Protein 6SF4 (pdb70)

Foldseek 3Di:
DDDQQDADDDQDDFPCVVLLVLLVLLVVLDDALVVFDCVQQLCCLVPVDDPLLNLLLLLLLLLLLLVLLLLLLLLCCVCLGRVTNSSNSSSNSLSVLSVSVSNNSCVVCVSSVNNCCVVCLVVQVLSVVVSVVSVVLSVCCNDPDNLCNLVSLCVNLQLVLQFLNLLSLLSQLLCCVPVVHSPRVNVSSVSSNSSSVSSSLSSLVVSLVSCVVCVVSDDPVNLVVLLVVLVVSLVSSLSSSCSSSVVHADPLQGSLLSSLSNLVSSQVSQVSNPHHRNDDGDVVSPVSSPVVVVVD/DAQQDADDDQDDFPCVVLLVLLVLLVVLDDALVVFDCPQQLVCLVPVDDPLLNLLLLLLLVLLLLVLLLLLLLLCCVCLRRVTNSSNSSSNSLSVLSVSVSNNSCVVCVSNVNNCCVVCLVVQVLSVVVSVVSVVLSVCCNDPDNLCNLVSLCVNLQLVLQFLNLLSLLSQLLCCVPVVHPPRVNVSSVSSNSSSVSSSLSSLVVSLVSCVVCVVSDDPVNLVVVLVVLVVSLVSSLSSSCSSSVVHADPLQGSLLSSLSNLVSSQVSCVSNPHHRNDDGDVVSPVSSPVVVVVD

Secondary structure (DSSP, 8-state):
---TTS---SS-S-S-GGGGHHHHHHHHH---GGGS--HHHHHIIIIIS-HHHHHHHHHHHHHHHHHHHHHHHHHHHHHHHS--HHHHHHHHHHHHHHHHHHHHHHHHHHHTT-GGGTTTGGG-HHHHHHHHHHHHHHHHHHHS-GGGHHHHHIIIIIIIIIIIHHHHHHHHHHHHHHHS--HHHHHHHHHHHHHHHHHHHHHHHHHHHHHHH-GGG--HHHHHHHHHHHHHHHHHHHHHHHHHTTT--BTTB-HHHHHHHHHHHHHHHHHHTTPPP-S---HHHHHTTHHHHHH-/--TTS---SS-S-S-GGGGHHHHHHHHH---GGGS--HHHHHIIIIIS-HHHHHHHHHHHHHHHHHHHHHHHHHHHHHHHS--HHHHHHHHHHHHHHHHHHHHHHHHHHHTT-GGGTTTGGG-HHHHHHHHHHHHHHHHHHHS-GGGHHHHHIIIIIIIIIIIHHHHHHHHHHHHHHHS--HHHHHHHHHHHHHHHHHHHHHHHHHHHHHHH-GGG--HHHHHHHHHHHHHHHHHHHHHHHHHTTT--BTTB-HHHHHHHHHHHHHHHHHHTTPPP-S---HHHHHTTHHHHHH-

InterPro domains:
  IPR000358 Ribonucleotide reductase small subunit family [PF00268] (110-383)
  IPR000358 Ribonucleotide reductase small subunit family [PTHR23409] (104-422)
  IPR005144 ATP-cone domain [PF03477] (8-99)
  IPR005144 ATP-cone domain [PS51161] (7-102)
  IPR009078 Ferritin-like superfamily [SSF47240] (108-427)
  IPR012348 Ribonucleotide reductase-like [G3DSA:1.10.620.20] (49-416)
  IPR033909 Ribonucleotide reductase small subunit [cd01049] (111-385)

Structure (mmCIF, N/CA/C/O backbone):
data_6SF4
#
_entry.id   6SF4
#
_cell.length_a   67.587
_cell.length_b   68.196
_cell.length_c   148.235
_cell.angle_alpha   90
_cell.angle_beta   90
_cell.angle_gamma   90
#
_symmetry.space_group_name_H-M   'P 21 21 21'
#
loop_
_entity.id
_entity.type
_entity.pdbx_description
1 polymer 'Ribonucleoside-diphosphate reductase, beta subunit 1'
2 water water
#
loop_
_atom_site.group_PDB
_atom_site.id
_atom_site.type_symbol
_atom_site.label_atom_id
_atom_site.label_alt_id
_atom_site.label_comp_id
_atom_site.label_asym_id
_atom_site.label_entity_id
_atom_site.label_seq_id
_atom_site.pdbx_PDB_ins_code
_atom_site.Cartn_x
_atom_site.Cartn_y
_atom_site.Cartn_z
_atom_site.occupancy
_atom_site.B_iso_or_equiv
_atom_site.auth_seq_id
_atom_site.auth_comp_id
_atom_site.auth_asym_id
_atom_site.auth_atom_id
_atom_site.pdbx_PDB_model_num
ATOM 1 N N . LYS A 1 24 ? 3.25 -4.695 5.136 1 49.95 103 LYS A N 1
ATOM 2 C CA . LYS A 1 24 ? 3.265 -3.265 4.818 1 49.27 103 LYS A CA 1
ATOM 3 C C . LYS A 1 24 ? 3.976 -3.043 3.464 1 48.47 103 LYS A C 1
ATOM 4 O O . LYS A 1 24 ? 3.892 -1.964 2.878 1 47.72 103 LYS A O 1
ATOM 10 N N . THR A 1 25 ? 4.668 -4.078 2.996 1 43.11 104 THR A N 1
ATOM 11 C CA . THR A 1 25 ? 5.431 -4.105 1.746 1 41.51 104 THR A CA 1
ATOM 12 C C . THR A 1 25 ? 4.544 -3.752 0.554 1 40.07 104 THR A C 1
ATOM 13 O O . THR A 1 25 ? 3.465 -4.319 0.381 1 37.65 104 THR A O 1
ATOM 17 N N . ASN A 1 26 ? 5 -2.803 -0.258 1 35.54 105 ASN A N 1
ATOM 18 C CA . ASN A 1 26 ? 4.276 -2.329 -1.427 1 33.1 105 ASN A CA 1
ATOM 19 C C . ASN A 1 26 ? 5.279 -2.198 -2.57 1 33.89 105 ASN A C 1
ATOM 20 O O . ASN A 1 26 ? 6.143 -1.315 -2.545 1 31.85 105 ASN A O 1
ATOM 25 N N . ILE A 1 27 ? 5.156 -3.094 -3.554 1 30.04 106 ILE A N 1
ATOM 26 C CA . ILE A 1 27 ? 6.058 -3.148 -4.719 1 29.09 106 ILE A CA 1
ATOM 27 C C . ILE A 1 27 ? 6.112 -1.844 -5.501 1 30.53 106 ILE A C 1
ATOM 28 O O . ILE A 1 27 ? 7.138 -1.57 -6.15 1 30.46 106 ILE A O 1
ATOM 33 N N . PHE A 1 28 ? 5.035 -1.042 -5.437 1 26.57 107 PHE A N 1
ATOM 34 C CA . PHE A 1 28 ? 4.937 0.235 -6.15 1 27.11 107 PHE A CA 1
ATOM 35 C C . PHE A 1 28 ? 5.585 1.412 -5.413 1 30.05 107 PHE A C 1
ATOM 36 O O . PHE A 1 28 ? 5.698 2.484 -5.988 1 30.73 107 PHE A O 1
ATOM 44 N N . GLU A 1 29 ? 5.953 1.235 -4.153 1 28.54 108 GLU A N 1
ATOM 45 C CA . GLU A 1 29 ? 6.506 2.307 -3.316 1 29.2 108 GLU A CA 1
ATOM 46 C C . GLU A 1 29 ? 8.017 2.416 -3.47 1 31.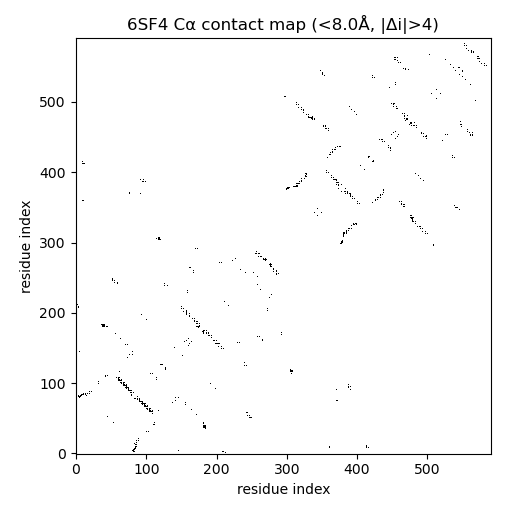85 108 GLU A C 1
ATOM 47 O O . GLU A 1 29 ? 8.726 1.431 -3.284 1 31 108 GLU A O 1
ATOM 53 N N . LYS A 1 30 ? 8.507 3.619 -3.756 1 31.75 109 LYS A N 1
ATOM 54 C CA . LYS A 1 30 ? 9.957 3.826 -3.892 1 31.97 109 LYS A CA 1
ATOM 55 C C . LYS A 1 30 ? 10.713 3.554 -2.601 1 34.08 109 LYS A C 1
ATOM 56 O O . LYS A 1 30 ? 10.242 3.933 -1.532 1 34.33 109 LYS A O 1
ATOM 62 N N . ARG A 1 31 ? 11.863 2.868 -2.703 1 29.17 110 ARG A N 1
ATOM 63 C CA . ARG A 1 31 ? 12.8 2.661 -1.592 1 28.03 110 ARG A CA 1
ATOM 64 C C . ARG A 1 31 ? 14.143 3.111 -2.132 1 32.88 110 ARG A C 1
ATOM 65 O O . ARG A 1 31 ? 14.589 2.606 -3.162 1 31.53 110 ARG A O 1
ATOM 73 N N . ILE A 1 32 ? 14.77 4.078 -1.463 1 28.56 111 ILE A N 1
ATOM 74 C CA . ILE A 1 32 ? 16.063 4.604 -1.93 1 29.7 111 ILE A CA 1
ATOM 75 C C . ILE A 1 32 ? 17.222 3.662 -1.608 1 30.64 111 ILE A C 1
ATOM 76 O O . ILE A 1 32 ? 18.029 3.345 -2.495 1 29.73 111 ILE A O 1
ATOM 81 N N . ASN A 1 33 ? 17.352 3.281 -0.322 1 27.23 112 ASN A N 1
ATOM 82 C CA . ASN A 1 33 ? 18.476 2.477 0.158 1 27.55 112 ASN A CA 1
ATOM 83 C C . ASN A 1 33 ? 18.579 1.13 -0.526 1 31.41 112 ASN A C 1
ATOM 84 O O . ASN A 1 33 ? 17.591 0.408 -0.612 1 30.93 112 ASN A O 1
ATOM 89 N N . LEU A 1 34 ? 19.781 0.805 -1.039 1 28.16 113 LEU A N 1
ATOM 90 C CA . LEU A 1 34 ? 20.029 -0.44 -1.746 1 26.87 113 LEU A CA 1
ATOM 91 C C . LEU A 1 34 ? 19.603 -1.677 -0.959 1 31.32 113 LEU A C 1
ATOM 92 O O . LEU A 1 34 ? 18.899 -2.531 -1.488 1 29.53 113 LEU A O 1
ATOM 97 N N . LYS A 1 35 ? 20.057 -1.76 0.297 1 29.78 114 LYS A N 1
ATOM 98 C CA . LYS A 1 35 ? 19.792 -2.852 1.206 1 31.08 114 LYS A CA 1
ATOM 99 C C . LYS A 1 35 ? 19.047 -2.316 2.439 1 36.24 114 LYS A C 1
ATOM 100 O O . LYS A 1 35 ? 19.195 -1.143 2.762 1 34.97 114 LYS A O 1
ATOM 106 N N . PRO A 1 36 ? 18.304 -3.17 3.173 1 35.2 115 PRO A N 1
ATOM 107 C CA . PRO A 1 36 ? 18.019 -4.576 2.861 1 34.51 115 PRO A CA 1
ATOM 108 C C . PRO A 1 36 ? 16.981 -4.684 1.744 1 35.05 115 PRO A C 1
ATOM 109 O O . PRO A 1 36 ? 16.161 -3.783 1.56 1 33.05 115 PRO A O 1
ATOM 113 N N . TYR A 1 37 ? 17.06 -5.754 0.956 1 32.7 116 TYR A N 1
ATOM 114 C CA . TYR A 1 37 ? 16.057 -5.953 -0.095 1 32.79 116 TYR A CA 1
ATOM 115 C C . TYR A 1 37 ? 14.72 -6.303 0.554 1 36.51 116 TYR A C 1
ATOM 116 O O . TYR A 1 37 ? 14.693 -7.03 1.541 1 37.62 116 TYR A O 1
ATOM 125 N N . GLU A 1 38 ? 13.627 -5.816 -0.017 1 32.26 117 GLU A N 1
ATOM 126 C CA . GLU A 1 38 ? 12.277 -6.173 0.435 1 31.92 117 GLU A CA 1
ATOM 127 C C . GLU A 1 38 ? 11.816 -7.455 -0.262 1 36.25 117 GLU A C 1
ATOM 128 O O . GLU A 1 38 ? 10.997 -8.194 0.288 1 34.52 117 GLU A O 1
ATOM 134 N N . TYR A 1 39 ? 12.373 -7.73 -1.469 1 32.07 118 TYR A N 1
ATOM 135 C CA . TYR A 1 39 ? 12.087 -8.934 -2.258 1 31.65 118 TYR A CA 1
ATOM 136 C C . TYR A 1 39 ? 13.405 -9.642 -2.578 1 35.29 118 TYR A C 1
ATOM 137 O O . TYR A 1 39 ? 13.831 -9.653 -3.747 1 33.91 118 TYR A O 1
ATOM 146 N N . PRO A 1 40 ? 14.093 -10.215 -1.556 1 33.52 119 PRO A N 1
ATOM 147 C CA . PRO A 1 40 ? 15.391 -10.863 -1.819 1 33.85 119 PRO A CA 1
ATOM 148 C C . PRO A 1 40 ? 15.312 -12.036 -2.793 1 37.62 119 PRO A C 1
ATOM 149 O O . PRO A 1 40 ? 16.266 -12.278 -3.511 1 36.86 119 PRO A O 1
ATOM 153 N N . GLU A 1 41 ? 14.161 -12.73 -2.852 1 34.84 120 GLU A N 1
ATOM 154 C CA . GLU A 1 41 ? 13.957 -13.856 -3.762 1 34.9 120 GLU A CA 1
ATOM 155 C C . GLU A 1 41 ? 14.051 -13.434 -5.239 1 39.07 120 GLU A C 1
ATOM 156 O O . GLU A 1 41 ? 14.536 -14.213 -6.073 1 39.21 120 GLU A O 1
ATOM 162 N N . LEU A 1 42 ? 13.634 -12.186 -5.551 1 34.36 121 LEU A N 1
ATOM 163 C CA . LEU A 1 42 ? 13.679 -11.662 -6.92 1 34.85 121 LEU A CA 1
ATOM 164 C C . LEU A 1 42 ? 15.113 -11.438 -7.4 1 39.16 121 LEU A C 1
ATOM 165 O O . LEU A 1 42 ? 15.37 -11.516 -8.601 1 37.35 121 LEU A O 1
ATOM 170 N N . ASN A 1 43 ? 16.061 -11.217 -6.453 1 38.94 122 ASN A N 1
ATOM 171 C CA . ASN A 1 43 ? 17.496 -11.021 -6.699 1 39.04 122 ASN A CA 1
ATOM 172 C C . ASN A 1 43 ? 18.127 -12.24 -7.361 1 41.64 122 ASN A C 1
ATOM 173 O O . ASN A 1 43 ? 19.082 -12.084 -8.112 1 43.28 122 ASN A O 1
ATOM 178 N N . GLU A 1 44 ? 17.586 -13.451 -7.12 1 35.86 123 GLU A N 1
ATOM 179 C CA . GLU A 1 44 ? 18.065 -14.689 -7.729 1 35.29 123 GLU A CA 1
ATOM 180 C C . GLU A 1 44 ? 18.021 -14.616 -9.271 1 35.72 123 GLU A C 1
ATOM 181 O O . GLU A 1 44 ? 18.786 -15.307 -9.931 1 36.64 123 GLU A O 1
ATOM 187 N N . TYR A 1 45 ? 17.161 -13.748 -9.836 1 28.66 124 TYR A N 1
ATOM 188 C CA . TYR A 1 45 ? 17.085 -13.601 -11.3 1 26.22 124 TYR A CA 1
ATOM 189 C C . TYR A 1 45 ? 18.337 -12.938 -11.882 1 28.94 124 TYR A C 1
ATOM 190 O O . TYR A 1 45 ? 18.678 -13.186 -13.044 1 28.43 124 TYR A O 1
ATOM 199 N N . VAL A 1 46 ? 19.029 -12.116 -11.078 1 26.18 125 VAL A N 1
ATOM 200 C CA . VAL A 1 46 ? 20.293 -11.493 -11.51 1 25.81 125 VAL A CA 1
ATOM 201 C C . VAL A 1 46 ? 21.32 -12.614 -11.686 1 30.39 125 VAL A C 1
ATOM 202 O O . VAL A 1 46 ? 21.909 -12.737 -12.755 1 28.41 125 VAL A O 1
ATOM 206 N N . ALA A 1 47 ? 21.49 -13.479 -10.662 1 30.2 126 ALA A N 1
ATOM 207 C CA . ALA A 1 47 ? 22.415 -14.629 -10.757 1 30.41 126 ALA A CA 1
ATOM 208 C C . ALA A 1 47 ? 22.05 -15.56 -11.923 1 32.12 126 ALA A C 1
ATOM 209 O O . ALA A 1 47 ? 22.957 -16.05 -12.613 1 31.71 126 ALA A O 1
ATOM 211 N N . ALA A 1 48 ? 20.734 -15.781 -12.173 1 28.26 127 ALA A N 1
ATOM 212 C CA . ALA A 1 48 ? 20.291 -16.672 -13.246 1 28.12 127 ALA A CA 1
ATOM 213 C C . ALA A 1 48 ? 20.781 -16.187 -14.606 1 29.92 127 ALA A C 1
ATOM 214 O O . ALA A 1 48 ? 21.308 -16.99 -15.381 1 28.34 127 ALA A O 1
ATOM 216 N N . ILE A 1 49 ? 20.636 -14.875 -14.89 1 27.19 128 ILE A N 1
ATOM 217 C CA . ILE A 1 49 ? 21.113 -14.31 -16.175 1 25.42 128 ILE A CA 1
ATOM 218 C C . ILE A 1 49 ? 22.634 -14.285 -16.229 1 27.93 128 ILE A C 1
ATOM 219 O O . ILE A 1 49 ? 23.211 -14.513 -17.288 1 24.85 128 ILE A O 1
ATOM 224 N N . ARG A 1 50 ? 23.307 -14.017 -15.1 1 25.53 129 ARG A N 1
ATOM 225 C CA . ARG A 1 50 ? 24.769 -14.074 -15.111 1 26.21 129 ARG A CA 1
ATOM 226 C C . ARG A 1 50 ? 25.228 -15.483 -15.487 1 28.62 129 ARG A C 1
ATOM 227 O O . ARG A 1 50 ? 26.205 -15.638 -16.214 1 26.47 129 ARG A O 1
ATOM 235 N N . HIS A 1 51 ? 24.473 -16.509 -15.058 1 27.46 130 HIS A N 1
ATOM 236 C CA . HIS A 1 51 ? 24.804 -17.899 -15.401 1 29.34 130 HIS A CA 1
ATOM 237 C C . HIS A 1 51 ? 24.554 -18.191 -16.888 1 29.86 130 HIS A C 1
ATOM 238 O O . HIS A 1 51 ? 25.336 -18.896 -17.507 1 30.62 130 HIS A O 1
ATOM 245 N N . SER A 1 52 ? 23.454 -17.673 -17.452 1 25.77 131 SER A N 1
ATOM 246 C CA . SER A 1 52 ? 23.085 -17.94 -18.857 1 24.71 131 SER A CA 1
ATOM 247 C C . SER A 1 52 ? 23.795 -17.026 -19.88 1 27.78 131 SER A C 1
ATOM 248 O O . SER A 1 52 ? 23.697 -17.253 -21.097 1 26.36 131 SER A O 1
ATOM 251 N N . TYR A 1 53 ? 24.469 -15.977 -19.388 1 24.22 132 TYR A N 1
ATOM 252 C CA . TYR A 1 53 ? 25.172 -14.965 -20.196 1 23.91 132 TYR A CA 1
ATOM 253 C C . TYR A 1 53 ? 25.965 -15.543 -21.348 1 27.1 132 TYR A C 1
ATOM 254 O O . TYR A 1 53 ? 26.736 -16.483 -21.16 1 25.04 132 TYR A O 1
ATOM 263 N N . TRP A 1 54 ? 25.757 -14.983 -22.547 1 24.33 133 TRP A N 1
ATOM 264 C CA . TRP A 1 54 ? 26.465 -15.409 -23.755 1 25.2 133 TRP A CA 1
ATOM 265 C C . TRP A 1 54 ? 26.515 -14.266 -24.777 1 28.3 133 TRP A C 1
ATOM 266 O O . TRP A 1 54 ? 25.65 -13.386 -24.775 1 26.3 133 TRP A O 1
ATOM 277 N N . ILE A 1 55 ? 27.511 -14.318 -25.686 1 25.96 134 ILE A N 1
ATOM 278 C CA . ILE A 1 55 ? 27.674 -13.389 -26.815 1 26.51 134 ILE A CA 1
ATOM 279 C C . ILE A 1 55 ? 27.723 -14.287 -28.037 1 26.93 134 ILE A C 1
ATOM 280 O O . ILE A 1 55 ? 28.227 -15.404 -27.923 1 25.95 134 ILE A O 1
ATOM 285 N N . HIS A 1 56 ? 27.278 -13.79 -29.205 1 25.66 135 HIS A N 1
ATOM 286 C CA . HIS A 1 56 ? 27.236 -14.596 -30.426 1 27.01 135 HIS A CA 1
ATOM 287 C C . HIS A 1 56 ? 28.597 -15.123 -30.883 1 33.17 135 HIS A C 1
ATOM 288 O O . HIS A 1 56 ? 28.637 -16.142 -31.569 1 33.09 135 HIS A O 1
ATOM 295 N N . THR A 1 57 ? 29.69 -14.462 -30.471 1 31.4 136 THR A N 1
ATOM 296 C CA . THR A 1 57 ? 31.071 -14.848 -30.835 1 32.32 136 THR A CA 1
ATOM 297 C C . THR A 1 57 ? 31.482 -16.197 -30.252 1 36.67 136 THR A C 1
ATOM 298 O O . THR A 1 57 ? 32.468 -16.769 -30.706 1 37.08 136 THR A O 1
ATOM 302 N N . GLU A 1 58 ? 30.703 -16.737 -29.292 1 30.9 137 GLU A N 1
ATOM 303 C CA . GLU A 1 58 ? 30.951 -18.069 -28.717 1 30.98 137 GLU A CA 1
ATOM 304 C C . GLU A 1 58 ? 30.508 -19.171 -29.679 1 34.8 137 GLU A C 1
ATOM 305 O O . GLU A 1 58 ? 30.821 -20.348 -29.463 1 35.86 137 GLU A O 1
ATOM 311 N N . PHE A 1 59 ? 29.695 -18.811 -30.684 1 29.35 138 PHE A N 1
ATOM 312 C CA . PHE A 1 59 ? 29.161 -19.78 -31.634 1 28.88 138 PHE A CA 1
ATOM 313 C C . PHE A 1 59 ? 29.844 -19.71 -32.972 1 33.92 138 PHE A C 1
ATOM 314 O O . PHE A 1 59 ? 30.479 -18.714 -33.3 1 34.14 138 PHE A O 1
ATOM 322 N N . ASN A 1 60 ? 29.749 -20.806 -33.722 1 31.77 139 ASN A N 1
ATOM 323 C CA . ASN A 1 60 ? 30.395 -20.936 -35.029 1 30.86 139 ASN A CA 1
ATOM 324 C C . ASN A 1 60 ? 29.297 -20.974 -36.094 1 30.29 139 ASN A C 1
ATOM 325 O O . ASN A 1 60 ? 28.506 -21.918 -36.136 1 31.41 139 ASN A O 1
ATOM 330 N N . PHE A 1 61 ? 29.218 -19.921 -36.919 1 27.3 140 PHE A N 1
ATOM 331 C CA . PHE A 1 61 ? 28.178 -19.788 -37.956 1 24.91 140 PHE A CA 1
ATOM 332 C C . PHE A 1 61 ? 28.698 -20.017 -39.374 1 28.86 140 PHE A C 1
ATOM 333 O O . PHE A 1 61 ? 27.945 -19.811 -40.332 1 28.52 140 PHE A O 1
ATOM 341 N N . THR A 1 62 ? 29.966 -20.42 -39.525 1 26.75 141 THR A N 1
ATOM 342 C CA . THR A 1 62 ? 30.563 -20.592 -40.866 1 26.15 141 THR A CA 1
ATOM 343 C C . THR A 1 62 ? 29.719 -21.494 -41.768 1 29.87 141 THR A C 1
ATOM 344 O O . THR A 1 62 ? 29.387 -21.083 -42.885 1 30.98 141 THR A O 1
ATOM 348 N N . SER A 1 63 ? 29.393 -22.723 -41.315 1 27.13 142 SER A N 1
ATOM 349 C CA . SER A 1 63 ? 28.608 -23.655 -42.144 1 27.82 142 SER A CA 1
ATOM 350 C C . SER A 1 63 ? 27.208 -23.136 -42.397 1 29.68 142 SER A C 1
ATOM 351 O O . SER A 1 63 ? 26.665 -23.338 -43.493 1 27.84 142 SER A O 1
ATOM 354 N N . ASP A 1 64 ? 26.62 -22.448 -41.387 1 26.82 143 ASP A N 1
ATOM 355 C CA . ASP A 1 64 ? 25.283 -21.827 -41.49 1 26.45 143 ASP A CA 1
ATOM 356 C C . ASP A 1 64 ? 25.189 -20.887 -42.662 1 28.17 143 ASP A C 1
ATOM 357 O O . ASP A 1 64 ? 24.17 -20.883 -43.344 1 28.71 143 ASP A O 1
ATOM 362 N N . ILE A 1 65 ? 26.225 -20.044 -42.877 1 25.67 144 ILE A N 1
ATOM 363 C CA . ILE A 1 65 ? 26.246 -19.094 -44.011 1 24.87 144 ILE A CA 1
ATOM 364 C C . ILE A 1 65 ? 26.081 -19.832 -45.329 1 26.35 144 ILE A C 1
ATOM 365 O O . ILE A 1 65 ? 25.298 -19.396 -46.178 1 26.08 144 ILE A O 1
ATOM 370 N N . GLN A 1 66 ? 26.87 -20.91 -45.532 1 25.14 145 GLN A N 1
ATOM 371 C CA . GLN A 1 66 ? 26.777 -21.709 -46.77 1 23.73 145 GLN A CA 1
ATOM 372 C C . GLN A 1 66 ? 25.452 -22.471 -46.843 1 27.93 145 GLN A C 1
ATOM 373 O O . GLN A 1 66 ? 24.853 -22.546 -47.911 1 28.12 145 GLN A O 1
ATOM 379 N N . ASP A 1 67 ? 24.937 -22.947 -45.699 1 25.56 146 ASP A N 1
ATOM 380 C CA . ASP A 1 67 ? 23.603 -23.598 -45.655 1 25.16 146 ASP A CA 1
ATOM 381 C C . ASP A 1 67 ? 22.559 -22.63 -46.2 1 28.7 146 ASP A C 1
ATOM 382 O O . ASP A 1 67 ? 21.779 -22.989 -47.072 1 29.33 146 ASP A O 1
ATOM 387 N N . PHE A 1 68 ? 22.554 -21.39 -45.695 1 24.48 147 PHE A N 1
ATOM 388 C CA . PHE A 1 68 ? 21.607 -20.377 -46.121 1 24.9 147 PHE A CA 1
ATOM 389 C C . PHE A 1 68 ? 21.754 -20.016 -47.593 1 29.86 147 PHE A C 1
ATOM 390 O O . PHE A 1 68 ? 20.764 -19.993 -48.331 1 28.98 147 PHE A O 1
ATOM 398 N N . LYS A 1 69 ? 22.982 -19.707 -48.02 1 28.93 148 LYS A N 1
ATOM 399 C CA . LYS A 1 69 ? 23.246 -19.257 -49.394 1 28.72 148 LYS A CA 1
ATOM 400 C C . LYS A 1 69 ? 23.131 -20.342 -50.461 1 34.43 148 LYS A C 1
ATOM 401 O O . LYS A 1 69 ? 22.792 -20.019 -51.596 1 35.81 148 LYS A O 1
ATOM 407 N N . THR A 1 70 ? 23.417 -21.603 -50.129 1 32.26 149 THR A N 1
ATOM 408 C CA . THR A 1 70 ? 23.379 -22.699 -51.104 1 32.96 149 THR A CA 1
ATOM 409 C C . THR A 1 70 ? 22.355 -23.805 -50.81 1 36.93 149 THR A C 1
ATOM 410 O O . THR A 1 70 ? 21.816 -24.377 -51.751 1 38.03 149 THR A O 1
ATOM 414 N N . GLY A 1 71 ? 22.182 -24.163 -49.544 1 31.85 150 GLY A N 1
ATOM 415 C CA . GLY A 1 71 ? 21.335 -25.292 -49.184 1 32.52 150 GLY A CA 1
ATOM 416 C C . GLY A 1 71 ? 19.848 -25.024 -49.11 1 37.2 150 GLY A C 1
ATOM 417 O O . GLY A 1 71 ? 19.035 -25.914 -49.404 1 37.83 150 GLY A O 1
ATOM 418 N N . LEU A 1 72 ? 19.479 -23.808 -48.715 1 32.87 151 LEU A N 1
ATOM 419 C CA . LEU A 1 72 ? 18.063 -23.452 -48.519 1 32.81 151 LEU A CA 1
ATOM 420 C C . LEU A 1 72 ? 17.383 -23.068 -49.816 1 35.87 151 LEU A C 1
ATOM 421 O O . LEU A 1 72 ? 18.037 -22.571 -50.733 1 36.36 151 LEU A O 1
ATOM 426 N N . SER A 1 73 ? 16.059 -23.268 -49.891 1 31.48 152 SER A N 1
ATOM 427 C CA . SER A 1 73 ? 15.278 -22.806 -51.036 1 30.8 152 SER A CA 1
ATOM 428 C C . SER A 1 73 ? 14.952 -21.31 -50.823 1 34.54 152 SER A C 1
ATOM 429 O O . SER A 1 73 ? 15.157 -20.785 -49.717 1 33.66 152 SER A O 1
ATOM 432 N N . GLU A 1 74 ? 14.423 -20.638 -51.857 1 32.98 153 GLU A N 1
ATOM 433 C CA . GLU A 1 74 ? 13.976 -19.24 -51.8 1 34.2 153 GLU A CA 1
ATOM 434 C C . GLU A 1 74 ? 12.93 -19.061 -50.685 1 34.3 153 GLU A C 1
ATOM 435 O O . GLU A 1 74 ? 12.996 -18.099 -49.906 1 34.49 153 GLU A O 1
ATOM 441 N N . VAL A 1 75 ? 11.992 -19.999 -50.594 1 30.52 154 VAL A N 1
ATOM 442 C CA . VAL A 1 75 ? 10.935 -19.989 -49.572 1 29.81 154 VAL A CA 1
ATOM 443 C C . VAL A 1 75 ? 11.557 -20.09 -48.169 1 29.29 154 VAL A C 1
ATOM 444 O O . VAL A 1 75 ? 11.193 -19.323 -47.273 1 29.75 154 VAL A O 1
ATOM 448 N N . GLU A 1 76 ? 12.535 -20.979 -48.005 1 26.78 155 GLU A N 1
ATOM 449 C CA . GLU A 1 76 ? 13.221 -21.165 -46.714 1 26.21 155 GLU A CA 1
ATOM 450 C C . GLU A 1 76 ? 14.053 -19.949 -46.337 1 28.84 155 GLU A C 1
ATOM 451 O O . GLU A 1 76 ? 14.011 -19.537 -45.184 1 27.43 155 GLU A O 1
ATOM 457 N N . ARG A 1 77 ? 14.823 -19.375 -47.311 1 25.42 156 ARG A N 1
ATOM 458 C CA . ARG A 1 77 ? 15.637 -18.19 -47.035 1 24.59 156 ARG A CA 1
ATOM 459 C C . ARG A 1 77 ? 14.755 -17.043 -46.557 1 28.57 156 ARG A C 1
ATOM 460 O O . ARG A 1 77 ? 15.102 -16.36 -45.593 1 29.48 156 ARG A O 1
ATOM 468 N N . SER A 1 78 ? 13.607 -16.837 -47.222 1 25.66 157 SER A N 1
ATOM 469 C CA . SER A 1 78 ? 12.694 -15.748 -46.877 1 24.57 157 SER A CA 1
ATOM 470 C C . SER A 1 78 ? 12.144 -15.886 -45.446 1 27.9 157 SER A C 1
ATOM 471 O O . SER A 1 78 ? 12.095 -14.887 -44.706 1 29.33 157 SER A O 1
ATOM 474 N N . ALA A 1 79 ? 11.757 -17.105 -45.045 1 25.66 158 ALA A N 1
ATOM 475 C CA . ALA A 1 79 ? 11.232 -17.384 -43.697 1 25.36 158 ALA A CA 1
ATOM 476 C C . ALA A 1 79 ? 12.309 -17.07 -42.646 1 27.82 158 ALA A C 1
ATOM 477 O O . ALA A 1 79 ? 12.015 -16.451 -41.613 1 27.04 158 ALA A O 1
ATOM 479 N N . ILE A 1 80 ? 13.565 -17.496 -42.907 1 25.55 159 ILE A N 1
ATOM 480 C CA . ILE A 1 80 ? 14.654 -17.242 -41.955 1 24.62 159 ILE A CA 1
ATOM 481 C C . ILE A 1 80 ? 14.943 -15.752 -41.82 1 27.09 159 ILE A C 1
ATOM 482 O O . ILE A 1 80 ? 15.1 -15.253 -40.697 1 26.14 159 ILE A O 1
ATOM 487 N N . LYS A 1 81 ? 15.075 -15.06 -42.96 1 24.54 160 LYS A N 1
ATOM 488 C CA . LYS A 1 81 ? 15.309 -13.616 -43.045 1 25.15 160 LYS A CA 1
ATOM 489 C C . LYS A 1 81 ? 14.205 -12.853 -42.252 1 26.76 160 LYS A C 1
ATOM 490 O O . LYS A 1 81 ? 14.525 -12.023 -41.391 1 25.76 160 LYS A O 1
ATOM 496 N N . ASN A 1 82 ? 12.927 -13.166 -42.514 1 22.97 161 ASN A N 1
ATOM 497 C CA . ASN A 1 82 ? 11.822 -12.476 -41.828 1 22.48 161 ASN A CA 1
ATOM 498 C C . ASN A 1 82 ? 11.832 -12.776 -40.345 1 24.35 161 ASN A C 1
ATOM 499 O O . ASN A 1 82 ? 11.606 -11.873 -39.539 1 24.28 161 ASN A O 1
ATOM 504 N N . THR A 1 83 ? 12.122 -14.024 -39.977 1 22.28 162 THR A N 1
ATOM 505 C CA . THR A 1 83 ? 12.121 -14.401 -38.549 1 21.5 162 THR A CA 1
ATOM 506 C C . THR A 1 83 ? 13.21 -13.651 -37.791 1 24.35 162 THR A C 1
ATOM 507 O O . THR A 1 83 ? 12.948 -13.158 -36.699 1 25.19 162 THR A O 1
ATOM 511 N N . MET A 1 84 ? 14.448 -13.609 -38.333 1 22.41 163 MET A N 1
ATOM 512 C CA . MET A 1 84 ? 15.545 -12.941 -37.613 1 22.06 163 MET A CA 1
ATOM 513 C C . MET A 1 84 ? 15.369 -11.431 -37.574 1 24.17 163 MET A C 1
ATOM 514 O O . MET A 1 84 ? 15.717 -10.812 -36.575 1 24.51 163 MET A O 1
ATOM 519 N N . LEU A 1 85 ? 14.759 -10.85 -38.61 1 22.56 164 LEU A N 1
ATOM 520 C CA . LEU A 1 85 ? 14.433 -9.429 -38.609 1 22.92 164 LEU A CA 1
ATOM 521 C C . LEU A 1 85 ? 13.411 -9.149 -37.472 1 25.05 164 LEU A C 1
ATOM 522 O O . LEU A 1 85 ? 13.592 -8.2 -36.685 1 25.07 164 LEU A O 1
ATOM 527 N N . ALA A 1 86 ? 12.366 -10.003 -37.371 1 21.83 165 ALA A N 1
ATOM 528 C CA . ALA A 1 86 ? 11.319 -9.852 -36.334 1 21.34 165 ALA A CA 1
ATOM 529 C C . ALA A 1 86 ? 11.918 -9.993 -34.946 1 24.87 165 ALA A C 1
ATOM 530 O O . ALA A 1 86 ? 11.674 -9.132 -34.094 1 25.17 165 ALA A O 1
ATOM 532 N N . ILE A 1 87 ? 12.73 -11.041 -34.716 1 22.41 166 ILE A N 1
ATOM 533 C CA . ILE A 1 87 ? 13.362 -11.227 -33.394 1 21.6 166 ILE A CA 1
ATOM 534 C C . ILE A 1 87 ? 14.211 -9.989 -33.015 1 22.43 166 ILE A C 1
ATOM 535 O O . ILE A 1 87 ? 14.037 -9.413 -31.938 1 23.65 166 ILE A O 1
ATOM 540 N N . SER A 1 88 ? 15.155 -9.624 -33.879 1 20.54 167 SER A N 1
ATOM 541 C CA . SER A 1 88 ? 16.11 -8.539 -33.613 1 20.71 167 SER A CA 1
ATOM 542 C C . SER A 1 88 ? 15.407 -7.206 -33.321 1 23.23 167 SER A C 1
ATOM 543 O O . SER A 1 88 ? 15.694 -6.564 -32.304 1 24.2 167 SER A O 1
ATOM 546 N N . GLN A 1 89 ? 14.471 -6.811 -34.18 1 20.86 168 GLN A N 1
ATOM 547 C CA . GLN A 1 89 ? 13.812 -5.521 -33.994 1 21.62 168 GLN A CA 1
ATOM 548 C C . GLN A 1 89 ? 12.936 -5.512 -32.734 1 23.59 168 GLN A C 1
ATOM 549 O O . GLN A 1 89 ? 12.94 -4.531 -31.984 1 23.08 168 GLN A O 1
ATOM 555 N N . ILE A 1 90 ? 12.21 -6.624 -32.477 1 20.54 169 ILE A N 1
ATOM 556 C CA . ILE A 1 90 ? 11.326 -6.652 -31.292 1 21.35 169 ILE A CA 1
ATOM 557 C C . ILE A 1 90 ? 12.168 -6.643 -29.997 1 23.48 169 ILE A C 1
ATOM 558 O O . ILE A 1 90 ? 11.783 -5.984 -29.007 1 23.97 169 ILE A O 1
ATOM 563 N N . GLU A 1 91 ? 13.328 -7.31 -30.01 1 21.38 170 GLU A N 1
ATOM 564 C CA . GLU A 1 91 ? 14.215 -7.296 -28.837 1 21.71 170 GLU A CA 1
ATOM 565 C C . GLU A 1 91 ? 14.642 -5.862 -28.454 1 23.61 170 GLU A C 1
ATOM 566 O O . GLU A 1 91 ? 14.902 -5.61 -27.273 1 23.95 170 GLU A O 1
ATOM 572 N N . VAL A 1 92 ? 14.717 -4.911 -29.44 1 22.7 171 VAL A N 1
ATOM 573 C CA . VAL A 1 92 ? 15.069 -3.507 -29.112 1 22.32 171 VAL A CA 1
ATOM 574 C C . VAL A 1 92 ? 14 -2.962 -28.131 1 26.12 171 VAL A C 1
ATOM 575 O O . VAL A 1 92 ? 14.349 -2.303 -27.151 1 25.49 171 VAL A O 1
ATOM 579 N N . ALA A 1 93 ? 12.716 -3.28 -28.377 1 22.76 172 ALA A N 1
ATOM 580 C CA . ALA A 1 93 ? 11.604 -2.796 -27.521 1 23.85 172 ALA A CA 1
ATOM 581 C C . ALA A 1 93 ? 11.563 -3.528 -26.213 1 25.16 172 ALA A C 1
ATOM 582 O O . ALA A 1 93 ? 11.301 -2.914 -25.168 1 24.7 172 ALA A O 1
ATOM 584 N N . VAL A 1 94 ? 11.817 -4.857 -26.244 1 22.07 173 VAL A N 1
ATOM 585 C CA . VAL A 1 94 ? 11.821 -5.657 -24.999 1 21.36 173 VAL A CA 1
ATOM 586 C C . VAL A 1 94 ? 12.897 -5.14 -24.046 1 25.02 173 VAL A C 1
ATOM 587 O O . VAL A 1 94 ? 12.668 -5.032 -22.83 1 22.91 173 VAL A O 1
ATOM 591 N N . LYS A 1 95 ? 14.069 -4.772 -24.612 1 21.79 174 LYS A N 1
ATOM 592 C CA . LYS A 1 95 ? 15.159 -4.186 -23.82 1 21.01 174 LYS A CA 1
ATOM 593 C C . LYS A 1 95 ? 14.621 -2.954 -23.072 1 22.61 174 LYS A C 1
ATOM 594 O O . LYS A 1 95 ? 14.795 -2.844 -21.848 1 23.35 174 LYS A O 1
ATOM 600 N N . THR A 1 96 ? 13.958 -2.046 -23.799 1 21.88 175 THR A N 1
ATOM 601 C CA . THR A 1 96 ? 13.438 -0.784 -23.228 1 21.98 175 THR A CA 1
ATOM 602 C C . THR A 1 96 ? 12.464 -1.068 -22.106 1 24.94 175 THR A C 1
ATOM 603 O O . THR A 1 96 ? 12.55 -0.444 -21.043 1 24.83 175 THR A O 1
ATOM 607 N N . PHE A 1 97 ? 11.564 -2.031 -22.326 1 22.13 176 PHE A N 1
ATOM 608 C CA . PHE A 1 97 ? 10.601 -2.421 -21.288 1 22.33 176 PHE A CA 1
ATOM 609 C C . PHE A 1 97 ? 11.328 -2.753 -19.989 1 24.37 176 PHE A C 1
ATOM 610 O O . PHE A 1 97 ? 10.991 -2.208 -18.945 1 25.47 176 PHE A O 1
ATOM 618 N N . TRP A 1 98 ? 12.299 -3.674 -20.04 1 21.89 177 TRP A N 1
ATOM 619 C CA . TRP A 1 98 ? 12.996 -4.104 -18.825 1 21.76 177 TRP A CA 1
ATOM 620 C C . TRP A 1 98 ? 13.773 -2.988 -18.159 1 23.19 177 TRP A C 1
ATOM 621 O O . TRP A 1 98 ? 13.785 -2.92 -16.929 1 23.48 177 TRP A O 1
ATOM 632 N N . GLY A 1 99 ? 14.389 -2.125 -18.962 1 21.83 178 GLY A N 1
ATOM 633 C CA . GLY A 1 99 ? 15.148 -0.987 -18.449 1 22.27 178 GLY A CA 1
ATOM 634 C C . GLY A 1 99 ? 14.285 0.073 -17.797 1 28.92 178 GLY A C 1
ATOM 635 O O . GLY A 1 99 ? 14.806 0.899 -17.052 1 28.62 178 GLY A O 1
ATOM 636 N N . ASP A 1 100 ? 12.956 0.041 -18.05 1 26.34 179 ASP A N 1
ATOM 637 C CA . ASP A 1 100 ? 11.985 1.007 -17.523 1 25.85 179 ASP A CA 1
ATOM 638 C C . ASP A 1 100 ? 11.166 0.501 -16.351 1 27.34 179 ASP A C 1
ATOM 639 O O . ASP A 1 100 ? 10.446 1.31 -15.743 1 28.19 179 ASP A O 1
ATOM 644 N N . VAL A 1 101 ? 11.206 -0.812 -16.064 1 25.03 180 VAL A N 1
ATOM 645 C CA . VAL A 1 101 ? 10.391 -1.43 -14.993 1 24.87 180 VAL A CA 1
ATOM 646 C C . VAL A 1 101 ? 10.559 -0.672 -13.657 1 28.3 180 VAL A C 1
ATOM 647 O O . VAL A 1 101 ? 9.552 -0.429 -12.964 1 26.7 180 VAL A O 1
ATOM 651 N N . HIS A 1 102 ? 11.82 -0.283 -13.309 1 27.81 181 HIS A N 1
ATOM 652 C CA . HIS A 1 102 ? 12.125 0.462 -12.054 1 29.24 181 HIS A CA 1
ATOM 653 C C . HIS A 1 102 ? 11.28 1.767 -11.909 1 30.66 181 HIS A C 1
ATOM 654 O O . HIS A 1 102 ? 11.081 2.208 -10.787 1 30.5 181 HIS A O 1
ATOM 661 N N . HIS A 1 103 ? 10.844 2.398 -13.007 1 27.93 182 HIS A N 1
ATOM 662 C CA . HIS A 1 103 ? 10.022 3.633 -12.935 1 30.7 182 HIS A CA 1
ATOM 663 C C . HIS A 1 103 ? 8.675 3.291 -12.269 1 32.15 182 HIS A C 1
ATOM 664 O O . HIS A 1 103 ? 8.065 4.153 -11.636 1 32.63 182 HIS A O 1
ATOM 671 N N . ARG A 1 104 ? 8.21 2.041 -12.438 1 25.7 183 ARG A N 1
ATOM 672 C CA . ARG A 1 104 ? 6.927 1.579 -11.884 1 25.28 183 ARG A CA 1
ATOM 673 C C . ARG A 1 104 ? 7.064 0.779 -10.6 1 29.19 183 ARG A C 1
ATOM 674 O O . ARG A 1 104 ? 6.186 0.865 -9.742 1 30.79 183 ARG A O 1
ATOM 682 N N . LEU A 1 105 ? 8.123 -0.041 -10.481 1 25.56 184 LEU A N 1
ATOM 683 C CA . LEU A 1 105 ? 8.382 -0.878 -9.305 1 25.64 184 LEU A CA 1
ATOM 684 C C . LEU A 1 105 ? 9.73 -0.39 -8.776 1 29.24 184 LEU A C 1
ATOM 685 O O . LEU A 1 105 ? 10.79 -0.958 -9.106 1 27.05 184 LEU A O 1
ATOM 690 N N . PRO A 1 106 ? 9.713 0.75 -8.036 1 27.06 185 PRO A N 1
ATOM 691 C CA . PRO A 1 106 ? 10.982 1.427 -7.696 1 26.99 185 PRO A CA 1
ATOM 692 C C . PRO A 1 106 ? 11.717 0.861 -6.502 1 30.45 185 PRO A C 1
ATOM 693 O O . PRO A 1 106 ? 12.007 1.561 -5.52 1 29.05 185 PRO A O 1
ATOM 697 N N . LYS A 1 107 ? 12.087 -0.429 -6.645 1 27.61 186 LYS A N 1
ATOM 698 C CA . LYS A 1 107 ? 12.867 -1.163 -5.653 1 27.07 186 LYS A CA 1
ATOM 699 C C . LYS A 1 107 ? 14.229 -1.441 -6.289 1 28.4 186 LYS A C 1
ATOM 700 O O . LYS A 1 107 ? 14.272 -1.977 -7.409 1 27.14 186 LYS A O 1
ATOM 706 N N . PRO A 1 108 ? 15.343 -1.055 -5.616 1 26.23 187 PRO A N 1
ATOM 707 C CA . PRO A 1 108 ? 16.684 -1.296 -6.192 1 25.46 187 PRO A CA 1
ATOM 708 C C . PRO A 1 108 ? 16.951 -2.733 -6.647 1 27.73 187 PRO A C 1
ATOM 709 O O . PRO A 1 108 ? 17.649 -2.92 -7.653 1 27.17 187 PRO A O 1
ATOM 713 N N . GLU A 1 109 ? 16.412 -3.746 -5.934 1 25.36 188 GLU A N 1
ATOM 714 C CA . GLU A 1 109 ? 16.615 -5.161 -6.304 1 27.16 188 GLU A CA 1
ATOM 715 C C . GLU A 1 109 ? 15.868 -5.512 -7.585 1 29.71 188 GLU A C 1
ATOM 716 O O . GLU A 1 109 ? 16.355 -6.326 -8.36 1 30.25 188 GLU A O 1
ATOM 722 N N . ILE A 1 110 ? 14.704 -4.872 -7.816 1 25.89 189 ILE A N 1
ATOM 723 C CA . ILE A 1 110 ? 13.921 -5.072 -9.045 1 23.48 189 ILE A CA 1
ATOM 724 C C . ILE A 1 110 ? 14.628 -4.311 -10.17 1 26.92 189 ILE A C 1
ATOM 725 O O . ILE A 1 110 ? 14.745 -4.812 -11.29 1 25.75 189 ILE A O 1
ATOM 730 N N . ALA A 1 111 ? 15.117 -3.097 -9.866 1 23.19 190 ALA A N 1
ATOM 731 C CA . ALA A 1 111 ? 15.866 -2.299 -10.832 1 24.11 190 ALA A CA 1
ATOM 732 C C . ALA A 1 111 ? 17.121 -3.079 -11.285 1 24.98 190 ALA A C 1
ATOM 733 O O . ALA A 1 111 ? 17.526 -2.976 -12.454 1 25.06 190 ALA A O 1
ATOM 735 N N . ALA A 1 112 ? 17.752 -3.826 -10.356 1 22.96 191 ALA A N 1
ATOM 736 C CA . ALA A 1 112 ? 18.95 -4.62 -10.667 1 24.39 191 ALA A CA 1
ATOM 737 C C . ALA A 1 112 ? 18.578 -5.728 -11.678 1 27.85 191 ALA A C 1
ATOM 738 O O . ALA A 1 112 ? 19.277 -5.922 -12.662 1 26.38 191 ALA A O 1
ATOM 740 N N . VAL A 1 113 ? 17.452 -6.403 -11.459 1 23.56 192 VAL A N 1
ATOM 741 C CA . VAL A 1 113 ? 16.952 -7.438 -12.397 1 24 192 VAL A CA 1
ATOM 742 C C . VAL A 1 113 ? 16.652 -6.777 -13.755 1 26.34 192 VAL A C 1
ATOM 743 O O . VAL A 1 113 ? 17.07 -7.295 -14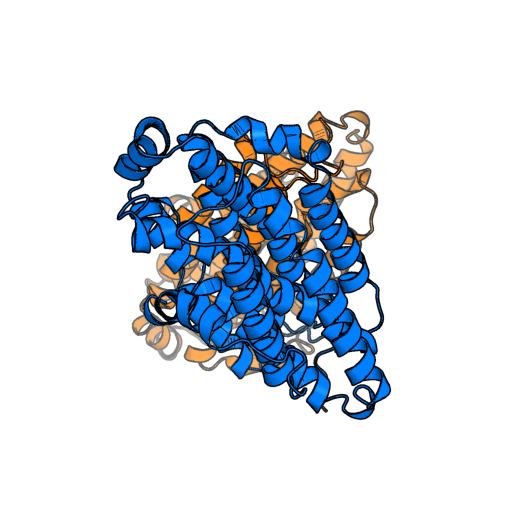.796 1 24.97 192 VAL A O 1
ATOM 747 N N . GLY A 1 114 ? 15.912 -5.665 -13.734 1 22.76 193 GLY A N 1
ATOM 748 C CA . GLY A 1 114 ? 15.529 -4.968 -14.965 1 22.76 193 GLY A CA 1
ATOM 749 C C . GLY A 1 114 ? 16.727 -4.598 -15.822 1 24.55 193 GLY A C 1
ATOM 750 O O . GLY A 1 114 ? 16.745 -4.838 -17.039 1 23.43 193 GLY A O 1
ATOM 751 N N . ALA A 1 115 ? 17.764 -4.028 -15.181 1 22.37 194 ALA A N 1
ATOM 752 C CA . ALA A 1 115 ? 18.977 -3.659 -15.945 1 22.24 194 ALA A CA 1
ATOM 753 C C . ALA A 1 115 ? 19.701 -4.923 -16.468 1 24.07 194 ALA A C 1
ATOM 754 O O . ALA A 1 115 ? 20.211 -4.925 -17.608 1 24.3 194 ALA A O 1
ATOM 756 N N . THR A 1 116 ? 19.742 -5.982 -15.661 1 21.44 195 THR A N 1
ATOM 757 C CA . THR A 1 116 ? 20.391 -7.247 -16.063 1 22.52 195 THR A CA 1
ATOM 758 C C . THR A 1 116 ? 19.645 -7.86 -17.269 1 25.19 195 THR A C 1
ATOM 759 O O . THR A 1 116 ? 20.285 -8.321 -18.234 1 24.19 195 THR A O 1
ATOM 763 N N . PHE A 1 117 ? 18.324 -7.803 -17.238 1 22.66 196 PHE A N 1
ATOM 764 C CA . PHE A 1 117 ? 17.476 -8.294 -18.348 1 22.57 196 PHE A CA 1
ATOM 765 C C . PHE A 1 117 ? 17.639 -7.412 -19.594 1 26.22 196 PHE A C 1
ATOM 766 O O . PHE A 1 117 ? 17.719 -7.941 -20.709 1 25.46 196 PHE A O 1
ATOM 774 N N . ALA A 1 118 ? 17.645 -6.059 -19.427 1 22.22 197 ALA A N 1
ATOM 775 C CA . ALA A 1 118 ? 17.778 -5.15 -20.574 1 22.09 197 ALA A CA 1
ATOM 776 C C . ALA A 1 118 ? 19.091 -5.428 -21.303 1 24.39 197 ALA A C 1
ATOM 777 O O . ALA A 1 118 ? 19.095 -5.541 -22.527 1 23.92 197 ALA A O 1
ATOM 779 N N . GLU A 1 119 ? 20.191 -5.629 -20.548 1 22.26 198 GLU A N 1
ATOM 780 C CA . GLU A 1 119 ? 21.481 -5.929 -21.188 1 20.11 198 GLU A CA 1
ATOM 781 C C . GLU A 1 119 ? 21.42 -7.282 -21.916 1 23.93 198 GLU A C 1
ATOM 782 O O . GLU A 1 119 ? 21.979 -7.403 -23.02 1 23.73 198 GLU A O 1
ATOM 788 N N . SER A 1 120 ? 20.709 -8.279 -21.361 1 22.04 199 SER A N 1
ATOM 789 C CA . SER A 1 120 ? 20.614 -9.556 -22.092 1 21.21 199 SER A CA 1
ATOM 790 C C . SER A 1 120 ? 19.903 -9.378 -23.443 1 23.58 199 SER A C 1
ATOM 791 O O . SER A 1 120 ? 20.296 -10.019 -24.423 1 23 199 SER A O 1
ATOM 794 N N . GLU A 1 121 ? 18.912 -8.46 -23.528 1 20.73 200 GLU A N 1
ATOM 795 C CA . GLU A 1 121 ? 18.238 -8.197 -24.807 1 21.46 200 GLU A CA 1
ATOM 796 C C . GLU A 1 121 ? 19.194 -7.586 -25.818 1 24.75 200 GLU A C 1
ATOM 797 O O . GLU A 1 121 ? 19.043 -7.825 -27.006 1 23.6 200 GLU A O 1
ATOM 803 N N . VAL A 1 122 ? 20.167 -6.766 -25.36 1 22.14 201 VAL A N 1
ATOM 804 C CA . VAL A 1 122 ? 21.154 -6.17 -26.287 1 20.85 201 VAL A CA 1
ATOM 805 C C . VAL A 1 122 ? 22.034 -7.299 -26.858 1 24.65 201 VAL A C 1
ATOM 806 O O . VAL A 1 122 ? 22.291 -7.311 -28.059 1 26.55 201 VAL A O 1
ATOM 810 N N . ARG A 1 123 ? 22.492 -8.233 -26.005 1 21.4 202 ARG A N 1
ATOM 811 C CA . ARG A 1 123 ? 23.29 -9.389 -26.485 1 20.83 202 ARG A CA 1
ATOM 812 C C . ARG A 1 123 ? 22.481 -10.159 -27.554 1 23.52 202 ARG A C 1
ATOM 813 O O . ARG A 1 123 ? 23.015 -10.489 -28.611 1 23.07 202 ARG A O 1
ATOM 821 N N . HIS A 1 124 ? 21.173 -10.297 -27.319 1 22.24 203 HIS A N 1
ATOM 822 C CA . HIS A 1 124 ? 20.298 -10.989 -28.269 1 21.65 203 HIS A CA 1
ATOM 823 C C . HIS A 1 124 ? 20.145 -10.206 -29.564 1 26.44 203 HIS A C 1
ATOM 824 O O . HIS A 1 124 ? 20.394 -10.774 -30.637 1 23.76 203 HIS A O 1
ATOM 831 N N . HIS A 1 125 ? 19.765 -8.889 -29.494 1 23.38 204 HIS A N 1
ATOM 832 C CA . HIS A 1 125 ? 19.559 -8.174 -30.773 1 22.74 204 HIS A CA 1
ATOM 833 C C . HIS A 1 125 ? 20.85 -8.046 -31.568 1 25.19 204 HIS A C 1
ATOM 834 O O . HIS A 1 125 ? 20.792 -8.081 -32.798 1 24.55 204 HIS A O 1
ATOM 841 N N . ASP A 1 126 ? 22.006 -7.973 -30.875 1 22.66 205 ASP A N 1
ATOM 842 C CA . ASP A 1 126 ? 23.32 -7.987 -31.541 1 22.24 205 ASP A CA 1
ATOM 843 C C . ASP A 1 126 ? 23.564 -9.307 -32.257 1 25.49 205 ASP A C 1
ATOM 844 O O . ASP A 1 126 ? 24.101 -9.303 -33.361 1 25.03 205 ASP A O 1
ATOM 849 N N . ALA A 1 127 ? 23.166 -10.436 -31.647 1 23.37 206 ALA A N 1
ATOM 850 C CA . ALA A 1 127 ? 23.338 -11.76 -32.264 1 21.6 206 ALA A CA 1
ATOM 851 C C . ALA A 1 127 ? 22.546 -11.846 -33.566 1 25.04 206 ALA A C 1
ATOM 852 O O . ALA A 1 127 ? 23.112 -12.21 -34.6 1 24.29 206 ALA A O 1
ATOM 854 N N . TYR A 1 128 ? 21.251 -11.472 -33.541 1 21.69 207 TYR A N 1
ATOM 855 C CA . TYR A 1 128 ? 20.414 -11.62 -34.753 1 21.31 207 TYR A CA 1
ATOM 856 C C . TYR A 1 128 ? 20.722 -10.585 -35.816 1 24.8 207 TYR A C 1
ATOM 857 O O . TYR A 1 128 ? 20.681 -10.931 -37.007 1 24.68 207 TYR A O 1
ATOM 866 N N . SER A 1 129 ? 21.123 -9.349 -35.434 1 23.14 208 SER A N 1
ATOM 867 C CA . SER A 1 129 ? 21.495 -8.367 -36.469 1 22.48 208 SER A CA 1
ATOM 868 C C . SER A 1 129 ? 22.819 -8.82 -37.103 1 26.03 208 SER A C 1
ATOM 869 O O . SER A 1 129 ? 23.007 -8.668 -38.318 1 26.32 208 SER A O 1
ATOM 872 N N . HIS A 1 130 ? 23.694 -9.442 -36.299 1 21.98 209 HIS A N 1
ATOM 873 C CA . HIS A 1 130 ? 24.971 -9.974 -36.824 1 23.39 209 HIS A CA 1
ATOM 874 C C . HIS A 1 130 ? 24.696 -11.085 -37.855 1 26.13 209 HIS A C 1
ATOM 875 O O . HIS A 1 130 ? 25.296 -11.099 -38.93 1 26.65 209 HIS A O 1
ATOM 882 N N . LEU A 1 131 ? 23.774 -11.995 -37.533 1 22.62 210 LEU A N 1
ATOM 883 C CA . LEU A 1 131 ? 23.421 -13.107 -38.428 1 22.66 210 LEU A CA 1
ATOM 884 C C . LEU A 1 131 ? 22.832 -12.568 -39.718 1 26.57 210 LEU A C 1
ATOM 885 O O . LEU A 1 131 ? 23.246 -12.992 -40.792 1 25.48 210 LEU A O 1
ATOM 890 N N . LEU A 1 132 ? 21.947 -11.542 -39.62 1 23.99 211 LEU A N 1
ATOM 891 C CA . LEU A 1 132 ? 21.425 -10.949 -40.84 1 24.07 211 LEU A CA 1
ATOM 892 C C . LEU A 1 132 ? 22.567 -10.364 -41.681 1 27.29 211 LEU A C 1
ATOM 893 O O . LEU A 1 132 ? 22.592 -10.573 -42.894 1 27.51 211 LEU A O 1
ATOM 898 N N . GLU A 1 133 ? 23.511 -9.67 -41.033 1 25.59 212 GLU A N 1
ATOM 899 C CA . GLU A 1 133 ? 24.65 -9.052 -41.716 1 25.97 212 GLU A CA 1
ATOM 900 C C . GLU A 1 133 ? 25.538 -10.083 -42.438 1 30.89 212 GLU A C 1
ATOM 901 O O . GLU A 1 133 ? 25.842 -9.912 -43.627 1 30.23 212 GLU A O 1
ATOM 907 N N . ILE A 1 134 ? 25.936 -11.156 -41.736 1 27.21 213 ILE A N 1
ATOM 908 C CA . ILE A 1 134 ? 26.831 -12.174 -42.314 1 26.71 213 ILE A CA 1
ATOM 909 C C . ILE A 1 134 ? 26.16 -13.003 -43.419 1 33.81 213 ILE A C 1
ATOM 910 O O . ILE A 1 134 ? 26.857 -13.594 -44.251 1 34.11 213 ILE A O 1
ATOM 915 N N . LEU A 1 135 ? 24.819 -13.021 -43.442 1 30.41 214 LEU A N 1
ATOM 916 C CA . LEU A 1 135 ? 24.053 -13.703 -44.465 1 29.34 214 LEU A CA 1
ATOM 917 C C . LEU A 1 135 ? 23.814 -12.82 -45.685 1 34.43 214 LEU A C 1
ATOM 918 O O . LEU A 1 135 ? 23.235 -13.3 -46.655 1 33.71 214 LEU A O 1
ATOM 923 N N . GLY A 1 136 ? 24.228 -11.551 -45.612 1 34.16 215 GLY A N 1
ATOM 924 C CA . GLY A 1 136 ? 24.049 -10.549 -46.66 1 35.45 215 GLY A CA 1
ATOM 925 C C . GLY A 1 136 ? 22.65 -9.951 -46.705 1 40.8 215 GLY A C 1
ATOM 926 O O . GLY A 1 136 ? 22.19 -9.547 -47.777 1 41.52 215 GLY A O 1
ATOM 927 N N . LEU A 1 137 ? 21.97 -9.866 -45.544 1 34.27 216 LEU A N 1
ATOM 928 C CA . LEU A 1 137 ? 20.596 -9.358 -45.432 1 33.58 216 LEU A CA 1
ATOM 929 C C . LEU A 1 137 ? 20.464 -8.014 -44.657 1 40.9 216 LEU A C 1
ATOM 930 O O . LEU A 1 137 ? 19.395 -7.73 -44.103 1 41.49 216 LEU A O 1
ATOM 935 N N . ASN A 1 138 ? 21.51 -7.168 -44.656 1 42.77 217 ASN A N 1
ATOM 936 C CA . ASN A 1 138 ? 21.523 -5.874 -43.938 1 44.43 217 ASN A CA 1
ATOM 937 C C . ASN A 1 138 ? 20.392 -4.89 -44.304 1 49.1 217 ASN A C 1
ATOM 938 O O . ASN A 1 138 ? 19.861 -4.22 -43.405 1 49.95 217 ASN A O 1
ATOM 943 N N . GLU A 1 139 ? 20.023 -4.821 -45.603 1 43.8 218 GLU A N 1
ATOM 944 C CA . GLU A 1 139 ? 18.975 -3.956 -46.174 1 43.64 218 GLU A CA 1
ATOM 945 C C . GLU A 1 139 ? 17.568 -4.152 -45.54 1 42.35 218 GLU A C 1
ATOM 946 O O . GLU A 1 139 ? 16.71 -3.265 -45.656 1 40.86 218 GLU A O 1
ATOM 952 N N . GLU A 1 140 ? 17.338 -5.288 -44.858 1 34.44 219 GLU A N 1
ATOM 953 C CA . GLU A 1 140 ? 16.056 -5.593 -44.227 1 33.44 219 GLU A CA 1
ATOM 954 C C . GLU A 1 140 ? 15.623 -4.548 -43.206 1 34.12 219 GLU A C 1
ATOM 955 O O . GLU A 1 140 ? 14.448 -4.183 -43.19 1 33.35 219 GLU A O 1
ATOM 961 N N . PHE A 1 141 ? 16.564 -4.036 -42.381 1 28.7 220 PHE A N 1
ATOM 962 C CA . PHE A 1 141 ? 16.227 -3.01 -41.394 1 28.88 220 PHE A CA 1
ATOM 963 C C . PHE A 1 141 ? 15.831 -1.684 -42.027 1 32.82 220 PHE A C 1
ATOM 964 O O . PHE A 1 141 ? 14.918 -1.03 -41.512 1 32.33 220 PHE A O 1
ATOM 972 N N . LYS A 1 142 ? 16.505 -1.299 -43.135 1 31.67 221 LYS A N 1
ATOM 973 C CA . LYS A 1 142 ? 16.221 -0.068 -43.896 1 32.95 221 LYS A CA 1
ATOM 974 C C . LYS A 1 142 ? 14.796 -0.084 -44.466 1 37.2 221 LYS A C 1
ATOM 975 O O . LYS A 1 142 ? 14.175 0.969 -44.586 1 38.19 221 LYS A O 1
ATOM 981 N N . GLU A 1 143 ? 14.284 -1.274 -44.808 1 31.17 222 GLU A N 1
ATOM 982 C CA . GLU A 1 143 ? 12.964 -1.451 -45.431 1 31.74 222 GLU A CA 1
ATOM 983 C C . GLU A 1 143 ? 11.839 -1.807 -44.453 1 31.59 222 GLU A C 1
ATOM 984 O O . GLU A 1 143 ? 10.715 -2.093 -44.878 1 31.41 222 GLU A O 1
ATOM 990 N N . LEU A 1 144 ? 12.148 -1.763 -43.14 1 30.07 223 LEU A N 1
ATOM 991 C CA . LEU A 1 144 ? 11.194 -2.085 -42.069 1 31.01 223 LEU A CA 1
ATOM 992 C C . LEU A 1 144 ? 9.831 -1.347 -42.238 1 32.7 223 LEU A C 1
ATOM 993 O O . LEU A 1 144 ? 8.784 -2.021 -42.211 1 30.94 223 LEU A O 1
ATOM 998 N N . LYS A 1 145 ? 9.867 -0.008 -42.537 1 29.22 224 LYS A N 1
ATOM 999 C CA . LYS A 1 145 ? 8.728 0.902 -42.793 1 30.33 224 LYS A CA 1
ATOM 1000 C C . LYS A 1 145 ? 7.834 0.387 -43.925 1 32.71 224 LYS A C 1
ATOM 1001 O O . LYS A 1 145 ? 6.658 0.753 -43.983 1 32.72 224 LYS A O 1
ATOM 1007 N N . LYS A 1 146 ? 8.415 -0.375 -44.864 1 28.43 225 LYS A N 1
ATOM 1008 C CA . LYS A 1 146 ? 7.71 -0.915 -46.031 1 27.98 225 LYS A CA 1
ATOM 1009 C C . LYS A 1 146 ? 7.119 -2.312 -45.826 1 33.81 225 LYS A C 1
ATOM 1010 O O . LYS A 1 146 ? 6.645 -2.924 -46.788 1 33.5 225 LYS A O 1
ATOM 1016 N N . LYS A 1 147 ? 7.187 -2.829 -44.594 1 27.84 226 LYS A N 1
ATOM 1017 C CA . LYS A 1 147 ? 6.69 -4.158 -44.245 1 28.19 226 LYS A CA 1
ATOM 1018 C C . LYS A 1 147 ? 5.586 -3.916 -43.229 1 31.73 226 LYS A C 1
ATOM 1019 O O . LYS A 1 147 ? 5.845 -3.932 -42.027 1 30.43 226 LYS A O 1
ATOM 1025 N N . PRO A 1 148 ? 4.35 -3.621 -43.7 1 31.07 227 PRO A N 1
ATOM 1026 C CA . PRO A 1 148 ? 3.289 -3.211 -42.76 1 30.24 227 PRO A CA 1
ATOM 1027 C C . PRO A 1 148 ? 2.97 -4.191 -41.652 1 29.7 227 PRO A C 1
ATOM 1028 O O . PRO A 1 148 ? 2.62 -3.737 -40.569 1 28.07 227 PRO A O 1
ATOM 1032 N N . VAL A 1 149 ? 3.074 -5.513 -41.896 1 25.58 228 VAL A N 1
ATOM 1033 C CA . VAL A 1 149 ? 2.68 -6.458 -40.833 1 26.51 228 VAL A CA 1
ATOM 1034 C C . VAL A 1 149 ? 3.663 -6.406 -39.662 1 28.5 228 VAL A C 1
ATOM 1035 O O . VAL A 1 149 ? 3.241 -6.225 -38.51 1 28.31 228 VAL A O 1
ATOM 1039 N N . ILE A 1 150 ? 4.962 -6.542 -39.956 1 24.43 229 ILE A N 1
ATOM 1040 C CA . ILE A 1 150 ? 5.948 -6.489 -38.873 1 24.97 229 ILE A CA 1
ATOM 1041 C C . ILE A 1 150 ? 6.066 -5.062 -38.296 1 26.43 229 ILE A C 1
ATOM 1042 O O . ILE A 1 150 ? 6.207 -4.91 -37.077 1 25.22 229 ILE A O 1
ATOM 1047 N N . MET A 1 151 ? 5.958 -4.023 -39.144 1 23.54 230 MET A N 1
ATOM 1048 C CA . MET A 1 151 ? 6.03 -2.645 -38.621 1 24.25 230 MET A CA 1
ATOM 1049 C C . MET A 1 151 ? 4.835 -2.309 -37.699 1 26.19 230 MET A C 1
ATOM 1050 O O . MET A 1 151 ? 5.002 -1.591 -36.718 1 25.58 230 MET A O 1
ATOM 1055 N N . LYS A 1 152 ? 3.668 -2.922 -37.949 1 24.42 231 LYS A N 1
ATOM 1056 C CA . LYS A 1 152 ? 2.51 -2.733 -37.083 1 24.42 231 LYS A CA 1
ATOM 1057 C C . LYS A 1 152 ? 2.841 -3.284 -35.675 1 27.34 231 LYS A C 1
ATOM 1058 O O . LYS A 1 152 ? 2.527 -2.64 -34.667 1 26.96 231 LYS A O 1
ATOM 1064 N N . ARG A 1 153 ? 3.516 -4.441 -35.618 1 25.05 232 ARG A N 1
ATOM 1065 C CA . ARG A 1 153 ? 3.938 -5.049 -34.35 1 23.77 232 ARG A CA 1
ATOM 1066 C C . ARG A 1 153 ? 4.951 -4.11 -33.685 1 26.2 232 ARG A C 1
ATOM 1067 O O . ARG A 1 153 ? 4.882 -3.886 -32.479 1 25.16 232 ARG A O 1
ATOM 1075 N N . VAL A 1 154 ? 5.887 -3.561 -34.475 1 23.22 233 VAL A N 1
ATOM 1076 C CA . VAL A 1 154 ? 6.895 -2.62 -33.947 1 22.47 233 VAL A CA 1
ATOM 1077 C C . VAL A 1 154 ? 6.169 -1.409 -33.319 1 24.34 233 VAL A C 1
ATOM 1078 O O . VAL A 1 154 ? 6.438 -1.07 -32.175 1 23.75 233 VAL A O 1
ATOM 1082 N N . HIS A 1 155 ? 5.215 -0.798 -34.042 1 22.08 234 HIS A N 1
ATOM 1083 C CA . HIS A 1 155 ? 4.484 0.344 -33.473 1 22.05 234 HIS A CA 1
ATOM 1084 C C . HIS A 1 155 ? 3.648 -0.025 -32.265 1 24.76 234 HIS A C 1
ATOM 1085 O O . HIS A 1 155 ? 3.556 0.776 -31.322 1 25.73 234 HIS A O 1
ATOM 1092 N N . TYR A 1 156 ? 3.071 -1.247 -32.269 1 23.57 235 TYR A N 1
ATOM 1093 C CA . TYR A 1 156 ? 2.27 -1.731 -31.139 1 25.24 235 TYR A CA 1
ATOM 1094 C C . TYR A 1 156 ? 3.124 -1.745 -29.865 1 26.77 235 TYR A C 1
ATOM 1095 O O . TYR A 1 156 ? 2.669 -1.308 -28.806 1 25.83 235 TYR A O 1
ATOM 1104 N N . LEU A 1 157 ? 4.363 -2.232 -29.976 1 23.78 236 LEU A N 1
ATOM 1105 C CA . LEU A 1 157 ? 5.241 -2.252 -28.807 1 22.61 236 LEU A CA 1
ATOM 1106 C C . LEU A 1 157 ? 5.697 -0.853 -28.396 1 24.99 236 LEU A C 1
ATOM 1107 O O . LEU A 1 157 ? 5.776 -0.592 -27.207 1 25.17 236 LEU A O 1
ATOM 1112 N N . GLU A 1 158 ? 5.939 0.062 -29.37 1 24.42 237 GLU A N 1
ATOM 1113 C CA . GLU A 1 158 ? 6.297 1.458 -29.032 1 24.96 237 GLU A CA 1
ATOM 1114 C C . GLU A 1 158 ? 5.132 2.08 -28.231 1 28.93 237 GLU A C 1
ATOM 1115 O O . GLU A 1 158 ? 5.357 2.675 -27.172 1 28.78 237 GLU A O 1
ATOM 1121 N N . THR A 1 159 ? 3.875 1.873 -28.707 1 25.96 238 THR A N 1
ATOM 1122 C CA . THR A 1 159 ? 2.682 2.393 -28.025 1 25.65 238 THR A CA 1
ATOM 1123 C C . THR A 1 159 ? 2.565 1.789 -26.619 1 29.32 238 THR A C 1
ATOM 1124 O O . THR A 1 159 ? 2.324 2.515 -25.654 1 30.6 238 THR A O 1
ATOM 1128 N N . SER A 1 160 ? 2.777 0.471 -26.511 1 26.02 239 SER A N 1
ATOM 1129 C CA . SER A 1 160 ? 2.736 -0.283 -25.253 1 25.21 239 SER A CA 1
ATOM 1130 C C . SER A 1 160 ? 3.779 0.181 -24.252 1 30.21 239 SER A C 1
ATOM 1131 O O . SER A 1 160 ? 3.492 0.19 -23.052 1 32.07 239 SER A O 1
ATOM 1134 N N . LEU A 1 161 ? 4.983 0.583 -24.729 1 24.69 240 LEU A N 1
ATOM 1135 C CA . LEU A 1 161 ? 6.016 1.134 -23.853 1 24.69 240 LEU A CA 1
ATOM 1136 C C . LEU A 1 161 ? 5.528 2.441 -23.224 1 31.38 240 LEU A C 1
ATOM 1137 O O . LEU A 1 161 ? 5.821 2.686 -22.046 1 32.04 240 LEU A O 1
ATOM 1142 N N . LYS A 1 162 ? 4.796 3.267 -23.994 1 30.77 241 LYS A N 1
ATOM 1143 C CA . LYS A 1 162 ? 4.208 4.538 -23.487 1 30.87 241 LYS A CA 1
ATOM 1144 C C . LYS A 1 162 ? 3.173 4.223 -22.398 1 35.23 241 LYS A C 1
ATOM 1145 O O . LYS A 1 162 ? 3.242 4.775 -21.302 1 34.72 241 LYS A O 1
ATOM 1151 N N . HIS A 1 163 ? 2.276 3.267 -22.664 1 34.4 242 HIS A N 1
ATOM 1152 C CA . HIS A 1 163 ? 1.278 2.815 -21.679 1 35.6 242 HIS A CA 1
ATOM 1153 C C . HIS A 1 163 ? 1.916 2.206 -20.427 1 36.2 242 HIS A C 1
ATOM 1154 O O . HIS A 1 163 ? 1.451 2.485 -19.312 1 35.5 242 HIS A O 1
ATOM 1161 N N . ALA A 1 164 ? 3.011 1.409 -20.589 1 30.71 243 ALA A N 1
ATOM 1162 C CA . ALA A 1 164 ? 3.722 0.792 -19.454 1 29.89 243 ALA A CA 1
ATOM 1163 C C . ALA A 1 164 ? 4.353 1.86 -18.552 1 34.39 243 ALA A C 1
ATOM 1164 O O . ALA A 1 164 ? 4.589 1.62 -17.362 1 32.62 243 ALA A O 1
ATOM 1166 N N . LYS A 1 165 ? 4.626 3.038 -19.127 1 33.63 244 LYS A N 1
ATOM 1167 C CA . LYS A 1 165 ? 5.195 4.173 -18.393 1 34.18 244 LYS A CA 1
ATOM 1168 C C . LYS A 1 165 ? 4.103 4.978 -17.646 1 38.13 244 LYS A C 1
ATOM 1169 O O . LYS A 1 165 ? 4.281 5.308 -16.471 1 37.14 244 LYS A O 1
ATOM 1175 N N . SER A 1 166 ? 3.005 5.306 -18.332 1 34.65 245 SER A N 1
ATOM 1176 C CA . SER A 1 166 ? 2.008 6.268 -17.852 1 34.5 245 SER A CA 1
ATOM 1177 C C . SER A 1 166 ? 0.664 5.753 -17.318 1 38.98 245 SER A C 1
ATOM 1178 O O . SER A 1 166 ? -0.046 6.541 -16.682 1 40.48 245 SER A O 1
ATOM 1181 N N . ASP A 1 167 ? 0.293 4.492 -17.559 1 33.14 246 ASP A N 1
ATOM 1182 C CA . ASP A 1 167 ? -1.02 4.036 -17.115 1 33.12 246 ASP A CA 1
ATOM 1183 C C . ASP A 1 167 ? -1.07 3.784 -15.603 1 36.49 246 ASP A C 1
ATOM 1184 O O . ASP A 1 167 ? -0.057 3.938 -14.923 1 35.08 246 ASP A O 1
ATOM 1189 N N . ASP A 1 168 ? -2.276 3.521 -15.052 1 34.06 247 ASP A N 1
ATOM 1190 C CA . ASP A 1 168 ? -2.425 3.32 -13.605 1 34.22 247 ASP A CA 1
ATOM 1191 C C . ASP A 1 168 ? -1.745 2.048 -13.122 1 36.84 247 ASP A C 1
ATOM 1192 O O . ASP A 1 168 ? -1.603 1.107 -13.9 1 37.59 247 ASP A O 1
ATOM 1197 N N . ASP A 1 169 ? -1.348 2.008 -11.827 1 33.36 248 ASP A N 1
ATOM 1198 C CA . ASP A 1 169 ? -0.723 0.827 -11.215 1 33.62 248 ASP A CA 1
ATOM 1199 C C . ASP A 1 169 ? -1.635 -0.384 -11.335 1 38.22 248 ASP A C 1
ATOM 1200 O O . ASP A 1 169 ? -1.155 -1.483 -11.598 1 37.56 248 ASP A O 1
ATOM 1205 N N . ARG A 1 170 ? -2.963 -0.159 -11.194 1 35.54 249 ARG A N 1
ATOM 1206 C CA . ARG A 1 170 ? -4.022 -1.164 -11.306 1 35.3 249 ARG A CA 1
ATOM 1207 C C . ARG A 1 170 ? -3.908 -1.978 -12.615 1 38.88 249 ARG A C 1
ATOM 1208 O O . ARG A 1 170 ? -4.236 -3.168 -12.632 1 38.91 249 ARG A O 1
ATOM 1216 N N . GLU A 1 171 ? -3.463 -1.317 -13.701 1 33.83 250 GLU A N 1
ATOM 1217 C CA . GLU A 1 171 ? -3.318 -1.896 -15.048 1 32.87 250 GLU A CA 1
ATOM 1218 C C . GLU A 1 171 ? -1.895 -2.38 -15.343 1 35.7 250 GLU A C 1
ATOM 1219 O O . GLU A 1 171 ? -1.661 -2.903 -16.433 1 36.18 250 GLU A O 1
ATOM 1225 N N . TYR A 1 172 ? -0.925 -2.14 -14.442 1 31.85 251 TYR A N 1
ATOM 1226 C CA . TYR A 1 172 ? 0.47 -2.475 -14.758 1 29.83 251 TYR A CA 1
ATOM 1227 C C . TYR A 1 172 ? 0.718 -3.954 -15.043 1 32.95 251 TYR A C 1
ATOM 1228 O O . TYR A 1 172 ? 1.593 -4.241 -15.871 1 32.39 251 TYR A O 1
ATOM 1237 N N . THR A 1 173 ? -0.035 -4.882 -14.406 1 28.31 252 THR A N 1
ATOM 1238 C CA . THR A 1 173 ? 0.121 -6.319 -14.681 1 28.43 252 THR A CA 1
ATOM 1239 C C . THR A 1 173 ? -0.104 -6.617 -16.174 1 33.39 252 THR A C 1
ATOM 1240 O O . THR A 1 173 ? 0.473 -7.583 -16.674 1 32.82 252 THR A O 1
ATOM 1244 N N . GLU A 1 174 ? -0.91 -5.784 -16.886 1 30.99 253 GLU A N 1
ATOM 1245 C CA . GLU A 1 174 ? -1.159 -6 -18.329 1 30.11 253 GLU A CA 1
ATOM 1246 C C . GLU A 1 174 ? 0.063 -5.662 -19.171 1 31.5 253 GLU A C 1
ATOM 1247 O O . GLU A 1 174 ? 0.317 -6.32 -20.183 1 29.61 253 GLU A O 1
ATOM 1253 N N . SER A 1 175 ? 0.83 -4.649 -18.755 1 27.39 254 SER A N 1
ATOM 1254 C CA . SER A 1 175 ? 2.076 -4.291 -19.452 1 27.36 254 SER A CA 1
ATOM 1255 C C . SER A 1 175 ? 3.084 -5.43 -19.259 1 28.47 254 SER A C 1
ATOM 1256 O O . SER A 1 175 ? 3.736 -5.833 -20.222 1 27.52 254 SER A O 1
ATOM 1259 N N . ILE A 1 176 ? 3.202 -5.951 -18.015 1 24.47 255 ILE A N 1
ATOM 1260 C CA . ILE A 1 176 ? 4.123 -7.057 -17.747 1 24.89 255 ILE A CA 1
ATOM 1261 C C . ILE A 1 176 ? 3.675 -8.285 -18.547 1 28.24 255 ILE A C 1
ATOM 1262 O O . ILE A 1 176 ? 4.499 -8.955 -19.182 1 26.58 255 ILE A O 1
ATOM 1267 N N . LEU A 1 177 ? 2.363 -8.547 -18.549 1 26.17 256 LEU A N 1
ATOM 1268 C CA . LEU A 1 177 ? 1.838 -9.698 -19.297 1 25.89 256 LEU A CA 1
ATOM 1269 C C . LEU A 1 177 ? 2.188 -9.609 -20.777 1 28.83 256 LEU A C 1
ATOM 1270 O O . LEU A 1 177 ? 2.665 -10.592 -21.359 1 29.42 256 LEU A O 1
ATOM 1275 N N . LEU A 1 178 ? 1.978 -8.433 -21.376 1 26.35 257 LEU A N 1
ATOM 1276 C CA . LEU A 1 178 ? 2.297 -8.236 -22.774 1 25.18 257 LEU A CA 1
ATOM 1277 C C . LEU A 1 178 ? 3.771 -8.507 -23.085 1 29.03 257 LEU A C 1
ATOM 1278 O O . LEU A 1 178 ? 4.071 -9.329 -23.956 1 26.81 257 LEU A O 1
ATOM 1283 N N . PHE A 1 179 ? 4.69 -7.793 -22.413 1 23.04 258 PHE A N 1
ATOM 1284 C CA . PHE A 1 179 ? 6.105 -7.937 -22.736 1 23.43 258 PHE A CA 1
ATOM 1285 C C . PHE A 1 179 ? 6.725 -9.231 -22.268 1 27.46 258 PHE A C 1
ATOM 1286 O O . PHE A 1 179 ? 7.328 -9.949 -23.068 1 26.12 258 PHE A O 1
ATOM 1294 N N . ALA A 1 180 ? 6.65 -9.496 -20.963 1 24.45 259 ALA A N 1
ATOM 1295 C CA . ALA A 1 180 ? 7.326 -10.649 -20.398 1 25.24 259 ALA A CA 1
ATOM 1296 C C . ALA A 1 180 ? 6.737 -12.006 -20.82 1 27.32 259 ALA A C 1
ATOM 1297 O O . ALA A 1 180 ? 7.485 -12.973 -20.915 1 27.96 259 ALA A O 1
ATOM 1299 N N . LEU A 1 181 ? 5.422 -12.068 -21.071 1 26.02 260 LEU A N 1
ATOM 1300 C CA . LEU A 1 181 ? 4.779 -13.342 -21.41 1 25.3 260 LEU A CA 1
ATOM 1301 C C . LEU A 1 181 ? 4.364 -13.431 -22.857 1 27.76 260 LEU A C 1
ATOM 1302 O O . LEU A 1 181 ? 4.92 -14.246 -23.587 1 26.66 260 LEU A O 1
ATOM 1307 N N . PHE A 1 182 ? 3.457 -12.571 -23.305 1 24.38 261 PHE A N 1
ATOM 1308 C CA . PHE A 1 182 ? 2.955 -12.661 -24.68 1 23.99 261 PHE A CA 1
ATOM 1309 C C . PHE A 1 182 ? 4.032 -12.417 -25.723 1 28.45 261 PHE A C 1
ATOM 1310 O O . PHE A 1 182 ? 3.961 -12.998 -26.814 1 27.76 261 PHE A O 1
ATOM 1318 N N . ILE A 1 183 ? 5.034 -11.582 -25.397 1 23.14 262 ILE A N 1
ATOM 1319 C CA . ILE A 1 183 ? 6.139 -11.409 -26.359 1 22.32 262 ILE A CA 1
ATOM 1320 C C . ILE A 1 183 ? 7.258 -12.415 -26.018 1 25.19 262 ILE A C 1
ATOM 1321 O O . ILE A 1 183 ? 7.632 -13.213 -26.869 1 25.1 262 ILE A O 1
ATOM 1326 N N . GLU A 1 184 ? 7.834 -12.34 -24.797 1 22.69 263 GLU A N 1
ATOM 1327 C CA . GLU A 1 184 ? 9.016 -13.147 -24.496 1 23.26 263 GLU A CA 1
ATOM 1328 C C . GLU A 1 184 ? 8.793 -14.662 -24.361 1 28.31 263 GLU A C 1
ATOM 1329 O O . GLU A 1 184 ? 9.713 -15.41 -24.698 1 28.71 263 GLU A O 1
ATOM 1335 N N . HIS A 1 185 ? 7.655 -15.111 -23.772 1 24.71 264 HIS A N 1
ATOM 1336 C CA . HIS A 1 185 ? 7.42 -16.547 -23.627 1 25.44 264 HIS A CA 1
ATOM 1337 C C . HIS A 1 185 ? 6.612 -17.121 -24.785 1 27.27 264 HIS A C 1
ATOM 1338 O O . HIS A 1 185 ? 6.587 -18.336 -24.966 1 27.19 264 HIS A O 1
ATOM 1345 N N . VAL A 1 186 ? 5.926 -16.269 -25.546 1 24.81 265 VAL A N 1
ATOM 1346 C CA . VAL A 1 186 ? 5.044 -16.786 -26.593 1 23.64 265 VAL A CA 1
ATOM 1347 C C . VAL A 1 186 ? 5.521 -16.396 -28.002 1 26.55 265 VAL A C 1
ATOM 1348 O O . VAL A 1 186 ? 6 -17.279 -28.723 1 26.42 265 VAL A O 1
ATOM 1352 N N . SER A 1 187 ? 5.377 -15.117 -28.391 1 24.1 266 SER A N 1
ATOM 1353 C CA . SER A 1 187 ? 5.789 -14.658 -29.72 1 23.7 266 SER A CA 1
ATOM 1354 C C . SER A 1 187 ? 7.221 -15.057 -30.061 1 24.57 266 SER A C 1
ATOM 1355 O O . SER A 1 187 ? 7.463 -15.683 -31.091 1 24.79 266 SER A O 1
ATOM 1358 N N . LEU A 1 188 ? 8.206 -14.651 -29.224 1 22.95 267 LEU A N 1
ATOM 1359 C CA . LEU A 1 188 ? 9.612 -14.957 -29.534 1 22.34 267 LEU A CA 1
ATOM 1360 C C . LEU A 1 188 ? 9.894 -16.48 -29.571 1 25.11 267 LEU A C 1
ATOM 1361 O O . LEU A 1 188 ? 10.666 -16.924 -30.413 1 23.95 267 LEU A O 1
ATOM 1366 N N . PHE A 1 189 ? 9.218 -17.265 -28.718 1 22.05 268 PHE A N 1
ATOM 1367 C CA . PHE A 1 189 ? 9.392 -18.715 -28.737 1 23.33 268 PHE A CA 1
ATOM 1368 C C . PHE A 1 189 ? 8.921 -19.337 -30.056 1 25.18 268 PHE A C 1
ATOM 1369 O O . PHE A 1 189 ? 9.578 -20.26 -30.543 1 23.35 268 PHE A O 1
ATOM 1377 N N . SER A 1 190 ? 7.865 -18.795 -30.68 1 24.25 269 SER A N 1
ATOM 1378 C CA . SER A 1 190 ? 7.426 -19.335 -31.976 1 24.02 269 SER A CA 1
ATOM 1379 C C . SER A 1 190 ? 8.494 -19.046 -33.041 1 26.84 269 SER A C 1
ATOM 1380 O O . SER A 1 190 ? 8.686 -19.827 -33.963 1 27.76 269 SER A O 1
ATOM 1383 N N . GLN A 1 191 ? 9.2 -17.908 -32.888 1 20.79 270 GLN A N 1
ATOM 1384 C CA . GLN A 1 191 ? 10.242 -17.515 -33.826 1 21.5 270 GLN A CA 1
ATOM 1385 C C . GLN A 1 191 ? 11.492 -18.379 -33.622 1 24.34 270 GLN A C 1
ATOM 1386 O O . GLN A 1 191 ? 12.103 -18.8 -34.6 1 24.81 270 GLN A O 1
ATOM 1392 N N . PHE A 1 192 ? 11.822 -18.703 -32.347 1 21.42 271 PHE A N 1
ATOM 1393 C CA . PHE A 1 192 ? 12.92 -19.617 -32.015 1 21.42 271 PHE A CA 1
ATOM 1394 C C . PHE A 1 192 ? 12.607 -21.004 -32.603 1 25.91 271 PHE A C 1
ATOM 1395 O O . PHE A 1 192 ? 13.498 -21.671 -33.15 1 25.26 271 PHE A O 1
ATOM 1403 N N . LEU A 1 193 ? 11.329 -21.429 -32.472 1 23.5 272 LEU A N 1
ATOM 1404 C CA . LEU A 1 193 ? 10.847 -22.715 -33.001 1 23.73 272 LEU A CA 1
ATOM 1405 C C . LEU A 1 193 ? 11.106 -22.776 -34.512 1 25.45 272 LEU A C 1
ATOM 1406 O O . LEU A 1 193 ? 11.668 -23.765 -34.998 1 25.33 272 LEU A O 1
ATOM 1411 N N . ILE A 1 194 ? 10.738 -21.714 -35.23 1 23.16 273 ILE A N 1
ATOM 1412 C CA . ILE A 1 194 ? 10.923 -21.644 -36.7 1 23.99 273 ILE A CA 1
ATOM 1413 C C . ILE A 1 194 ? 12.37 -21.893 -37.102 1 27.5 273 ILE A C 1
ATOM 1414 O O . ILE A 1 194 ? 12.651 -22.722 -37.971 1 26.5 273 ILE A O 1
ATOM 1419 N N . ILE A 1 195 ? 13.3 -21.172 -36.459 1 24.76 274 ILE A N 1
ATOM 1420 C CA . ILE A 1 195 ? 14.712 -21.337 -36.765 1 23.85 274 ILE A CA 1
ATOM 1421 C C . ILE A 1 195 ? 15.22 -22.717 -36.385 1 27.71 274 ILE A C 1
ATOM 1422 O O . ILE A 1 195 ? 15.875 -23.378 -37.197 1 26.62 274 ILE A O 1
ATOM 1427 N N . MET A 1 196 ? 14.941 -23.152 -35.15 1 23.25 275 MET A N 1
ATOM 1428 C CA . MET A 1 196 ? 15.425 -24.457 -34.682 1 24.59 275 MET A CA 1
ATOM 1429 C C . MET A 1 196 ? 14.868 -25.635 -35.476 1 27.74 275 MET A C 1
ATOM 1430 O O . MET A 1 196 ? 15.533 -26.67 -35.567 1 27.06 275 MET A O 1
ATOM 1435 N N . ALA A 1 197 ? 13.702 -25.446 -36.123 1 26.03 276 ALA A N 1
ATOM 1436 C CA . ALA A 1 197 ? 13.092 -26.489 -36.96 1 26.83 276 ALA A CA 1
ATOM 1437 C C . ALA A 1 197 ? 14.009 -26.843 -38.145 1 29.85 276 ALA A C 1
ATOM 1438 O O . ALA A 1 197 ? 13.939 -27.958 -38.646 1 29.27 276 ALA A O 1
ATOM 1440 N N . PHE A 1 198 ? 14.895 -25.909 -38.574 1 25.85 277 PHE A N 1
ATOM 1441 C CA . PHE A 1 198 ? 15.817 -26.207 -39.682 1 26.08 277 PHE A CA 1
ATOM 1442 C C . PHE A 1 198 ? 16.86 -27.218 -39.26 1 29.74 277 PHE A C 1
ATOM 1443 O O . PHE A 1 198 ? 17.273 -28.044 -40.067 1 29.28 277 PHE A O 1
ATOM 1451 N N . ASN A 1 199 ? 17.326 -27.119 -38.014 1 26.72 278 ASN A N 1
ATOM 1452 C CA . ASN A 1 199 ? 18.31 -28.07 -37.531 1 28.4 278 ASN A CA 1
ATOM 1453 C C . ASN A 1 199 ? 17.625 -29.399 -37.299 1 33.64 278 ASN A C 1
ATOM 1454 O O . ASN A 1 199 ? 18.174 -30.422 -37.678 1 32.76 278 ASN A O 1
ATOM 1459 N N . LYS A 1 200 ? 16.43 -29.384 -36.693 1 31.02 279 LYS A N 1
ATOM 1460 C CA . LYS A 1 200 ? 15.679 -30.597 -36.385 1 30.97 279 LYS A CA 1
ATOM 1461 C C . LYS A 1 200 ? 15.33 -31.419 -37.621 1 36.77 279 LYS A C 1
ATOM 1462 O O . LYS A 1 200 ? 15.592 -32.62 -37.632 1 38.16 279 LYS A O 1
ATOM 1468 N N . HIS A 1 201 ? 14.76 -30.78 -38.653 1 33.71 280 HIS A N 1
ATOM 1469 C CA . HIS A 1 201 ? 14.254 -31.481 -39.826 1 33.74 280 HIS A CA 1
ATOM 1470 C C . HIS A 1 201 ? 15.206 -31.547 -41.015 1 39.1 280 HIS A C 1
ATOM 1471 O O . HIS A 1 201 ? 15.046 -32.43 -41.857 1 39.15 280 HIS A O 1
ATOM 1478 N N . LYS A 1 202 ? 16.178 -30.627 -41.114 1 35.69 281 LYS A N 1
ATOM 1479 C CA . LYS A 1 202 ? 17.064 -30.578 -42.287 1 35.44 281 LYS A CA 1
ATOM 1480 C C . LYS A 1 202 ? 18.539 -30.697 -41.931 1 37.62 281 LYS A C 1
ATOM 1481 O O . LYS A 1 202 ? 19.382 -30.691 -42.832 1 35.47 281 LYS A O 1
ATOM 1487 N N . ASN A 1 203 ? 18.857 -30.765 -40.623 1 34.51 282 ASN A N 1
ATOM 1488 C CA . ASN A 1 203 ? 20.223 -30.822 -40.109 1 35.23 282 ASN A CA 1
ATOM 1489 C C . ASN A 1 203 ? 21.056 -29.604 -40.596 1 36.85 282 ASN A C 1
ATOM 1490 O O . ASN A 1 203 ? 22.256 -29.726 -40.818 1 36.35 282 ASN A O 1
ATOM 1495 N N . MET A 1 204 ? 20.389 -28.451 -40.81 1 32.21 283 MET A N 1
ATOM 1496 C CA . MET A 1 204 ? 21.035 -27.226 -41.274 1 32.05 283 MET A CA 1
ATOM 1497 C C . MET A 1 204 ? 20.919 -26.128 -40.213 1 32.92 283 MET A C 1
ATOM 1498 O O . MET A 1 204 ? 20.131 -26.254 -39.265 1 31.66 283 MET A O 1
ATOM 1503 N N . LEU A 1 205 ? 21.709 -25.052 -40.375 1 29.46 284 LEU A N 1
ATOM 1504 C CA . LEU A 1 205 ? 21.721 -23.905 -39.433 1 28.59 284 LEU A CA 1
ATOM 1505 C C . LEU A 1 205 ? 22.005 -24.363 -37.99 1 31.38 284 LEU A C 1
ATOM 1506 O O . LEU A 1 205 ? 21.342 -23.919 -37.038 1 29.67 284 LEU A O 1
ATOM 1511 N N . LYS A 1 206 ? 23.015 -25.233 -37.825 1 29.9 285 LYS A N 1
ATOM 1512 C CA . LYS A 1 206 ? 23.404 -25.771 -36.507 1 30.75 285 LYS A CA 1
ATOM 1513 C C . LYS A 1 206 ? 23.941 -24.705 -35.52 1 32.8 285 LYS A C 1
ATOM 1514 O O . LYS A 1 206 ? 23.578 -24.71 -34.341 1 32.08 285 LYS A O 1
ATOM 1520 N N . GLY A 1 207 ? 24.786 -23.812 -36.016 1 29.05 286 GLY A N 1
ATOM 1521 C CA . GLY A 1 207 ? 25.36 -22.74 -35.208 1 28.84 286 GLY A CA 1
ATOM 1522 C C . GLY A 1 207 ? 24.297 -21.764 -34.74 1 30.43 286 GLY A C 1
ATOM 1523 O O . GLY A 1 207 ? 24.222 -21.417 -33.556 1 28.21 286 GLY A O 1
ATOM 1524 N N . ILE A 1 208 ? 23.436 -21.37 -35.673 1 25.76 287 ILE A N 1
ATOM 1525 C CA . ILE A 1 208 ? 22.315 -20.485 -35.383 1 25.35 287 ILE A CA 1
ATOM 1526 C C . ILE A 1 208 ? 21.385 -21.166 -34.375 1 27.73 287 ILE A C 1
ATOM 1527 O O . ILE A 1 208 ? 20.951 -20.518 -33.423 1 25.89 287 ILE A O 1
ATOM 1532 N N . SER A 1 209 ? 21.115 -22.473 -34.541 1 26.44 288 SER A N 1
ATOM 1533 C CA . SER A 1 209 ? 20.284 -23.226 -33.582 1 26.86 288 SER A CA 1
ATOM 1534 C C . SER A 1 209 ? 20.881 -23.179 -32.163 1 29.26 288 SER A C 1
ATOM 1535 O O . SER A 1 209 ? 20.129 -23.025 -31.187 1 28.15 288 SER A O 1
ATOM 1538 N N . ASN A 1 210 ? 22.229 -23.231 -32.044 1 25.88 289 ASN A N 1
ATOM 1539 C CA . ASN A 1 210 ? 22.878 -23.114 -30.737 1 25.49 289 ASN A CA 1
ATOM 1540 C C . ASN A 1 210 ? 22.634 -21.73 -30.12 1 28.57 289 ASN A C 1
ATOM 1541 O O . ASN A 1 210 ? 22.334 -21.637 -28.925 1 27.73 289 ASN A O 1
ATOM 1546 N N . ALA A 1 211 ? 22.742 -20.663 -30.937 1 25.72 290 ALA A N 1
ATOM 1547 C CA . ALA A 1 211 ? 22.504 -19.279 -30.477 1 24.99 290 ALA A CA 1
ATOM 1548 C C . ALA A 1 211 ? 21.042 -19.111 -30.09 1 26.18 290 ALA A C 1
ATOM 1549 O O . ALA A 1 211 ? 20.738 -18.483 -29.079 1 26.07 290 ALA A O 1
ATOM 1551 N N . VAL A 1 212 ? 20.124 -19.731 -30.865 1 24.61 291 VAL A N 1
ATOM 1552 C CA . VAL A 1 212 ? 18.686 -19.665 -30.563 1 24.77 291 VAL A CA 1
ATOM 1553 C C . VAL A 1 212 ? 18.398 -20.367 -29.238 1 27.18 291 VAL A C 1
ATOM 1554 O O . VAL A 1 212 ? 17.641 -19.84 -28.417 1 28.21 291 VAL A O 1
ATOM 1558 N N . GLU A 1 213 ? 19.049 -21.516 -28.997 1 24.82 292 GLU A N 1
ATOM 1559 C CA . GLU A 1 213 ? 18.871 -22.22 -27.734 1 25.4 292 GLU A CA 1
ATOM 1560 C C . GLU A 1 213 ? 19.329 -21.342 -26.554 1 29.28 292 GLU A C 1
ATOM 1561 O O . GLU A 1 213 ? 18.62 -21.258 -25.535 1 28.5 292 GLU A O 1
ATOM 1567 N N . ALA A 1 214 ? 20.493 -20.666 -26.704 1 25.46 293 ALA A N 1
ATOM 1568 C CA . ALA A 1 214 ? 21.027 -19.778 -25.668 1 24.91 293 ALA A CA 1
ATOM 1569 C C . ALA A 1 214 ? 20.07 -18.595 -25.435 1 25.99 293 ALA A C 1
ATOM 1570 O O . ALA A 1 214 ? 19.857 -18.184 -24.29 1 24.86 293 ALA A O 1
ATOM 1572 N N . THR A 1 215 ? 19.463 -18.081 -26.52 1 22.57 294 THR A N 1
ATOM 1573 C CA . THR A 1 215 ? 18.501 -16.98 -26.399 1 22.74 294 THR A CA 1
ATOM 1574 C C . THR A 1 215 ? 17.284 -17.451 -25.617 1 25.88 294 THR A C 1
ATOM 1575 O O . THR A 1 215 ? 16.824 -16.743 -24.705 1 23.83 294 THR A O 1
ATOM 1579 N N A SER A 1 216 ? 16.732 -18.634 -25.98 0.5 22.89 295 SER A N 1
ATOM 1580 N N B SER A 1 216 ? 16.754 -18.646 -25.98 0.5 23.47 295 SER A N 1
ATOM 1581 C CA A SER A 1 216 ? 15.511 -19.156 -25.347 0.5 22.83 295 SER A CA 1
ATOM 1582 C CA B SER A 1 216 ? 15.547 -19.231 -25.382 0.5 23.82 295 SER A CA 1
ATOM 1583 C C A SER A 1 216 ? 15.641 -19.341 -23.85 0.5 26.84 295 SER A C 1
ATOM 1584 C C B SER A 1 216 ? 15.64 -19.397 -23.879 0.5 27.55 295 SER A C 1
ATOM 1585 O O A SER A 1 216 ? 14.678 -19.092 -23.126 0.5 26.68 295 SER A O 1
ATOM 1586 O O B SER A 1 216 ? 14.653 -19.177 -23.179 0.5 27.56 295 SER A O 1
ATOM 1591 N N . LYS A 1 217 ? 16.819 -19.782 -23.386 1 25.08 296 LYS A N 1
ATOM 1592 C CA . LYS A 1 217 ? 17.07 -19.973 -21.944 1 26.27 296 LYS A CA 1
ATOM 1593 C C . LYS A 1 217 ? 16.927 -18.644 -21.197 1 28.35 296 LYS A C 1
ATOM 1594 O O . LYS A 1 217 ? 16.321 -18.591 -20.12 1 28.64 296 LYS A O 1
ATOM 1600 N N . GLU A 1 218 ? 17.418 -17.551 -21.813 1 24.81 297 GLU A N 1
ATOM 1601 C CA . GLU A 1 218 ? 17.301 -16.221 -21.197 1 22.79 297 GLU A CA 1
ATOM 1602 C C . GLU A 1 218 ? 15.885 -15.695 -21.289 1 25.27 297 GLU A C 1
ATOM 1603 O O . GLU A 1 218 ? 15.392 -15.146 -20.318 1 25.57 297 GLU A O 1
ATOM 1609 N N . GLU A 1 219 ? 15.188 -15.908 -22.429 1 23.26 298 GLU A N 1
ATOM 1610 C CA . GLU A 1 219 ? 13.792 -15.472 -22.553 1 21.41 298 GLU A CA 1
ATOM 1611 C C . GLU A 1 219 ? 12.885 -16.238 -21.579 1 26.27 298 GLU A C 1
ATOM 1612 O O . GLU A 1 219 ? 11.95 -15.658 -21.022 1 25.84 298 GLU A O 1
ATOM 1618 N N . GLN A 1 220 ? 13.213 -17.51 -21.316 1 23.93 299 GLN A N 1
ATOM 1619 C CA . GLN A 1 220 ? 12.466 -18.332 -20.336 1 24.4 299 GLN A CA 1
ATOM 1620 C C . GLN A 1 220 ? 12.564 -17.66 -18.963 1 27.37 299 GLN A C 1
ATOM 1621 O O . GLN A 1 220 ? 11.539 -17.447 -18.301 1 26.13 299 GLN A O 1
ATOM 1627 N N . ILE A 1 221 ? 13.797 -17.308 -18.553 1 25.41 300 ILE A N 1
ATOM 1628 C CA . ILE A 1 221 ? 14.066 -16.644 -17.258 1 24.23 300 ILE A CA 1
ATOM 1629 C C . ILE A 1 221 ? 13.261 -15.33 -17.167 1 26.65 300 ILE A C 1
ATOM 1630 O O . ILE A 1 221 ? 12.637 -15.047 -16.136 1 25.37 300 ILE A O 1
ATOM 1635 N N . HIS A 1 222 ? 13.295 -14.514 -18.241 1 24.17 301 HIS A N 1
ATOM 1636 C CA . HIS A 1 222 ? 12.572 -13.231 -18.272 1 24.15 301 HIS A CA 1
ATOM 1637 C C . HIS A 1 222 ? 11.081 -13.379 -17.986 1 28.61 301 HIS A C 1
ATOM 1638 O O . HIS A 1 222 ? 10.546 -12.681 -17.117 1 25.56 301 HIS A O 1
ATOM 1645 N N . GLY A 1 223 ? 10.435 -14.301 -18.692 1 26.17 302 GLY A N 1
ATOM 1646 C CA . GLY A 1 223 ? 9.008 -14.571 -18.503 1 26.39 302 GLY A CA 1
ATOM 1647 C C . GLY A 1 223 ? 8.71 -15.077 -17.111 1 29.19 302 GLY A C 1
ATOM 1648 O O . GLY A 1 223 ? 7.704 -14.68 -16.503 1 27.44 302 GLY A O 1
ATOM 1649 N N . ASP A 1 224 ? 9.59 -15.928 -16.581 1 25.39 303 ASP A N 1
ATOM 1650 C CA . ASP A 1 224 ? 9.426 -16.473 -15.23 1 25.9 303 ASP A CA 1
ATOM 1651 C C . ASP A 1 224 ? 9.416 -15.34 -14.201 1 30.82 303 ASP A C 1
ATOM 1652 O O . ASP A 1 224 ? 8.593 -15.348 -13.285 1 30.79 303 ASP A O 1
ATOM 1657 N N . PHE A 1 225 ? 10.296 -14.346 -14.382 1 25.32 304 PHE A N 1
ATOM 1658 C CA . PHE A 1 225 ? 10.33 -13.16 -13.507 1 25.06 304 PHE A CA 1
ATOM 1659 C C . PHE A 1 225 ? 9.039 -12.367 -13.652 1 28.73 304 PHE A C 1
ATOM 1660 O O . PHE A 1 225 ? 8.462 -11.95 -12.645 1 28.81 304 PHE A O 1
ATOM 1668 N N . GLY A 1 226 ? 8.582 -12.19 -14.897 1 26.31 305 GLY A N 1
ATOM 1669 C CA . GLY A 1 226 ? 7.323 -11.504 -15.194 1 25.91 305 GLY A CA 1
ATOM 1670 C C . GLY A 1 226 ? 6.16 -12.144 -14.451 1 29.2 305 GLY A C 1
ATOM 1671 O O . GLY A 1 226 ? 5.344 -11.439 -13.85 1 28.49 305 GLY A O 1
ATOM 1672 N N . VAL A 1 227 ? 6.108 -13.491 -14.447 1 27.75 306 VAL A N 1
ATOM 1673 C CA . VAL A 1 227 ? 5.087 -14.265 -13.721 1 27.47 306 VAL A CA 1
ATOM 1674 C C . VAL A 1 227 ? 5.185 -13.932 -12.22 1 31.21 306 VAL A C 1
ATOM 1675 O O . VAL A 1 227 ? 4.161 -13.593 -11.603 1 32.38 306 VAL A O 1
ATOM 1679 N N . ASP A 1 228 ? 6.4 -13.982 -11.653 1 28.19 307 ASP A N 1
ATOM 1680 C CA . ASP A 1 228 ? 6.599 -13.702 -10.228 1 29.02 307 ASP A CA 1
ATOM 1681 C C . ASP A 1 228 ? 6.172 -12.308 -9.797 1 34.21 307 ASP A C 1
ATOM 1682 O O . ASP A 1 228 ? 5.5 -12.173 -8.763 1 33.09 307 ASP A O 1
ATOM 1687 N N . ILE A 1 229 ? 6.516 -11.275 -10.581 1 29.68 308 ILE A N 1
ATOM 1688 C CA . ILE A 1 229 ? 6.135 -9.904 -10.212 1 28.66 308 ILE A CA 1
ATOM 1689 C C . ILE A 1 229 ? 4.636 -9.689 -10.407 1 32.32 308 ILE A C 1
ATOM 1690 O O . ILE A 1 229 ? 4.04 -8.981 -9.604 1 32.51 308 ILE A O 1
ATOM 1695 N N . ILE A 1 230 ? 4.001 -10.337 -11.417 1 28.54 309 ILE A N 1
ATOM 1696 C CA . ILE A 1 230 ? 2.547 -10.211 -11.587 1 28.4 309 ILE A CA 1
ATOM 1697 C C . ILE A 1 230 ? 1.895 -10.843 -10.342 1 33.08 309 ILE A C 1
ATOM 1698 O O . ILE A 1 230 ? 1.002 -10.247 -9.754 1 32.7 309 ILE A O 1
ATOM 1703 N N . ASN A 1 231 ? 2.403 -12.005 -9.907 1 32.73 310 ASN A N 1
ATOM 1704 C CA . ASN A 1 231 ? 1.831 -12.72 -8.759 1 32.71 310 ASN A CA 1
ATOM 1705 C C . ASN A 1 231 ? 2.017 -11.955 -7.46 1 37.21 310 ASN A C 1
ATOM 1706 O O . ASN A 1 231 ? 1.111 -12.007 -6.62 1 37.09 310 ASN A O 1
ATOM 1711 N N . ILE A 1 232 ? 3.13 -11.188 -7.317 1 32.68 311 ILE A N 1
ATOM 1712 C CA . ILE A 1 232 ? 3.358 -10.321 -6.14 1 31.45 311 ILE A CA 1
ATOM 1713 C C . ILE A 1 232 ? 2.3 -9.212 -6.146 1 34.22 311 ILE A C 1
ATOM 1714 O O . ILE A 1 232 ? 1.658 -8.969 -5.118 1 33.43 311 ILE A O 1
ATOM 1719 N N . ILE A 1 233 ? 2.127 -8.535 -7.302 1 29.82 312 ILE A N 1
ATOM 1720 C CA . ILE A 1 233 ? 1.147 -7.459 -7.459 1 29.72 312 ILE A CA 1
ATOM 1721 C C . ILE A 1 233 ? -0.257 -7.964 -7.088 1 33.59 312 ILE A C 1
ATOM 1722 O O . ILE A 1 233 ? -0.958 -7.309 -6.31 1 31.97 312 ILE A O 1
ATOM 1727 N N . LYS A 1 234 ? -0.636 -9.142 -7.618 1 31.6 313 LYS A N 1
ATOM 1728 C CA . LYS A 1 234 ? -1.937 -9.773 -7.319 1 31.61 313 LYS A CA 1
ATOM 1729 C C . LYS A 1 234 ? -2.095 -10.075 -5.826 1 38.38 313 LYS A C 1
ATOM 1730 O O . LYS A 1 234 ? -3.165 -9.827 -5.272 1 38.39 313 LYS A O 1
ATOM 1736 N N . LYS A 1 235 ? -1.026 -10.578 -5.178 1 35.64 314 LYS A N 1
ATOM 1737 C CA . LYS A 1 235 ? -1.013 -10.927 -3.748 1 35.83 314 LYS A CA 1
ATOM 1738 C C . LYS A 1 235 ? -1.157 -9.68 -2.867 1 38.53 314 LYS A C 1
ATOM 1739 O O . LYS A 1 235 ? -1.838 -9.719 -1.831 1 37.56 314 LYS A O 1
ATOM 1745 N N . GLU A 1 236 ? -0.496 -8.577 -3.266 1 33.71 315 GLU A N 1
ATOM 1746 C CA . GLU A 1 236 ? -0.519 -7.31 -2.519 1 31.86 315 GLU A CA 1
ATOM 1747 C C . GLU A 1 236 ? -1.754 -6.45 -2.804 1 36.14 315 GLU A C 1
ATOM 1748 O O . GLU A 1 236 ? -2.071 -5.565 -2.006 1 36.89 315 GLU A O 1
ATOM 1754 N N . ASN A 1 237 ? -2.416 -6.65 -3.959 1 31.6 316 ASN A N 1
ATOM 1755 C CA . ASN A 1 237 ? -3.579 -5.846 -4.38 1 31.97 316 ASN A CA 1
ATOM 1756 C C . ASN A 1 237 ? -4.717 -6.775 -4.857 1 35.78 316 ASN A C 1
ATOM 1757 O O . ASN A 1 237 ? -5.161 -6.667 -6.008 1 35.12 316 ASN A O 1
ATOM 1762 N N . PRO A 1 238 ? -5.192 -7.705 -3.991 1 34.98 317 PRO A N 1
ATOM 1763 C CA . PRO A 1 238 ? -6.204 -8.683 -4.438 1 35.34 317 PRO A CA 1
ATOM 1764 C C . PRO A 1 238 ? -7.491 -8.104 -5.018 1 40.6 317 PRO A C 1
ATOM 1765 O O . PRO A 1 238 ? -8.039 -8.691 -5.953 1 39.95 317 PRO A O 1
ATOM 1769 N N . GLU A 1 239 ? -7.931 -6.939 -4.51 1 39.5 318 GLU A N 1
ATOM 1770 C CA . GLU A 1 239 ? -9.165 -6.266 -4.929 1 40.1 318 GLU A CA 1
ATOM 1771 C C . GLU A 1 239 ? -9.178 -5.841 -6.401 1 43.82 318 GLU A C 1
ATOM 1772 O O . GLU A 1 239 ? -10.261 -5.706 -6.985 1 42.8 318 GLU A O 1
ATOM 1778 N N . TRP A 1 240 ? -7.978 -5.657 -7.017 1 39.23 319 TRP A N 1
ATOM 1779 C CA . TRP A 1 240 ? -7.903 -5.263 -8.421 1 38.94 319 TRP A CA 1
ATOM 1780 C C . TRP A 1 240 ? -8.241 -6.403 -9.366 1 38.49 319 TRP A C 1
ATOM 1781 O O . TRP A 1 240 ? -8.591 -6.152 -10.519 1 38.87 319 TRP A O 1
ATOM 1792 N N . PHE A 1 241 ? -8.058 -7.642 -8.92 1 34.23 320 PHE A N 1
ATOM 1793 C CA . PHE A 1 241 ? -8.164 -8.811 -9.792 1 34.68 320 PHE A CA 1
ATOM 1794 C C . PHE A 1 241 ? -9.477 -9.574 -9.621 1 41.84 320 PHE A C 1
ATOM 1795 O O . PHE A 1 241 ? -9.509 -10.677 -9.075 1 42.4 320 PHE A O 1
ATOM 1803 N N . ASP A 1 242 ? -10.548 -8.96 -10.118 1 38.71 321 ASP A N 1
ATOM 1804 C CA . ASP A 1 242 ? -11.9 -9.522 -10.066 1 39.34 321 ASP A CA 1
ATOM 1805 C C . ASP A 1 242 ? -12.226 -10.229 -11.384 1 44.41 321 ASP A C 1
ATOM 1806 O O . ASP A 1 242 ? -11.375 -10.303 -12.284 1 41.66 321 ASP A O 1
ATOM 1811 N N . GLU A 1 243 ? -13.46 -10.744 -11.505 1 42.17 322 GLU A N 1
ATOM 1812 C CA . GLU A 1 243 ? -13.925 -11.45 -12.696 1 41.56 322 GLU A CA 1
ATOM 1813 C C . GLU A 1 243 ? -13.838 -10.569 -13.939 1 44.81 322 GLU A C 1
ATOM 1814 O O . GLU A 1 243 ? -13.462 -11.076 -14.996 1 44.79 322 GLU A O 1
ATOM 1820 N N . GLU A 1 244 ? -14.173 -9.261 -13.821 1 41.69 323 GLU A N 1
ATOM 1821 C CA . GLU A 1 244 ? -14.127 -8.288 -14.918 1 42.05 323 GLU A CA 1
ATOM 1822 C C . GLU A 1 244 ? -12.683 -8.172 -15.438 1 46.73 323 GLU A C 1
ATOM 1823 O O . GLU A 1 244 ? -12.466 -8.127 -16.657 1 45.86 323 GLU A O 1
ATOM 1829 N N . HIS A 1 245 ? -11.71 -8.159 -14.503 1 43.4 324 HIS A N 1
ATOM 1830 C CA . HIS A 1 245 ? -10.29 -8.055 -14.824 1 43.95 324 HIS A CA 1
ATOM 1831 C C . HIS A 1 245 ? -9.798 -9.293 -15.561 1 45.02 324 HIS A C 1
ATOM 1832 O O . HIS A 1 245 ? -9.092 -9.159 -16.562 1 43.91 324 HIS A O 1
ATOM 1839 N N . ASN A 1 246 ? -10.188 -10.487 -15.086 1 40.98 325 ASN A N 1
ATOM 1840 C CA . ASN A 1 246 ? -9.806 -11.768 -15.69 1 40.49 325 ASN A CA 1
ATOM 1841 C C . ASN A 1 246 ? -10.346 -11.858 -17.117 1 44.15 325 ASN A C 1
ATOM 1842 O O . ASN A 1 246 ? -9.632 -12.325 -18.002 1 41.65 325 ASN A O 1
ATOM 1847 N N . ASN A 1 247 ? -11.592 -11.365 -17.351 1 40.94 326 ASN A N 1
ATOM 1848 C CA . ASN A 1 247 ? -12.185 -11.353 -18.694 1 40.53 326 ASN A CA 1
ATOM 1849 C C . ASN A 1 247 ? -11.424 -10.408 -19.631 1 42.22 326 ASN A C 1
ATOM 1850 O O . ASN A 1 247 ? -11.226 -10.746 -20.799 1 41.6 326 ASN A O 1
ATOM 1855 N N . LEU A 1 248 ? -10.981 -9.233 -19.117 1 37.22 327 LEU A N 1
ATOM 1856 C CA . LEU A 1 248 ? -10.187 -8.254 -19.882 1 37.46 327 LEU A CA 1
ATOM 1857 C C . LEU A 1 248 ? -8.872 -8.942 -20.334 1 39.14 327 LEU A C 1
ATOM 1858 O O . LEU A 1 248 ? -8.464 -8.779 -21.487 1 39.27 327 LEU A O 1
ATOM 1863 N N . ILE A 1 249 ? -8.226 -9.703 -19.427 1 35.57 328 ILE A N 1
ATOM 1864 C CA . ILE A 1 249 ? -6.985 -10.428 -19.761 1 34.85 328 ILE A CA 1
ATOM 1865 C C . ILE A 1 249 ? -7.235 -11.473 -20.851 1 37.56 328 ILE A C 1
ATOM 1866 O O . ILE A 1 249 ? -6.428 -11.593 -21.77 1 35.1 328 ILE A O 1
ATOM 1871 N N . LYS A 1 250 ? -8.345 -12.219 -20.757 1 35.08 329 LYS A N 1
ATOM 1872 C CA . LYS A 1 250 ? -8.693 -13.231 -21.764 1 35.36 329 LYS A CA 1
ATOM 1873 C C . LYS A 1 250 ? -8.905 -12.593 -23.132 1 37.77 329 LYS A C 1
ATOM 1874 O O . LYS A 1 250 ? -8.398 -13.117 -24.132 1 36.58 329 LYS A O 1
ATOM 1880 N N . GLU A 1 251 ? -9.588 -11.424 -23.177 1 35.29 330 GLU A N 1
ATOM 1881 C CA . GLU A 1 251 ? -9.808 -10.689 -24.434 1 34.38 330 GLU A CA 1
ATOM 1882 C C . GLU A 1 251 ? -8.459 -10.211 -24.994 1 34.88 330 GLU A C 1
ATOM 1883 O O . GLU A 1 251 ? -8.217 -10.293 -26.199 1 34 330 GLU A O 1
ATOM 1889 N N . MET A 1 252 ? -7.58 -9.724 -24.109 1 31.08 331 MET A N 1
ATOM 1890 C CA . MET A 1 252 ? -6.25 -9.261 -24.51 1 30.95 331 MET A CA 1
ATOM 1891 C C . MET A 1 252 ? -5.462 -10.439 -25.121 1 32.01 331 MET A C 1
ATOM 1892 O O . MET A 1 252 ? -4.766 -10.277 -26.132 1 30.47 331 MET A O 1
ATOM 1897 N N . CYS A 1 253 ? -5.577 -11.62 -24.496 1 28.51 332 CYS A N 1
ATOM 1898 C CA . CYS A 1 253 ? -4.887 -12.831 -24.969 1 28.72 332 CYS A CA 1
ATOM 1899 C C . CYS A 1 253 ? -5.405 -13.224 -26.36 1 31.25 332 CYS A C 1
ATOM 1900 O O . CYS A 1 253 ? -4.618 -13.491 -27.266 1 28.66 332 CYS A O 1
ATOM 1903 N N . LEU A 1 254 ? -6.732 -13.218 -26.534 1 31.05 333 LEU A N 1
ATOM 1904 C CA . LEU A 1 254 ? -7.313 -13.546 -27.841 1 31.52 333 LEU A CA 1
ATOM 1905 C C . LEU A 1 254 ? -6.841 -12.544 -28.901 1 32.8 333 LEU A C 1
ATOM 1906 O O . LEU A 1 254 ? -6.468 -12.959 -30.009 1 31.6 333 LEU A O 1
ATOM 1911 N N . ASN A 1 255 ? -6.798 -11.227 -28.549 1 29.52 334 ASN A N 1
ATOM 1912 C CA . ASN A 1 255 ? -6.301 -10.188 -29.455 1 29.56 334 ASN A CA 1
ATOM 1913 C C . ASN A 1 255 ? -4.842 -10.451 -29.799 1 31.78 334 ASN A C 1
ATOM 1914 O O . ASN A 1 255 ? -4.479 -10.353 -30.961 1 29.46 334 ASN A O 1
ATOM 1919 N N . SER A 1 256 ? -4.016 -10.802 -28.79 1 29.18 335 SER A N 1
ATOM 1920 C CA . SER A 1 256 ? -2.604 -11.109 -28.998 1 28.67 335 SER A CA 1
ATOM 1921 C C . SER A 1 256 ? -2.414 -12.287 -29.947 1 30.13 335 SER A C 1
ATOM 1922 O O . SER A 1 256 ? -1.573 -12.209 -30.846 1 27.52 335 SER A O 1
ATOM 1925 N N . PHE A 1 257 ? -3.236 -13.347 -29.79 1 27.07 336 PHE A N 1
ATOM 1926 C CA . PHE A 1 257 ? -3.146 -14.523 -30.675 1 26.61 336 PHE A CA 1
ATOM 1927 C C . PHE A 1 257 ? -3.479 -14.176 -32.098 1 28.74 336 PHE A C 1
ATOM 1928 O O . PHE A 1 257 ? -2.757 -14.571 -33.012 1 28.2 336 PHE A O 1
ATOM 1936 N N . GLU A 1 258 ? -4.58 -13.426 -32.299 1 27.49 337 GLU A N 1
ATOM 1937 C CA . GLU A 1 258 ? -5.007 -13.002 -33.632 1 28.19 337 GLU A CA 1
ATOM 1938 C C . GLU A 1 258 ? -3.905 -12.176 -34.297 1 30.99 337 GLU A C 1
ATOM 1939 O O . GLU A 1 258 ? -3.606 -12.383 -35.471 1 29.18 337 GLU A O 1
ATOM 1945 N N . ALA A 1 259 ? -3.269 -11.27 -33.526 1 28.14 338 ALA A N 1
ATOM 1946 C CA . ALA A 1 259 ? -2.185 -10.434 -34.047 1 28.63 338 ALA A CA 1
ATOM 1947 C C . ALA A 1 259 ? -0.96 -11.302 -34.378 1 30.79 338 ALA A C 1
ATOM 1948 O O . ALA A 1 259 ? -0.354 -11.12 -35.43 1 30.45 338 ALA A O 1
ATOM 1950 N N . GLU A 1 260 ? -0.617 -12.263 -33.499 1 26.4 339 GLU A N 1
ATOM 1951 C CA . GLU A 1 260 ? 0.523 -13.175 -33.72 1 25.94 339 GLU A CA 1
ATOM 1952 C C . GLU A 1 260 ? 0.359 -14.039 -34.956 1 29.06 339 GLU A C 1
ATOM 1953 O O . GLU A 1 260 ? 1.325 -14.234 -35.702 1 26.92 339 GLU A O 1
ATOM 1959 N N A SER A 1 261 ? -0.866 -14.549 -35.202 0.5 27.61 340 SER A N 1
ATOM 1960 N N B SER A 1 261 ? -0.868 -14.552 -35.198 0.5 26.72 340 SER A N 1
ATOM 1961 C CA A SER A 1 261 ? -1.134 -15.384 -36.38 0.5 27.57 340 SER A CA 1
ATOM 1962 C CA B SER A 1 261 ? -1.141 -15.394 -36.368 0.5 26.19 340 SER A CA 1
ATOM 1963 C C A SER A 1 261 ? -0.844 -14.609 -37.659 0.5 29.57 340 SER A C 1
ATOM 1964 C C B SER A 1 261 ? -0.853 -14.615 -37.655 0.5 28.94 340 SER A C 1
ATOM 1965 O O A SER A 1 261 ? -0.34 -15.187 -38.623 0.5 27.27 340 SER A O 1
ATOM 1966 O O B SER A 1 261 ? -0.35 -15.196 -38.617 0.5 26.62 340 SER A O 1
ATOM 1971 N N . LYS A 1 262 ? -1.118 -13.293 -37.648 1 26.9 341 LYS A N 1
ATOM 1972 C CA . LYS A 1 262 ? -0.842 -12.408 -38.789 1 27.75 341 LYS A CA 1
ATOM 1973 C C . LYS A 1 262 ? 0.683 -12.221 -38.95 1 29 341 LYS A C 1
ATOM 1974 O O . LYS A 1 262 ? 1.169 -12.18 -40.078 1 27.57 341 LYS A O 1
ATOM 1980 N N . VAL A 1 263 ? 1.44 -12.153 -37.828 1 25.02 342 VAL A N 1
ATOM 1981 C CA . VAL A 1 263 ? 2.91 -12.075 -37.894 1 24.48 342 VAL A CA 1
ATOM 1982 C C . VAL A 1 263 ? 3.47 -13.375 -38.539 1 26.13 342 VAL A C 1
ATOM 1983 O O . VAL A 1 263 ? 4.319 -13.313 -39.427 1 24.74 342 VAL A O 1
ATOM 1987 N N . VAL A 1 264 ? 2.942 -14.541 -38.136 1 25.09 343 VAL A N 1
ATOM 1988 C CA . VAL A 1 264 ? 3.33 -15.838 -38.713 1 24.57 343 VAL A CA 1
ATOM 1989 C C . VAL A 1 264 ? 3.041 -15.866 -40.239 1 27.17 343 VAL A C 1
ATOM 1990 O O . VAL A 1 264 ? 3.907 -16.261 -41.019 1 26.61 343 VAL A O 1
ATOM 1994 N N . ASP A 1 265 ? 1.861 -15.38 -40.66 1 25.14 344 ASP A N 1
ATOM 1995 C CA . ASP A 1 265 ? 1.512 -15.302 -42.083 1 24.26 344 ASP A CA 1
ATOM 1996 C C . ASP A 1 265 ? 2.547 -14.457 -42.838 1 27.9 344 ASP A C 1
ATOM 1997 O O . ASP A 1 265 ? 2.973 -14.847 -43.919 1 28.3 344 ASP A O 1
ATOM 2002 N N . TRP A 1 266 ? 2.965 -13.319 -42.251 1 25.43 345 TRP A N 1
ATOM 2003 C CA . TRP A 1 266 ? 3.993 -12.464 -42.875 1 25.79 345 TRP A CA 1
ATOM 2004 C C . TRP A 1 266 ? 5.355 -13.189 -42.937 1 29.03 345 TRP A C 1
ATOM 2005 O O . TRP A 1 266 ? 6.025 -13.135 -43.963 1 27.39 345 TRP A O 1
ATOM 2016 N N . ILE A 1 267 ? 5.786 -13.83 -41.839 1 24.15 346 ILE A N 1
ATOM 2017 C CA . ILE A 1 267 ? 7.075 -14.561 -41.857 1 24.45 346 ILE A CA 1
ATOM 2018 C C . ILE A 1 267 ? 7.101 -15.476 -43.093 1 27.86 346 ILE A C 1
ATOM 2019 O O . ILE A 1 267 ? 8.099 -15.495 -43.825 1 27.19 346 ILE A O 1
ATOM 2024 N N . PHE A 1 268 ? 5.964 -16.162 -43.342 1 24.38 347 PHE A N 1
ATOM 2025 C CA . PHE A 1 268 ? 5.825 -17.113 -44.448 1 24.91 347 PHE A CA 1
ATOM 2026 C C . PHE A 1 268 ? 5.134 -16.527 -45.67 1 29.63 347 PHE A C 1
ATOM 2027 O O . PHE A 1 268 ? 4.479 -17.268 -46.417 1 29.38 347 PHE A O 1
ATOM 2035 N N . GLU A 1 269 ? 5.345 -15.225 -45.922 1 27.28 348 GLU A N 1
ATOM 2036 C CA . GLU A 1 269 ? 4.751 -14.539 -47.077 1 27.82 348 GLU A CA 1
ATOM 2037 C C . GLU A 1 269 ? 5.101 -15.223 -48.418 1 33.3 348 GLU A C 1
ATOM 2038 O O . GLU A 1 269 ? 4.259 -15.279 -49.317 1 32.89 348 GLU A O 1
ATOM 2044 N N . LYS A 1 270 ? 6.312 -15.782 -48.535 1 31.01 349 LYS A N 1
ATOM 2045 C CA . LYS A 1 270 ? 6.717 -16.485 -49.771 1 30.4 349 LYS A CA 1
ATOM 2046 C C . LYS A 1 270 ? 6.251 -17.939 -49.836 1 36.19 349 LYS A C 1
ATOM 2047 O O . LYS A 1 270 ? 6.41 -18.588 -50.874 1 36.41 349 LYS A O 1
ATOM 2053 N N . GLY A 1 271 ? 5.68 -18.436 -48.745 1 30.4 350 GLY A N 1
ATOM 2054 C CA . GLY A 1 271 ? 5.172 -19.794 -48.671 1 30.86 350 GLY A CA 1
ATOM 2055 C C . GLY A 1 271 ? 5.467 -20.483 -47.36 1 33.43 350 GLY A C 1
ATOM 2056 O O . GLY A 1 271 ? 6.421 -20.124 -46.656 1 30 350 GLY A O 1
ATOM 2057 N N . GLU A 1 272 ? 4.65 -21.491 -47.032 1 32.18 351 GLU A N 1
ATOM 2058 C CA . GLU A 1 272 ? 4.815 -22.283 -45.811 1 32.08 351 GLU A CA 1
ATOM 2059 C C . GLU A 1 272 ? 5.957 -23.283 -45.923 1 34.8 351 GLU A C 1
ATOM 2060 O O . GLU A 1 272 ? 6.301 -23.717 -47.021 1 35.43 351 GLU A O 1
ATOM 2066 N N . LEU A 1 273 ? 6.475 -23.717 -44.771 1 31.52 352 LEU A N 1
ATOM 2067 C CA . LEU A 1 273 ? 7.478 -24.783 -44.674 1 30.72 352 LEU A CA 1
ATOM 2068 C C . LEU A 1 273 ? 6.688 -26.083 -44.549 1 35.97 352 LEU A C 1
ATOM 2069 O O . LEU A 1 273 ? 5.871 -26.22 -43.623 1 35.54 352 LEU A O 1
ATOM 2074 N N . ASP A 1 274 ? 6.903 -27.041 -45.476 1 36.33 353 ASP A N 1
ATOM 2075 C CA . ASP A 1 274 ? 6.185 -28.323 -45.379 1 37.12 353 ASP A CA 1
ATOM 2076 C C . ASP A 1 274 ? 6.519 -29.056 -44.087 1 38.16 353 ASP A C 1
ATOM 2077 O O . ASP A 1 274 ? 5.638 -29.692 -43.516 1 39.26 353 ASP A O 1
ATOM 2082 N N . PHE A 1 275 ? 7.745 -28.87 -43.568 1 32.62 354 PHE A N 1
ATOM 2083 C CA . PHE A 1 275 ? 8.182 -29.528 -42.334 1 31.28 354 PHE A CA 1
ATOM 2084 C C . PHE A 1 275 ? 7.715 -28.821 -41.06 1 32.48 354 PHE A C 1
ATOM 2085 O O . PHE A 1 275 ? 7.879 -29.373 -39.973 1 31.62 354 PHE A O 1
ATOM 2093 N N . LEU A 1 276 ? 7.154 -27.598 -41.191 1 28.72 355 LEU A N 1
ATOM 2094 C CA . LEU A 1 276 ? 6.658 -26.838 -40.032 1 27.42 355 LEU A CA 1
ATOM 2095 C C . LEU A 1 276 ? 5.508 -25.933 -40.52 1 29.86 355 LEU A C 1
ATOM 2096 O O . LEU A 1 276 ? 5.707 -24.729 -40.737 1 27.59 355 LEU A O 1
ATOM 2101 N N . PRO A 1 277 ? 4.308 -26.515 -40.761 1 26.63 356 PRO A N 1
ATOM 2102 C CA . PRO A 1 277 ? 3.205 -25.697 -41.282 1 26.03 356 PRO A CA 1
ATOM 2103 C C . PRO A 1 277 ? 2.697 -24.653 -40.298 1 28.93 356 PRO A C 1
ATOM 2104 O O . PRO A 1 277 ? 2.841 -24.823 -39.08 1 27.24 356 PRO A O 1
ATOM 2108 N N . LYS A 1 278 ? 2.075 -23.588 -40.834 1 26.21 357 LYS A N 1
ATOM 2109 C CA . LYS A 1 278 ? 1.493 -22.531 -39.998 1 25.48 357 LYS A CA 1
ATOM 2110 C C . LYS A 1 278 ? 0.502 -23.06 -38.959 1 28.72 357 LYS A C 1
ATOM 2111 O O . LYS A 1 278 ? 0.505 -22.576 -37.82 1 27.49 357 LYS A O 1
ATOM 2117 N N . ALA A 1 279 ? -0.319 -24.092 -39.308 1 29.04 358 ALA A N 1
ATOM 2118 C CA . ALA A 1 279 ? -1.274 -24.645 -38.332 1 28.96 358 ALA A CA 1
ATOM 2119 C C . ALA A 1 279 ? -0.543 -25.17 -37.09 1 27.96 358 ALA A C 1
ATOM 2120 O O . ALA A 1 279 ? -1.05 -25.044 -35.976 1 27.15 358 ALA A O 1
ATOM 2122 N N . VAL A 1 280 ? 0.627 -25.789 -37.294 1 25.64 359 VAL A N 1
ATOM 2123 C CA . VAL A 1 280 ? 1.441 -26.347 -36.214 1 24.43 359 VAL A CA 1
ATOM 2124 C C . VAL A 1 280 ? 2.036 -25.215 -35.349 1 27.04 359 VAL A C 1
ATOM 2125 O O . VAL A 1 280 ? 2.031 -25.307 -34.116 1 26.75 359 VAL A O 1
ATOM 2129 N N . ILE A 1 281 ? 2.543 -24.157 -36.002 1 24.35 360 ILE A N 1
ATOM 2130 C CA . ILE A 1 281 ? 3.093 -23.001 -35.268 1 23.28 360 ILE A CA 1
ATOM 2131 C C . ILE A 1 281 ? 1.973 -22.341 -34.44 1 26.44 360 ILE A C 1
ATOM 2132 O O . ILE A 1 281 ? 2.169 -22.044 -33.263 1 26.69 360 ILE A O 1
ATOM 2137 N N . ASN A 1 282 ? 0.79 -22.135 -35.054 1 24.33 361 ASN A N 1
ATOM 2138 C CA . ASN A 1 282 ? -0.35 -21.528 -34.359 1 22.49 361 ASN A CA 1
ATOM 2139 C C . ASN A 1 282 ? -0.781 -22.34 -33.166 1 26.21 361 ASN A C 1
ATOM 2140 O O . ASN A 1 282 ? -1.115 -21.75 -32.143 1 27.18 361 ASN A O 1
ATOM 2145 N N . GLU A 1 283 ? -0.724 -23.685 -33.239 1 24.19 362 GLU A N 1
ATOM 2146 C CA . GLU A 1 283 ? -1.125 -24.513 -32.081 1 24.46 362 GLU A CA 1
ATOM 2147 C C . GLU A 1 283 ? -0.092 -24.396 -30.953 1 27.13 362 GLU A C 1
ATOM 2148 O O . GLU A 1 283 ? -0.457 -24.311 -29.784 1 25.85 362 GLU A O 1
ATOM 2154 N N . PHE A 1 284 ? 1.193 -24.345 -31.323 1 25.82 363 PHE A N 1
ATOM 2155 C CA . PHE A 1 284 ? 2.31 -24.119 -30.394 1 25.26 363 PHE A CA 1
ATOM 2156 C C . PHE A 1 284 ? 2.062 -22.74 -29.673 1 26.94 363 PHE A C 1
ATOM 2157 O O . PHE A 1 284 ? 2.175 -22.662 -28.454 1 26.13 363 PHE A O 1
ATOM 2165 N N . LEU A 1 285 ? 1.669 -21.693 -30.43 1 23.82 364 LEU A N 1
ATOM 2166 C CA . LEU A 1 285 ? 1.356 -20.379 -29.85 1 22.78 364 LEU A CA 1
ATOM 2167 C C . LEU A 1 285 ? 0.188 -20.476 -28.839 1 26.36 364 LEU A C 1
ATOM 2168 O O . LEU A 1 285 ? 0.324 -20.046 -27.689 1 26.08 364 LEU A O 1
ATOM 2173 N N . LYS A 1 286 ? -0.934 -21.087 -29.248 1 24.51 365 LYS A N 1
ATOM 2174 C CA . LYS A 1 286 ? -2.107 -21.221 -28.366 1 25.23 365 LYS A CA 1
ATOM 2175 C C . LYS A 1 286 ? -1.731 -21.917 -27.074 1 26.58 365 LYS A C 1
ATOM 2176 O O . LYS A 1 286 ? -2.142 -21.487 -25.99 1 27.05 365 LYS A O 1
ATOM 2182 N N . ASN A 1 287 ? -0.913 -22.975 -27.171 1 25.42 366 ASN A N 1
ATOM 2183 C CA . ASN A 1 287 ? -0.514 -23.709 -25.975 1 25.11 366 ASN A CA 1
ATOM 2184 C C . ASN A 1 287 ? 0.329 -22.819 -25.047 1 29.52 366 ASN A C 1
ATOM 2185 O O . ASN A 1 287 ? 0.166 -22.873 -23.831 1 29.36 366 ASN A O 1
ATOM 2190 N N . ARG A 1 288 ? 1.249 -22.026 -25.626 1 25.83 367 ARG A N 1
ATOM 2191 C CA . ARG A 1 288 ? 2.08 -21.145 -24.79 1 25.75 367 ARG A CA 1
ATOM 2192 C C . ARG A 1 288 ? 1.277 -20.014 -24.206 1 26.65 367 ARG A C 1
ATOM 2193 O O . ARG A 1 288 ? 1.56 -19.614 -23.079 1 28.39 367 ARG A O 1
ATOM 2201 N N . PHE A 1 289 ? 0.258 -19.515 -24.924 1 24.69 368 PHE A N 1
ATOM 2202 C CA . PHE A 1 289 ? -0.645 -18.485 -24.37 1 24.6 368 PHE A CA 1
ATOM 2203 C C . PHE A 1 289 ? -1.374 -19.095 -23.159 1 28.78 368 PHE A C 1
ATOM 2204 O O . PHE A 1 289 ? -1.429 -18.464 -22.1 1 27.46 368 PHE A O 1
ATOM 2212 N N . ASN A 1 290 ? -1.896 -20.336 -23.306 1 26.74 369 ASN A N 1
ATOM 2213 C CA . ASN A 1 290 ? -2.57 -21.033 -22.194 1 26.54 369 ASN A CA 1
ATOM 2214 C C . ASN A 1 290 ? -1.66 -21.136 -20.966 1 30.19 369 ASN A C 1
ATOM 2215 O O . ASN A 1 290 ? -2.097 -20.823 -19.857 1 30.43 369 ASN A O 1
ATOM 2220 N N . LYS A 1 291 ? -0.401 -21.564 -21.166 1 26.89 370 LYS A N 1
ATOM 2221 C CA . LYS A 1 291 ? 0.566 -21.727 -20.076 1 26.79 370 LYS A CA 1
ATOM 2222 C C . LYS A 1 291 ? 0.832 -20.39 -19.375 1 28.68 370 LYS A C 1
ATOM 2223 O O . LYS A 1 291 ? 0.951 -20.378 -18.151 1 27.91 370 LYS A O 1
ATOM 2229 N N . SER A 1 292 ? 0.872 -19.268 -20.144 1 26.89 371 SER A N 1
ATOM 2230 C CA . SER A 1 292 ? 1.079 -17.906 -19.588 1 27.18 371 SER A CA 1
ATOM 2231 C C . SER A 1 292 ? -0.112 -17.527 -18.699 1 30.87 371 SER A C 1
ATOM 2232 O O . SER A 1 292 ? 0.095 -17.096 -17.577 1 29.34 371 SER A O 1
ATOM 2235 N N . LEU A 1 293 ? -1.351 -17.79 -19.166 1 29.44 372 LEU A N 1
ATOM 2236 C CA . LEU A 1 293 ? -2.548 -17.496 -18.366 1 29.72 372 LEU A CA 1
ATOM 2237 C C . LEU A 1 293 ? -2.57 -18.314 -17.091 1 32.39 372 LEU A C 1
ATOM 2238 O O . LEU A 1 293 ? -2.843 -17.767 -16.024 1 31.03 372 LEU A O 1
ATOM 2243 N N . GLU A 1 294 ? -2.254 -19.613 -17.196 1 29.87 373 GLU A N 1
ATOM 2244 C CA . GLU A 1 294 ? -2.235 -20.53 -16.053 1 28.75 373 GLU A CA 1
ATOM 2245 C C . GLU A 1 294 ? -1.193 -20.129 -15.026 1 33.41 373 GLU A C 1
ATOM 2246 O O . GLU A 1 294 ? -1.447 -20.244 -13.822 1 32.59 373 GLU A O 1
ATOM 2252 N N . ALA A 1 295 ? -0.032 -19.627 -15.493 1 29.46 374 ALA A N 1
ATOM 2253 C CA . ALA A 1 295 ? 1.06 -19.225 -14.603 1 28.96 374 ALA A CA 1
ATOM 2254 C C . ALA A 1 295 ? 0.636 -18.077 -13.684 1 31.5 374 ALA A C 1
ATOM 2255 O O . ALA A 1 295 ? 1.134 -17.986 -12.581 1 32.59 374 ALA A O 1
ATOM 2257 N N . ILE A 1 296 ? -0.272 -17.216 -14.149 1 29.01 375 ILE A N 1
ATOM 2258 C CA . ILE A 1 296 ? -0.755 -16.086 -13.358 1 29.96 375 ILE A CA 1
ATOM 2259 C C . ILE A 1 296 ? -2.142 -16.384 -12.713 1 36.01 375 ILE A C 1
ATOM 2260 O O . ILE A 1 296 ? -2.865 -15.446 -12.36 1 35.09 375 ILE A O 1
ATOM 2265 N N . GLY A 1 297 ? -2.482 -17.673 -12.598 1 34.42 376 GLY A N 1
ATOM 2266 C CA . GLY A 1 297 ? -3.681 -18.14 -11.901 1 34.74 376 GLY A CA 1
ATOM 2267 C C . GLY A 1 297 ? -4.992 -18.132 -12.644 1 38.77 376 GLY A C 1
ATOM 2268 O O . GLY A 1 297 ? -6.04 -18.314 -12.019 1 38.99 376 GLY A O 1
ATOM 2269 N N . LEU A 1 298 ? -4.96 -17.92 -13.971 1 34.18 377 LEU A N 1
ATOM 2270 C CA . LEU A 1 298 ? -6.158 -17.911 -14.813 1 33.77 377 LEU A CA 1
ATOM 2271 C C . LEU A 1 298 ? -6.37 -19.261 -15.487 1 38.66 377 LEU A C 1
ATOM 2272 O O . LEU A 1 298 ? -5.468 -20.094 -15.493 1 38.79 377 LEU A O 1
ATOM 2277 N N . GLU A 1 299 ? -7.576 -19.499 -16.015 1 36.47 378 GLU A N 1
ATOM 2278 C CA . GLU A 1 299 ? -7.89 -20.766 -16.683 1 36.37 378 GLU A CA 1
ATOM 2279 C C . GLU A 1 299 ? -7.429 -20.694 -18.133 1 38.68 378 GLU A C 1
ATOM 2280 O O . GLU A 1 299 ? -7.322 -19.591 -18.678 1 37.96 378 GLU A O 1
ATOM 2286 N N . LYS A 1 300 ? -7.187 -21.864 -18.773 1 35.27 379 LYS A N 1
ATOM 2287 C CA . LYS A 1 300 ? -6.807 -21.977 -20.194 1 34.38 379 LYS A CA 1
ATOM 2288 C C . LYS A 1 300 ? -7.88 -21.279 -21.044 1 36.61 379 LYS A C 1
ATOM 2289 O O . LYS A 1 300 ? -9.065 -21.263 -20.678 1 36.6 379 LYS A O 1
ATOM 2295 N N . LEU A 1 301 ? -7.479 -20.744 -22.189 1 30.41 380 LEU A N 1
ATOM 2296 C CA . LEU A 1 301 ? -8.377 -20.061 -23.105 1 30.31 380 LEU A CA 1
ATOM 2297 C C . LEU A 1 301 ? -8.625 -20.898 -24.345 1 33.51 380 LEU A C 1
ATOM 2298 O O . LEU A 1 301 ? -9.764 -20.972 -24.82 1 34.09 380 LEU A O 1
ATOM 2303 N N . PHE A 1 302 ? -7.569 -21.548 -24.851 1 28.78 381 PHE A N 1
ATOM 2304 C CA . PHE A 1 302 ? -7.633 -22.336 -26.086 1 27.26 381 PHE A CA 1
ATOM 2305 C C . PHE A 1 302 ? -7.83 -23.814 -25.863 1 29.87 381 PHE A C 1
ATOM 2306 O O . PHE A 1 302 ? -7.201 -24.408 -24.997 1 27.62 381 PHE A O 1
ATOM 2314 N N . ASP A 1 303 ? -8.71 -24.413 -26.69 1 29.16 382 ASP A N 1
ATOM 2315 C CA . ASP A 1 303 ? -9.018 -25.84 -26.678 1 29.31 382 ASP A CA 1
ATOM 2316 C C . ASP A 1 303 ? -8.038 -26.476 -27.659 1 31.1 382 ASP A C 1
ATOM 2317 O O . ASP A 1 303 ? -8.188 -26.318 -28.868 1 31.76 382 ASP A O 1
ATOM 2322 N N . ILE A 1 304 ? -6.979 -27.074 -27.14 1 27.67 383 ILE A N 1
ATOM 2323 C CA . ILE A 1 304 ? -5.842 -27.541 -27.918 1 27.03 383 ILE A CA 1
ATOM 2324 C C . ILE A 1 304 ? -6.099 -28.797 -28.775 1 30.48 383 ILE A C 1
ATOM 2325 O O . ILE A 1 304 ? -6.67 -29.779 -28.311 1 29.28 383 ILE A O 1
ATOM 2330 N N . ASP A 1 305 ? -5.602 -28.746 -30.025 1 26.74 384 ASP A N 1
ATOM 2331 C CA . ASP A 1 305 ? -5.542 -29.882 -30.933 1 25.9 384 ASP A CA 1
ATOM 2332 C C . ASP A 1 305 ? -4.243 -30.608 -30.579 1 29.51 384 ASP A C 1
ATOM 2333 O O . ASP A 1 305 ? -3.135 -30.126 -30.9 1 27.35 384 ASP A O 1
ATOM 2338 N N . GLU A 1 306 ? -4.36 -31.771 -29.93 1 26.95 385 GLU A N 1
ATOM 2339 C CA . GLU A 1 306 ? -3.188 -32.527 -29.468 1 27.12 385 GLU A CA 1
ATOM 2340 C C . GLU A 1 306 ? -2.301 -33.064 -30.601 1 29.77 385 GLU A C 1
ATOM 2341 O O . GLU A 1 306 ? -1.103 -33.215 -30.393 1 29.83 385 GLU A O 1
ATOM 2347 N N . ALA A 1 307 ? -2.866 -33.357 -31.788 1 26.41 386 ALA A N 1
ATOM 2348 C CA . ALA A 1 307 ? -2.035 -33.821 -32.91 1 26.68 386 ALA A CA 1
ATOM 2349 C C . ALA A 1 307 ? -1.136 -32.682 -33.394 1 28.06 386 ALA A C 1
ATOM 2350 O O . ALA A 1 307 ? 0.065 -32.882 -33.597 1 27.7 386 ALA A O 1
ATOM 2352 N N . LEU A 1 308 ? -1.703 -31.494 -33.564 1 25.61 387 LEU A N 1
ATOM 2353 C CA . LEU A 1 308 ? -0.933 -30.331 -34.013 1 23.87 387 LEU A CA 1
ATOM 2354 C C . LEU A 1 308 ? 0.106 -29.945 -32.966 1 26.91 387 LEU A C 1
ATOM 2355 O O . LEU A 1 308 ? 1.239 -29.644 -33.32 1 27.07 387 LEU A O 1
ATOM 2360 N N . LEU A 1 309 ? -0.259 -30.015 -31.696 1 24.47 388 LEU A N 1
ATOM 2361 C CA . LEU A 1 309 ? 0.696 -29.692 -30.626 1 25.71 388 LEU A CA 1
ATOM 2362 C C . LEU A 1 309 ? 1.852 -30.706 -30.551 1 28.19 388 LEU A C 1
ATOM 2363 O O . LEU A 1 309 ? 3.009 -30.306 -30.381 1 27.25 388 LEU A O 1
ATOM 2368 N N . GLN A 1 310 ? 1.544 -32.026 -30.698 1 27.47 389 GLN A N 1
ATOM 2369 C CA . GLN A 1 310 ? 2.562 -33.093 -30.626 1 27.8 389 GLN A CA 1
ATOM 2370 C C . GLN A 1 310 ? 3.695 -32.886 -31.615 1 31.04 389 GLN A C 1
ATOM 2371 O O . GLN A 1 310 ? 4.825 -33.302 -31.339 1 29.97 389 GLN A O 1
ATOM 2377 N N . GLU A 1 311 ? 3.398 -32.243 -32.769 1 27.68 390 GLU A N 1
ATOM 2378 C CA . GLU A 1 311 ? 4.391 -31.972 -33.81 1 27.96 390 GLU A CA 1
ATOM 2379 C C . GLU A 1 311 ? 5.571 -31.14 -33.322 1 31.99 390 GLU A C 1
ATOM 2380 O O . GLU A 1 311 ? 6.646 -31.232 -33.908 1 32.99 390 GLU A O 1
ATOM 2386 N N . THR A 1 312 ? 5.384 -30.343 -32.261 1 29.13 391 THR A N 1
ATOM 2387 C CA . THR A 1 312 ? 6.475 -29.494 -31.748 1 29 391 THR A CA 1
ATOM 2388 C C . THR A 1 312 ? 7.013 -29.95 -30.392 1 32 391 THR A C 1
ATOM 2389 O O . THR A 1 312 ? 7.788 -29.222 -29.784 1 31.82 391 THR A O 1
ATOM 2393 N N . GLU A 1 313 ? 6.622 -31.133 -29.922 1 30.28 392 GLU A N 1
ATOM 2394 C CA . GLU A 1 313 ? 7.118 -31.692 -28.647 1 32.64 392 GLU A CA 1
ATOM 2395 C C . GLU A 1 313 ? 8.66 -31.735 -28.579 1 36.56 392 GLU A C 1
ATOM 2396 O O . GLU A 1 313 ? 9.221 -31.503 -27.501 1 36.8 392 GLU A O 1
ATOM 2402 N N . TRP A 1 314 ? 9.334 -31.973 -29.738 1 33.78 393 TRP A N 1
ATOM 2403 C CA . TRP A 1 314 ? 10.801 -31.995 -29.854 1 34.34 393 TRP A CA 1
ATOM 2404 C C . TRP A 1 314 ? 11.459 -30.695 -29.33 1 39.26 393 TRP A C 1
ATOM 2405 O O . TRP A 1 314 ? 12.552 -30.744 -28.757 1 38.79 393 TRP A O 1
ATOM 2416 N N . PHE A 1 315 ? 10.786 -29.533 -29.546 1 34.49 394 PHE A N 1
ATOM 2417 C CA . PHE A 1 315 ? 11.307 -28.221 -29.178 1 33.59 394 PHE A CA 1
ATOM 2418 C C . PHE A 1 315 ? 11.557 -28.111 -27.683 1 42.36 394 PHE A C 1
ATOM 2419 O O . PHE A 1 315 ? 12.671 -27.757 -27.29 1 42.66 394 PHE A O 1
ATOM 2427 N N . ASP A 1 316 ? 10.545 -28.444 -26.86 1 42.63 395 ASP A N 1
ATOM 2428 C CA . ASP A 1 316 ? 10.638 -28.424 -25.4 1 45.14 395 ASP A CA 1
ATOM 2429 C C . ASP A 1 316 ? 11.658 -29.45 -24.904 1 53.73 395 ASP A C 1
ATOM 2430 O O . ASP A 1 316 ? 12.353 -29.174 -23.934 1 54.47 395 ASP A O 1
ATOM 2435 N N . ASP A 1 317 ? 11.79 -30.6 -25.605 1 52.75 396 ASP A N 1
ATOM 2436 C CA . ASP A 1 317 ? 12.763 -31.647 -25.271 1 53.48 396 ASP A CA 1
ATOM 2437 C C . ASP A 1 317 ? 14.192 -31.178 -25.56 1 60 396 ASP A C 1
ATOM 2438 O O . ASP A 1 317 ? 15.107 -31.52 -24.811 1 60.93 396 ASP A O 1
ATOM 2443 N N . GLU A 1 318 ? 14.373 -30.372 -26.617 1 57.39 397 GLU A N 1
ATOM 2444 C CA . GLU A 1 318 ? 15.655 -29.783 -27.02 1 57.89 397 GLU A CA 1
ATOM 2445 C C . GLU A 1 318 ? 16.105 -28.712 -26.017 1 62.15 397 GLU A C 1
ATOM 2446 O O . GLU A 1 318 ? 17.297 -28.642 -25.714 1 62.78 397 GLU A O 1
ATOM 2452 N N . ILE A 1 319 ? 15.165 -27.874 -25.515 1 57.78 398 ILE A N 1
ATOM 2453 C CA . ILE A 1 319 ? 15.468 -26.814 -24.541 1 76.99 398 ILE A CA 1
ATOM 2454 C C . ILE A 1 319 ? 15.602 -27.394 -23.117 1 118.48 398 ILE A C 1
ATOM 2455 O O . ILE A 1 319 ? 14.622 -27.834 -22.51 1 85.53 398 ILE A O 1
ATOM 2460 N N . THR B 1 25 ? 21.71 14.403 -39.452 1 41.97 104 THR B N 1
ATOM 2461 C CA . THR B 1 25 ? 21.836 13.598 -38.228 1 41.2 104 THR B CA 1
ATOM 2462 C C . THR B 1 25 ? 21.564 14.436 -36.976 1 38.76 104 THR B C 1
ATOM 2463 O O . THR B 1 25 ? 22.183 15.487 -36.778 1 37.29 104 THR B O 1
ATOM 2467 N N . ASN B 1 26 ? 20.637 13.964 -36.138 1 31.62 105 ASN B N 1
ATOM 2468 C CA . ASN B 1 26 ? 20.255 14.654 -34.915 1 30.17 105 ASN B CA 1
ATOM 2469 C C . ASN B 1 26 ? 20.129 13.611 -33.814 1 31.17 105 ASN B C 1
ATOM 2470 O O . ASN B 1 26 ? 19.218 12.792 -33.844 1 31.09 105 ASN B O 1
ATOM 2475 N N . ILE B 1 27 ? 21.067 13.638 -32.862 1 26.3 106 ILE B N 1
ATOM 2476 C CA . ILE B 1 27 ? 21.142 12.691 -31.746 1 24.63 106 ILE B CA 1
ATOM 2477 C C . ILE B 1 27 ? 19.865 12.651 -30.906 1 27.44 106 ILE B C 1
ATOM 2478 O O . ILE B 1 27 ? 19.57 11.61 -30.295 1 27.17 106 ILE B O 1
ATOM 2483 N N . PHE B 1 28 ? 19.105 13.77 -30.881 1 23.68 107 PHE B N 1
ATOM 2484 C CA . PHE B 1 28 ? 17.872 13.869 -30.103 1 24.39 107 PHE B CA 1
ATOM 2485 C C . PHE B 1 28 ? 16.632 13.302 -30.823 1 29.99 107 PHE B C 1
ATOM 2486 O O . PHE B 1 28 ? 15.582 13.195 -30.205 1 30.29 107 PHE B O 1
ATOM 2494 N N . GLU B 1 29 ? 16.753 12.986 -32.113 1 28.55 108 GLU B N 1
ATOM 2495 C CA . GLU B 1 29 ? 15.628 12.506 -32.929 1 28.86 108 GLU B CA 1
ATOM 2496 C C . GLU B 1 29 ? 15.479 10.999 -32.841 1 29.02 108 GLU B C 1
ATOM 2497 O O . GLU B 1 29 ? 16.435 10.259 -33.099 1 26.34 108 GLU B O 1
ATOM 2503 N N . LYS B 1 30 ? 14.272 10.536 -32.524 1 26.95 109 LYS B N 1
ATOM 2504 C CA . LYS B 1 30 ? 14.036 9.088 -32.445 1 27.04 109 LYS B CA 1
ATOM 2505 C C . LYS B 1 30 ? 14.231 8.388 -33.783 1 29.94 109 LYS B C 1
ATOM 2506 O O . LYS B 1 30 ? 13.81 8.91 -34.817 1 29.15 109 LYS B O 1
ATOM 2512 N N . ARG B 1 31 ? 14.886 7.214 -33.764 1 26.38 110 ARG B N 1
ATOM 2513 C CA . ARG B 1 31 ? 14.995 6.327 -34.921 1 25.9 110 ARG B CA 1
ATOM 2514 C C . ARG B 1 31 ? 14.523 4.973 -34.412 1 29.31 110 ARG B C 1
ATOM 2515 O O . ARG B 1 31 ? 15.055 4.464 -33.428 1 27.64 110 ARG B O 1
ATOM 2523 N N . ILE B 1 32 ? 13.51 4.401 -35.057 1 23.83 111 ILE B N 1
ATOM 2524 C CA . ILE B 1 32 ? 12.965 3.112 -34.603 1 24.34 111 ILE B CA 1
ATOM 2525 C C . ILE B 1 32 ? 13.84 1.938 -35.053 1 28.52 111 ILE B C 1
ATOM 2526 O O . ILE B 1 32 ? 14.165 1.088 -34.234 1 27.57 111 ILE B O 1
ATOM 2531 N N . ASN B 1 33 ? 14.164 1.867 -36.365 1 25.83 112 ASN B N 1
ATOM 2532 C CA . ASN B 1 33 ? 14.918 0.744 -36.935 1 24.52 112 ASN B CA 1
ATOM 2533 C C . ASN B 1 33 ? 16.288 0.577 -36.294 1 24.73 112 ASN B C 1
ATOM 2534 O O . ASN B 1 33 ? 17.034 1.539 -36.178 1 25.25 112 ASN B O 1
ATOM 2539 N N . LEU B 1 34 ? 16.606 -0.659 -35.88 1 22.78 113 LEU B N 1
ATOM 2540 C CA . LEU B 1 34 ? 17.873 -0.982 -35.221 1 23.52 113 LEU B CA 1
ATOM 2541 C C . LEU B 1 34 ? 19.075 -0.554 -36.051 1 29 113 LEU B C 1
ATOM 2542 O O . LEU B 1 34 ? 19.978 0.099 -35.523 1 27.07 113 LEU B O 1
ATOM 2547 N N . LYS B 1 35 ? 19.079 -0.935 -37.326 1 25.05 114 LYS B N 1
ATOM 2548 C CA . LYS B 1 35 ? 20.134 -0.655 -38.296 1 25.73 114 LYS B CA 1
ATOM 2549 C C . LYS B 1 35 ? 19.567 0.161 -39.449 1 30.05 114 LYS B C 1
ATOM 2550 O O . LYS B 1 35 ? 18.373 0.079 -39.716 1 29.29 114 LYS B O 1
ATOM 2556 N N . PRO B 1 36 ? 20.402 0.908 -40.195 1 29.92 115 PRO B N 1
ATOM 2557 C CA . PRO B 1 36 ? 21.839 1.126 -39.948 1 30.78 115 PRO B CA 1
ATOM 2558 C C . PRO B 1 36 ? 22.035 2.097 -38.788 1 32.03 115 PRO B C 1
ATOM 2559 O O . PRO B 1 36 ? 21.177 2.939 -38.536 1 31.27 115 PRO B O 1
ATOM 2563 N N . TYR B 1 37 ? 23.137 1.949 -38.055 1 29.87 116 TYR B N 1
ATOM 2564 C CA . TYR B 1 37 ? 23.423 2.874 -36.96 1 28.4 116 TYR B CA 1
ATOM 2565 C C . TYR B 1 37 ? 23.79 4.22 -37.55 1 32.04 116 TYR B C 1
ATOM 2566 O O . TYR B 1 37 ? 24.465 4.286 -38.58 1 31.08 116 TYR B O 1
ATOM 2575 N N . GLU B 1 38 ? 23.366 5.288 -36.896 1 29.09 117 GLU B N 1
ATOM 2576 C CA . GLU B 1 38 ? 23.753 6.647 -37.296 1 28.41 117 GLU B CA 1
ATOM 2577 C C . GLU B 1 38 ? 25.077 7.022 -36.647 1 32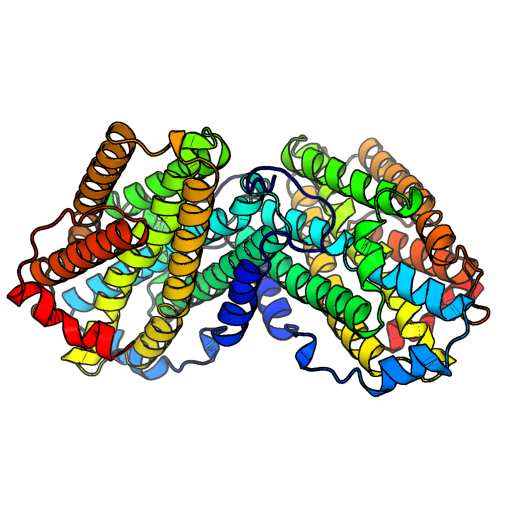.24 117 GLU B C 1
ATOM 2578 O O . GLU B 1 38 ? 25.815 7.854 -37.196 1 29.8 117 GLU B O 1
ATOM 2584 N N . TYR B 1 39 ? 25.39 6.386 -35.499 1 28.65 118 TYR B N 1
ATOM 2585 C CA . TYR B 1 39 ? 26.632 6.596 -34.747 1 28.95 118 TYR B CA 1
ATOM 2586 C C . TYR B 1 39 ? 27.307 5.235 -34.525 1 31 118 TYR B C 1
ATOM 2587 O O . TYR B 1 39 ? 27.357 4.744 -33.383 1 29.23 118 TYR B O 1
ATOM 2596 N N . PRO B 1 40 ? 27.817 4.586 -35.609 1 26.86 119 PRO B N 1
ATOM 2597 C CA . PRO B 1 40 ? 28.43 3.258 -35.445 1 26.72 119 PRO B CA 1
ATOM 2598 C C . PRO B 1 40 ? 29.636 3.235 -34.52 1 31.31 119 PRO B C 1
ATOM 2599 O O . PRO B 1 40 ? 29.862 2.226 -33.864 1 31.56 119 PRO B O 1
ATOM 2603 N N . GLU B 1 41 ? 30.371 4.361 -34.426 1 29.7 120 GLU B N 1
ATOM 2604 C CA . GLU B 1 41 ? 31.541 4.476 -33.544 1 30.95 120 GLU B CA 1
ATOM 2605 C C . GLU B 1 41 ? 31.171 4.305 -32.058 1 35.78 120 GLU B C 1
ATOM 2606 O O . GLU B 1 41 ? 31.952 3.739 -31.29 1 36.37 120 GLU B O 1
ATOM 2612 N N . LEU B 1 42 ? 29.957 4.749 -31.68 1 31.36 121 LEU B N 1
ATOM 2613 C CA . LEU B 1 42 ? 29.459 4.633 -30.303 1 30.36 121 LEU B CA 1
ATOM 2614 C C . LEU B 1 42 ? 29.209 3.176 -29.891 1 37.89 121 LEU B C 1
ATOM 2615 O O . LEU B 1 42 ? 29.341 2.843 -28.713 1 33.01 121 LEU B O 1
ATOM 2620 N N . ASN B 1 43 ? 28.918 2.293 -30.884 1 38.64 122 ASN B N 1
ATOM 2621 C CA . ASN B 1 43 ? 28.692 0.856 -30.689 1 39.22 122 ASN B CA 1
ATOM 2622 C C . ASN B 1 43 ? 29.899 0.144 -30.101 1 41.76 122 ASN B C 1
ATOM 2623 O O . ASN B 1 43 ? 29.736 -0.85 -29.383 1 42.75 122 ASN B O 1
ATOM 2628 N N . GLU B 1 44 ? 31.123 0.641 -30.386 1 35.34 123 GLU B N 1
ATOM 2629 C CA . GLU B 1 44 ? 32.357 0.066 -29.851 1 33.99 123 GLU B CA 1
ATOM 2630 C C . GLU B 1 44 ? 32.35 0.015 -28.31 1 31.96 123 GLU B C 1
ATOM 2631 O O . GLU B 1 44 ? 33.03 -0.81 -27.715 1 31.1 123 GLU B O 1
ATOM 2637 N N . TYR B 1 45 ? 31.546 0.885 -27.661 1 27.16 124 TYR B N 1
ATOM 2638 C CA . TYR B 1 45 ? 31.471 0.885 -26.192 1 25.97 124 TYR B CA 1
ATOM 2639 C C . TYR B 1 45 ? 30.789 -0.363 -25.632 1 28.36 124 TYR B C 1
ATOM 2640 O O . TYR B 1 45 ? 31.086 -0.772 -24.504 1 26.72 124 TYR B O 1
ATOM 2649 N N . VAL B 1 46 ? 29.9 -0.977 -26.426 1 24.31 125 VAL B N 1
ATOM 2650 C CA . VAL B 1 46 ? 29.245 -2.237 -26.024 1 23.92 125 VAL B CA 1
ATOM 2651 C C . VAL B 1 46 ? 30.323 -3.309 -25.937 1 26.79 125 VAL B C 1
ATOM 2652 O O . VAL B 1 46 ? 30.47 -3.942 -24.9 1 24.93 125 VAL B O 1
ATOM 2656 N N . ALA B 1 47 ? 31.137 -3.472 -27.01 1 25.76 126 ALA B N 1
ATOM 2657 C CA . ALA B 1 47 ? 32.243 -4.443 -26.998 1 26.37 126 ALA B CA 1
ATOM 2658 C C . ALA B 1 47 ? 33.24 -4.175 -25.853 1 27.43 126 ALA B C 1
ATOM 2659 O O . ALA B 1 47 ? 33.705 -5.123 -25.211 1 26.58 126 ALA B O 1
ATOM 2661 N N . ALA B 1 48 ? 33.535 -2.889 -25.57 1 24.41 127 ALA B N 1
ATOM 2662 C CA . ALA B 1 48 ? 34.483 -2.532 -24.519 1 23.65 127 ALA B CA 1
ATOM 2663 C C . ALA B 1 48 ? 34.052 -3.061 -23.156 1 26.14 127 ALA B C 1
ATOM 2664 O O . ALA B 1 48 ? 34.872 -3.641 -22.445 1 26.26 127 ALA B O 1
ATOM 2666 N N . ILE B 1 49 ? 32.765 -2.869 -22.795 1 24.09 128 ILE B N 1
ATOM 2667 C CA . ILE B 1 49 ? 32.232 -3.375 -21.515 1 23.7 128 ILE B CA 1
ATOM 2668 C C . ILE B 1 49 ? 32.143 -4.894 -21.521 1 27.19 128 ILE B C 1
ATOM 2669 O O . ILE B 1 49 ? 32.392 -5.512 -20.493 1 24.63 128 ILE B O 1
ATOM 2674 N N . ARG B 1 50 ? 31.805 -5.502 -22.672 1 25.87 129 ARG B N 1
ATOM 2675 C CA . ARG B 1 50 ? 31.789 -6.981 -22.708 1 26.19 129 ARG B CA 1
ATOM 2676 C C . ARG B 1 50 ? 33.2 -7.507 -22.42 1 28.8 129 ARG B C 1
ATOM 2677 O O . ARG B 1 50 ? 33.352 -8.509 -21.742 1 28.43 129 ARG B O 1
ATOM 2685 N N . HIS B 1 51 ? 34.239 -6.776 -22.873 1 26.88 130 HIS B N 1
ATOM 2686 C CA . HIS B 1 51 ? 35.621 -7.179 -22.621 1 27.9 130 HIS B CA 1
ATOM 2687 C C . HIS B 1 51 ? 35.998 -7 -21.139 1 30.31 130 HIS B C 1
ATOM 2688 O O . HIS B 1 51 ? 36.695 -7.846 -20.582 1 29.54 130 HIS B O 1
ATOM 2695 N N . SER B 1 52 ? 35.545 -5.909 -20.501 1 25.76 131 SER B N 1
ATOM 2696 C CA . SER B 1 52 ? 35.889 -5.604 -19.102 1 24.97 131 SER B CA 1
ATOM 2697 C C . SER B 1 52 ? 35.009 -6.325 -18.06 1 26.52 131 SER B C 1
ATOM 2698 O O . SER B 1 52 ? 35.306 -6.301 -16.853 1 25.7 131 SER B O 1
ATOM 2701 N N . TYR B 1 53 ? 33.92 -6.939 -18.522 1 24.51 132 TYR B N 1
ATOM 2702 C CA . TYR B 1 53 ? 32.931 -7.635 -17.688 1 23.9 132 TYR B CA 1
ATOM 2703 C C . TYR B 1 53 ? 33.539 -8.495 -16.595 1 28.68 132 TYR B C 1
ATOM 2704 O O . TYR B 1 53 ? 34.462 -9.281 -16.854 1 27.3 132 TYR B O 1
ATOM 2713 N N . TRP B 1 54 ? 33.037 -8.338 -15.371 1 24.96 133 TRP B N 1
ATOM 2714 C CA . TRP B 1 54 ? 33.501 -9.085 -14.201 1 26.22 133 TRP B CA 1
ATOM 2715 C C . TRP B 1 54 ? 32.405 -9.118 -13.125 1 31.14 133 TRP B C 1
ATOM 2716 O O . TRP B 1 54 ? 31.561 -8.219 -13.073 1 27.62 133 TRP B O 1
ATOM 2727 N N . ILE B 1 55 ? 32.466 -10.132 -12.242 1 29.35 134 ILE B N 1
ATOM 2728 C CA . ILE B 1 55 ? 31.586 -10.326 -11.077 1 30.9 134 ILE B CA 1
ATOM 2729 C C . ILE B 1 55 ? 32.531 -10.491 -9.892 1 31.99 134 ILE B C 1
ATOM 2730 O O . ILE B 1 55 ? 33.615 -11.056 -10.069 1 31.52 134 ILE B O 1
ATOM 2735 N N . HIS B 1 56 ? 32.113 -10.058 -8.681 1 31.12 135 HIS B N 1
ATOM 2736 C CA . HIS B 1 56 ? 32.971 -10.095 -7.489 1 32.14 135 HIS B CA 1
ATOM 2737 C C . HIS B 1 56 ? 33.454 -11.497 -7.096 1 38.38 135 HIS B C 1
ATOM 2738 O O . HIS B 1 56 ? 34.493 -11.613 -6.449 1 38.78 135 HIS B O 1
ATOM 2745 N N . THR B 1 57 ? 32.725 -12.548 -7.52 1 36.83 136 THR B N 1
ATOM 2746 C CA . THR B 1 57 ? 33.049 -13.954 -7.241 1 37.07 136 THR B CA 1
ATOM 2747 C C . THR B 1 57 ? 34.355 -14.402 -7.888 1 42.37 136 THR B C 1
ATOM 2748 O O . THR B 1 57 ? 34.899 -15.43 -7.489 1 42.74 136 THR B O 1
ATOM 2752 N N . GLU B 1 58 ? 34.896 -13.613 -8.835 1 38.39 137 GLU B N 1
ATOM 2753 C CA . GLU B 1 58 ? 36.182 -13.889 -9.469 1 37.85 137 GLU B CA 1
ATOM 2754 C C . GLU B 1 58 ? 37.343 -13.534 -8.531 1 42.38 137 GLU B C 1
ATOM 2755 O O . GLU B 1 58 ? 38.484 -13.899 -8.8 1 41.54 137 GLU B O 1
ATOM 2761 N N . PHE B 1 59 ? 37.064 -12.761 -7.473 1 38.82 138 PHE B N 1
ATOM 2762 C CA . PHE B 1 59 ? 38.095 -12.296 -6.554 1 38.21 138 PHE B CA 1
ATOM 2763 C C . PHE B 1 59 ? 38.037 -13.017 -5.241 1 43.56 138 PHE B C 1
ATOM 2764 O O . PHE B 1 59 ? 37.008 -13.595 -4.884 1 42.47 138 PHE B O 1
ATOM 2772 N N . ASN B 1 60 ? 39.171 -13.004 -4.525 1 42.41 139 ASN B N 1
ATOM 2773 C CA . ASN B 1 60 ? 39.329 -13.666 -3.244 1 42.33 139 ASN B CA 1
ATOM 2774 C C . ASN B 1 60 ? 39.498 -12.607 -2.168 1 43.7 139 ASN B C 1
ATOM 2775 O O . ASN B 1 60 ? 40.502 -11.888 -2.161 1 44.4 139 ASN B O 1
ATOM 2780 N N . PHE B 1 61 ? 38.484 -12.495 -1.278 1 38.07 140 PHE B N 1
ATOM 2781 C CA . PHE B 1 61 ? 38.439 -11.511 -0.206 1 36.61 140 PHE B CA 1
ATOM 2782 C C . PHE B 1 61 ? 38.732 -12.087 1.184 1 44.26 140 PHE B C 1
ATOM 2783 O O . PHE B 1 61 ? 38.545 -11.383 2.175 1 42.8 140 PHE B O 1
ATOM 2791 N N . THR B 1 62 ? 39.227 -13.352 1.265 1 44.66 141 THR B N 1
ATOM 2792 C CA . THR B 1 62 ? 39.579 -14 2.547 1 44.79 141 THR B CA 1
ATOM 2793 C C . THR B 1 62 ? 40.64 -13.184 3.329 1 48.45 141 THR B C 1
ATOM 2794 O O . THR B 1 62 ? 40.429 -12.908 4.502 1 48.31 141 THR B O 1
ATOM 2798 N N . SER B 1 63 ? 41.738 -12.769 2.663 1 46.28 142 SER B N 1
ATOM 2799 C CA . SER B 1 63 ? 42.828 -11.983 3.258 1 46.25 142 SER B CA 1
ATOM 2800 C C . SER B 1 63 ? 42.376 -10.568 3.647 1 48.62 142 SER B C 1
ATOM 2801 O O . SER B 1 63 ? 42.874 -10.001 4.627 1 47.26 142 SER B O 1
ATOM 2804 N N . ASP B 1 64 ? 41.449 -9.992 2.85 1 43.66 143 ASP B N 1
ATOM 2805 C CA . ASP B 1 64 ? 40.877 -8.657 3.079 1 41.71 143 ASP B CA 1
ATOM 2806 C C . ASP B 1 64 ? 40.064 -8.605 4.371 1 41.97 143 ASP B C 1
ATOM 2807 O O . ASP B 1 64 ? 40.183 -7.634 5.129 1 40.57 143 ASP B O 1
ATOM 2812 N N . ILE B 1 65 ? 39.259 -9.657 4.64 1 38.49 144 ILE B N 1
ATOM 2813 C CA . ILE B 1 65 ? 38.434 -9.724 5.851 1 39.31 144 ILE B CA 1
ATOM 2814 C C . ILE B 1 65 ? 39.353 -9.693 7.074 1 45.39 144 ILE B C 1
ATOM 2815 O O . ILE B 1 65 ? 39.075 -8.962 8.025 1 45.85 144 ILE B O 1
ATOM 2820 N N . GLN B 1 66 ? 40.474 -10.435 7.006 1 43.74 145 GLN B N 1
ATOM 2821 C CA . GLN B 1 66 ? 41.478 -10.48 8.07 1 43.77 145 GLN B CA 1
ATOM 2822 C C . GLN B 1 66 ? 42.174 -9.131 8.25 1 45.12 145 GLN B C 1
ATOM 2823 O O . GLN B 1 66 ? 42.345 -8.691 9.391 1 43.63 145 GLN B O 1
ATOM 2829 N N . ASP B 1 67 ? 42.53 -8.447 7.134 1 40.52 146 ASP B N 1
ATOM 2830 C CA . ASP B 1 67 ? 43.148 -7.119 7.214 1 40.55 146 ASP B CA 1
ATOM 2831 C C . ASP B 1 67 ? 42.209 -6.134 7.879 1 43.99 146 ASP B C 1
ATOM 2832 O O . ASP B 1 67 ? 42.651 -5.345 8.719 1 44.34 146 ASP B O 1
ATOM 2837 N N . PHE B 1 68 ? 40.901 -6.191 7.525 1 38.98 147 PHE B N 1
ATOM 2838 C CA . PHE B 1 68 ? 39.906 -5.277 8.081 1 37.83 147 PHE B CA 1
ATOM 2839 C C . PHE B 1 68 ? 39.749 -5.463 9.592 1 47.24 147 PHE B C 1
ATOM 2840 O O . PHE B 1 68 ? 39.686 -4.47 10.326 1 46.05 147 PHE B O 1
ATOM 2848 N N . LYS B 1 69 ? 39.734 -6.734 10.052 1 47.91 148 LYS B N 1
ATOM 2849 C CA . LYS B 1 69 ? 39.55 -7.076 11.46 1 49.02 148 LYS B CA 1
ATOM 2850 C C . LYS B 1 69 ? 40.779 -6.866 12.344 1 53.11 148 LYS B C 1
ATOM 2851 O O . LYS B 1 69 ? 40.604 -6.499 13.506 1 54.49 148 LYS B O 1
ATOM 2857 N N . THR B 1 70 ? 42.006 -7.099 11.832 1 47.93 149 THR B N 1
ATOM 2858 C CA . THR B 1 70 ? 43.196 -6.986 12.679 1 47.41 149 THR B CA 1
ATOM 2859 C C . THR B 1 70 ? 44.254 -5.971 12.2 1 51.29 149 THR B C 1
ATOM 2860 O O . THR B 1 70 ? 44.946 -5.403 13.042 1 52.92 149 THR B O 1
ATOM 2864 N N . GLY B 1 71 ? 44.41 -5.782 10.895 1 45.13 150 GLY B N 1
ATOM 2865 C CA . GLY B 1 71 ? 45.441 -4.903 10.351 1 44.66 150 GLY B CA 1
ATOM 2866 C C . GLY B 1 71 ? 45.143 -3.417 10.36 1 48.44 150 GLY B C 1
ATOM 2867 O O . GLY B 1 71 ? 46.069 -2.607 10.453 1 47.39 150 GLY B O 1
ATOM 2868 N N . LEU B 1 72 ? 43.852 -3.05 10.244 1 44.79 151 LEU B N 1
ATOM 2869 C CA . LEU B 1 72 ? 43.383 -1.665 10.168 1 42.93 151 LEU B CA 1
ATOM 2870 C C . LEU B 1 72 ? 42.984 -1.098 11.523 1 46.23 151 LEU B C 1
ATOM 2871 O O . LEU B 1 72 ? 42.364 -1.794 12.332 1 46.45 151 LEU B O 1
ATOM 2876 N N . SER B 1 73 ? 43.247 0.203 11.723 1 42.5 152 SER B N 1
ATOM 2877 C CA . SER B 1 73 ? 42.841 0.946 12.919 1 43.01 152 SER B CA 1
ATOM 2878 C C . SER B 1 73 ? 41.341 1.299 12.797 1 47.56 152 SER B C 1
ATOM 2879 O O . SER B 1 73 ? 40.756 1.131 11.718 1 45.98 152 SER B O 1
ATOM 2882 N N . GLU B 1 74 ? 40.734 1.816 13.882 1 44.3 153 GLU B N 1
ATOM 2883 C CA . GLU B 1 74 ? 39.319 2.219 13.885 1 44.03 153 GLU B CA 1
ATOM 2884 C C . GLU B 1 74 ? 39.093 3.362 12.875 1 44.09 153 GLU B C 1
ATOM 2885 O O . GLU B 1 74 ? 38.079 3.377 12.174 1 42.81 153 GLU B O 1
ATOM 2891 N N . VAL B 1 75 ? 40.063 4.29 12.772 1 40.35 154 VAL B N 1
ATOM 2892 C CA . VAL B 1 75 ? 40.018 5.395 11.807 1 39.87 154 VAL B CA 1
ATOM 2893 C C . VAL B 1 75 ? 40.023 4.821 10.368 1 41.54 154 VAL B C 1
ATOM 2894 O O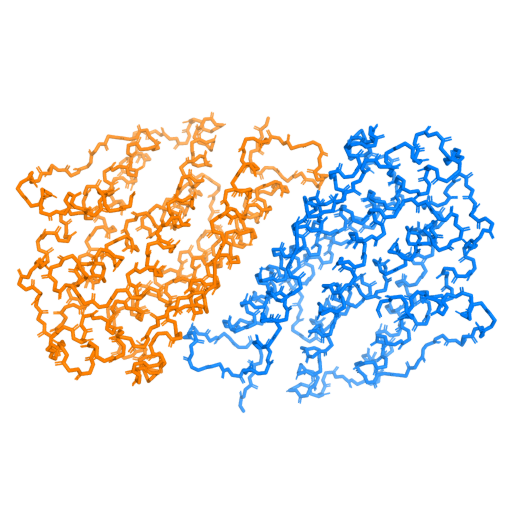 . VAL B 1 75 ? 39.228 5.245 9.529 1 40.71 154 VAL B O 1
ATOM 2898 N N . GLU B 1 76 ? 40.879 3.825 10.117 1 36.65 155 GLU B N 1
ATOM 2899 C CA . GLU B 1 76 ? 40.972 3.189 8.798 1 35.79 155 GLU B CA 1
ATOM 2900 C C . GLU B 1 76 ? 39.715 2.408 8.446 1 38.73 155 GLU B C 1
ATOM 2901 O O . GLU B 1 76 ? 39.246 2.497 7.305 1 38.19 155 GLU B O 1
ATOM 2907 N N . ARG B 1 77 ? 39.16 1.673 9.414 1 34.82 156 ARG B N 1
ATOM 2908 C CA . ARG B 1 77 ? 37.951 0.868 9.223 1 35.31 156 ARG B CA 1
ATOM 2909 C C . ARG B 1 77 ? 36.779 1.737 8.843 1 39 156 ARG B C 1
ATOM 2910 O O . ARG B 1 77 ? 35.997 1.361 7.961 1 38.15 156 ARG B O 1
ATOM 2918 N N . SER B 1 78 ? 36.661 2.903 9.516 1 34.45 157 SER B N 1
ATOM 2919 C CA . SER B 1 78 ? 35.583 3.869 9.283 1 33.21 157 SER B CA 1
ATOM 2920 C C . SER B 1 78 ? 35.656 4.463 7.875 1 34.73 157 SER B C 1
ATOM 2921 O O . SER B 1 78 ? 34.62 4.578 7.211 1 34.04 157 SER B O 1
ATOM 2924 N N . ALA B 1 79 ? 36.877 4.834 7.415 1 31.8 158 ALA B N 1
ATOM 2925 C CA . ALA B 1 79 ? 37.096 5.393 6.073 1 29.82 158 ALA B CA 1
ATOM 2926 C C . ALA B 1 79 ? 36.683 4.346 5.002 1 32.66 158 ALA B C 1
ATOM 2927 O O . ALA B 1 79 ? 36.001 4.702 4.035 1 30.74 158 ALA B O 1
ATOM 2929 N N . ILE B 1 80 ? 37.086 3.058 5.185 1 30.62 159 ILE B N 1
ATOM 2930 C CA . ILE B 1 80 ? 36.731 1.978 4.239 1 29.89 159 ILE B CA 1
ATOM 2931 C C . ILE B 1 80 ? 35.208 1.774 4.192 1 32.79 159 ILE B C 1
ATOM 2932 O O . ILE B 1 80 ? 34.621 1.775 3.109 1 30.08 159 ILE B O 1
ATOM 2937 N N . LYS B 1 81 ? 34.575 1.648 5.371 1 29.95 160 LYS B N 1
ATOM 2938 C CA . LYS B 1 81 ? 33.128 1.482 5.521 1 29.54 160 LYS B CA 1
ATOM 2939 C C . LYS B 1 81 ? 32.377 2.623 4.808 1 31.84 160 LYS B C 1
ATOM 2940 O O . LYS B 1 81 ? 31.482 2.358 3.994 1 30.12 160 LYS B O 1
ATOM 2946 N N . ASN B 1 82 ? 32.755 3.886 5.095 1 28.13 161 ASN B N 1
ATOM 2947 C CA . ASN B 1 82 ? 32.07 5.032 4.482 1 27.15 161 ASN B CA 1
ATOM 2948 C C . ASN B 1 82 ? 32.279 5.063 2.98 1 30.9 161 ASN B C 1
ATOM 2949 O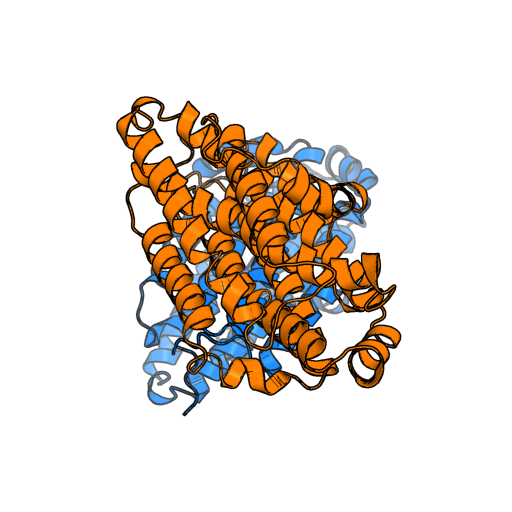 O . ASN B 1 82 ? 31.337 5.37 2.231 1 28.75 161 ASN B O 1
ATOM 2954 N N . THR B 1 83 ? 33.507 4.74 2.534 1 27.62 162 THR B N 1
ATOM 2955 C CA . THR B 1 83 ? 33.811 4.769 1.09 1 27.34 162 THR B CA 1
ATOM 2956 C C . THR B 1 83 ? 32.964 3.739 0.335 1 30.01 162 THR B C 1
ATOM 2957 O O . THR B 1 83 ? 32.404 4.076 -0.71 1 30.21 162 THR B O 1
ATOM 2961 N N . MET B 1 84 ? 3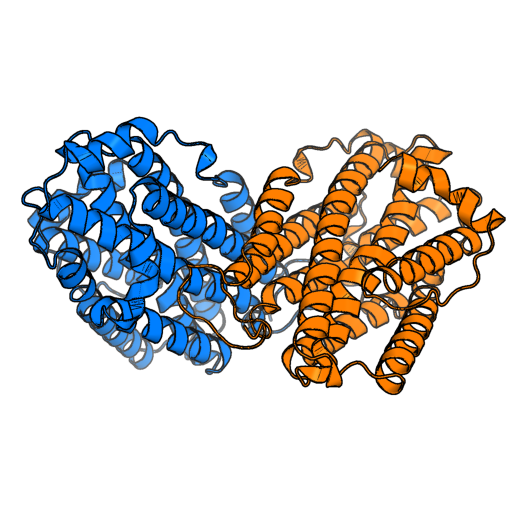2.906 2.494 0.827 1 26.56 163 MET B N 1
ATOM 2962 C CA . MET B 1 84 ? 32.144 1.442 0.127 1 27.48 163 MET B CA 1
ATOM 2963 C C . MET B 1 84 ? 30.646 1.678 0.178 1 30.9 163 MET B C 1
ATOM 2964 O O . MET B 1 84 ? 29.955 1.379 -0.802 1 29.08 163 MET B O 1
ATOM 2969 N N . LEU B 1 85 ? 30.149 2.282 1.273 1 28.22 164 LEU B N 1
ATOM 2970 C CA . LEU B 1 85 ? 28.742 2.664 1.355 1 27.86 164 LEU B CA 1
ATOM 2971 C C . LEU B 1 85 ? 28.429 3.728 0.281 1 29.75 164 LEU B C 1
ATOM 2972 O O . LEU B 1 85 ? 27.43 3.603 -0.468 1 27.89 164 LEU B O 1
ATOM 2977 N N . ALA 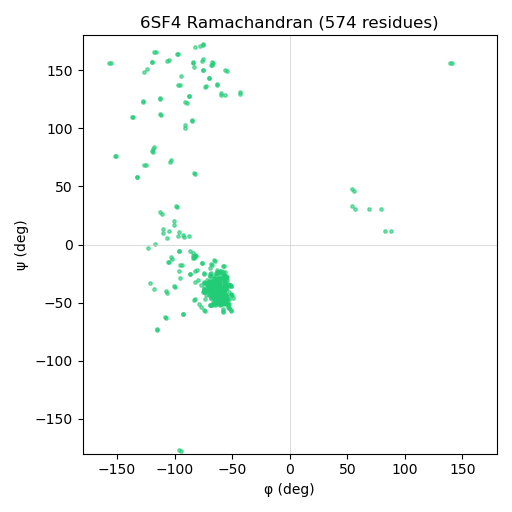B 1 86 ? 29.32 4.748 0.16 1 27.96 165 ALA B N 1
ATOM 2978 C CA . ALA B 1 86 ? 29.155 5.819 -0.82 1 26.08 165 ALA B CA 1
ATOM 2979 C C . ALA B 1 86 ? 29.193 5.254 -2.249 1 29.01 165 ALA B C 1
ATOM 2980 O O . ALA B 1 86 ? 28.31 5.574 -3.045 1 27.01 165 ALA B O 1
ATOM 2982 N N . ILE B 1 87 ? 30.199 4.418 -2.562 1 25.66 166 ILE B N 1
ATOM 2983 C CA . ILE B 1 87 ? 30.286 3.82 -3.898 1 24.99 166 ILE B CA 1
ATOM 2984 C C . ILE B 1 87 ? 29.005 3.021 -4.24 1 27.32 166 ILE B C 1
ATOM 2985 O O . ILE B 1 87 ? 28.383 3.279 -5.287 1 26.29 166 ILE B O 1
ATOM 2990 N N A SER B 1 88 ? 28.647 2.038 -3.398 0.5 24.64 167 SER B N 1
ATOM 2991 N N B SER B 1 88 ? 28.646 2.047 -3.386 0.5 25.06 167 SER B N 1
ATOM 2992 C CA A SER B 1 88 ? 27.497 1.154 -3.648 0.5 25.24 167 SER B CA 1
ATOM 2993 C CA B SER B 1 88 ? 27.502 1.156 -3.619 0.5 25.91 167 SER B CA 1
ATOM 2994 C C A SER B 1 88 ? 26.181 1.906 -3.84 0.5 28.82 167 SER B C 1
ATOM 2995 C C B SER B 1 88 ? 26.184 1.899 -3.827 0.5 29.19 167 SER B C 1
ATOM 2996 O O A SER B 1 88 ? 25.475 1.671 -4.829 0.5 28.02 167 SER B O 1
ATOM 2997 O O B SER B 1 88 ? 25.482 1.65 -4.816 0.5 28.49 167 SER B O 1
ATOM 3002 N N . GLN B 1 89 ? 25.854 2.83 -2.913 1 25.15 168 GLN B N 1
ATOM 3003 C CA . GLN B 1 89 ? 24.601 3.575 -3.021 1 25.4 168 GLN B CA 1
ATOM 3004 C C . GLN B 1 89 ? 24.57 4.478 -4.247 1 28.03 168 GLN B C 1
ATOM 3005 O O . GLN B 1 89 ? 23.557 4.509 -4.957 1 28.37 168 GLN B O 1
ATOM 3011 N N . ILE B 1 90 ? 25.675 5.181 -4.531 1 24.42 169 ILE B N 1
ATOM 3012 C CA . ILE B 1 90 ? 25.696 6.087 -5.69 1 25.26 169 ILE B CA 1
ATOM 3013 C C . ILE B 1 90 ? 25.602 5.283 -7.015 1 25.65 169 ILE B C 1
ATOM 3014 O O . ILE B 1 90 ? 24.935 5.725 -7.953 1 23.96 169 ILE B O 1
ATOM 3019 N N . GLU B 1 91 ? 26.226 4.102 -7.071 1 23.9 170 GLU B N 1
ATOM 3020 C CA . GLU B 1 91 ? 26.113 3.238 -8.266 1 24.02 170 GLU B CA 1
ATOM 3021 C C . GLU B 1 91 ? 24.654 2.884 -8.601 1 26.41 170 GLU B C 1
ATOM 3022 O O . GLU B 1 91 ? 24.322 2.704 -9.776 1 24.24 170 GLU B O 1
ATOM 3028 N N . VAL B 1 92 ? 23.761 2.808 -7.581 1 23.69 171 VAL B N 1
ATOM 3029 C CA . VAL B 1 92 ? 22.33 2.52 -7.852 1 22.52 171 VAL B CA 1
ATOM 3030 C C . VAL B 1 92 ? 21.774 3.652 -8.758 1 24.77 171 VAL B C 1
ATOM 3031 O O . VAL B 1 92 ? 21.017 3.376 -9.697 1 24.53 171 VAL B O 1
ATOM 3035 N N . ALA B 1 93 ? 22.145 4.93 -8.468 1 23.06 172 ALA B N 1
ATOM 3036 C CA . ALA B 1 93 ? 21.656 6.084 -9.252 1 23.41 172 ALA B CA 1
ATOM 3037 C C . ALA B 1 93 ? 22.321 6.149 -10.605 1 25.15 172 ALA B C 1
ATOM 3038 O O . ALA B 1 93 ? 21.654 6.448 -11.596 1 23.92 172 ALA B O 1
ATOM 3040 N N . VAL B 1 94 ? 23.635 5.843 -10.657 1 24.09 173 VAL B N 1
ATOM 3041 C CA . VAL B 1 94 ? 24.383 5.872 -11.932 1 23.8 173 VAL B CA 1
ATOM 3042 C C . VAL B 1 94 ? 23.768 4.846 -12.89 1 23.98 173 VAL B C 1
ATOM 3043 O O . VAL B 1 94 ? 23.61 5.136 -14.085 1 24.25 173 VAL B O 1
ATOM 3047 N N . LYS B 1 95 ? 23.386 3.663 -12.355 1 22.11 174 LYS B N 1
ATOM 3048 C CA . LYS B 1 95 ? 22.718 2.625 -13.156 1 21.79 174 LYS B CA 1
ATOM 3049 C C . LYS B 1 95 ? 21.468 3.235 -13.826 1 25.29 174 LYS B C 1
ATOM 3050 O O . LYS B 1 95 ? 21.275 3.116 -15.043 1 23.98 174 LYS B O 1
ATOM 3056 N N . THR B 1 96 ? 20.616 3.902 -13.028 1 21.69 175 THR B N 1
ATOM 3057 C CA . THR B 1 96 ? 19.375 4.483 -13.528 1 21.52 175 THR B CA 1
ATOM 3058 C C . THR B 1 96 ? 19.629 5.498 -14.603 1 23.86 175 THR B C 1
ATOM 3059 O O . THR B 1 96 ? 18.949 5.491 -15.628 1 24.91 175 THR B O 1
ATOM 3063 N N . PHE B 1 97 ? 20.639 6.364 -14.401 1 22.11 176 PHE B N 1
ATOM 3064 C CA . PHE B 1 97 ? 21.005 7.345 -15.414 1 22.25 176 PHE B CA 1
ATOM 3065 C C . PHE B 1 97 ? 21.254 6.654 -16.763 1 24.06 176 PHE B C 1
ATOM 3066 O O . PHE B 1 97 ? 20.682 7.048 -17.767 1 23.37 176 PHE B O 1
ATOM 3074 N N . TRP B 1 98 ? 22.137 5.652 -16.785 1 22.79 177 TRP B N 1
ATOM 3075 C CA . TRP B 1 98 ? 22.477 4.988 -18.05 1 22.96 177 TRP B CA 1
ATOM 3076 C C . TRP B 1 98 ? 21.299 4.29 -18.698 1 24.98 177 TRP B C 1
ATOM 3077 O O . TRP B 1 98 ? 21.14 4.363 -19.926 1 23.95 177 TRP B O 1
ATOM 3088 N N . GLY B 1 99 ? 20.457 3.677 -17.874 1 23.31 178 GLY B N 1
ATOM 3089 C CA . GLY B 1 99 ? 19.261 2.987 -18.363 1 24.28 178 GLY B CA 1
ATOM 3090 C C . GLY B 1 99 ? 18.213 3.932 -18.944 1 29.02 178 GLY B C 1
ATOM 3091 O O . GLY B 1 99 ? 17.33 3.495 -19.689 1 28.46 178 GLY B O 1
ATOM 3092 N N . ASP B 1 100 ? 18.306 5.233 -18.621 1 25.69 179 ASP B N 1
ATOM 3093 C CA . ASP B 1 100 ? 17.353 6.275 -19.05 1 27.19 179 ASP B CA 1
ATOM 3094 C C . ASP B 1 100 ? 17.844 7.162 -20.191 1 29.93 179 ASP B C 1
ATOM 3095 O O . ASP B 1 100 ? 17.054 7.939 -20.736 1 29.71 179 ASP B O 1
ATOM 3100 N N . VAL B 1 101 ? 19.143 7.081 -20.545 1 24.66 180 VAL B N 1
ATOM 3101 C CA . VAL B 1 101 ? 19.722 7.935 -21.598 1 23.72 180 VAL B CA 1
ATOM 3102 C C . VAL B 1 101 ? 18.9 7.853 -22.91 1 25.74 180 VAL B C 1
ATOM 3103 O O . VAL B 1 101 ? 18.67 8.889 -23.546 1 25.79 180 VAL B O 1
ATOM 3107 N N . HIS B 1 102 ? 18.446 6.633 -23.291 1 24.46 181 HIS B N 1
ATOM 3108 C CA A HIS B 1 102 ? 17.612 6.348 -24.473 0.5 24.38 181 HIS B CA 1
ATOM 3109 C CA B HIS B 1 102 ? 17.751 6.547 -24.572 0.5 24.41 181 HIS B CA 1
ATOM 3110 C C . HIS B 1 102 ? 16.391 7.282 -24.586 1 28.1 181 HIS B C 1
ATOM 3111 O O . HIS B 1 102 ? 15.916 7.557 -25.69 1 29.35 181 HIS B O 1
ATOM 3124 N N . HIS B 1 103 ? 15.821 7.702 -23.423 1 25.59 182 HIS B N 1
ATOM 3125 C CA A HIS B 1 103 ? 14.633 8.584 -23.384 0.5 27.29 182 HIS B CA 1
ATOM 3126 C CA B HIS B 1 103 ? 14.613 8.524 -23.456 0.5 26.82 182 HIS B CA 1
ATOM 3127 C C . HIS B 1 103 ? 14.96 9.917 -24.029 1 29.01 182 HIS B C 1
ATOM 3128 O O . HIS B 1 103 ? 14.084 10.567 -24.578 1 26.75 182 HIS B O 1
ATOM 3141 N N . ARG B 1 104 ? 16.228 10.353 -23.905 1 25.08 183 ARG B N 1
ATOM 3142 C CA . ARG B 1 104 ? 16.698 11.649 -24.42 1 24.23 183 ARG B CA 1
ATOM 3143 C C . ARG B 1 104 ? 17.436 11.547 -25.735 1 26.45 183 ARG B C 1
ATOM 3144 O O . ARG B 1 104 ? 17.359 12.471 -26.539 1 26.06 183 ARG B O 1
ATOM 3152 N N . LEU B 1 105 ? 18.221 10.46 -25.933 1 23.46 184 LEU B N 1
ATOM 3153 C CA . LEU B 1 105 ? 19 10.239 -27.168 1 23.47 184 LEU B CA 1
ATOM 3154 C C . LEU B 1 105 ? 18.445 8.93 -27.73 1 26.4 184 LEU B C 1
ATOM 3155 O O . LEU B 1 105 ? 18.994 7.84 -27.482 1 24.96 184 LEU B O 1
ATOM 3160 N N . PRO B 1 106 ? 17.287 9.022 -28.427 1 24.78 185 PRO B N 1
ATOM 3161 C CA . PRO B 1 106 ? 16.553 7.794 -28.797 1 25.53 185 PRO B CA 1
ATOM 3162 C C . PRO B 1 106 ? 17.05 7.101 -30.054 1 29.38 185 PRO B C 1
ATOM 3163 O O . PRO B 1 106 ? 16.313 6.892 -31.023 1 28.14 185 PRO B O 1
ATOM 3167 N N . LYS B 1 107 ? 18.32 6.679 -29.985 1 25.04 186 LYS B N 1
ATOM 3168 C CA . LYS B 1 107 ? 18.981 5.92 -31.034 1 25.24 186 LYS B CA 1
ATOM 3169 C C . LYS B 1 107 ? 19.237 4.513 -30.467 1 27.08 186 LYS B C 1
ATOM 3170 O O . LYS B 1 107 ? 19.817 4.394 -29.371 1 26.26 186 LYS B O 1
ATOM 3176 N N . PRO B 1 108 ? 18.774 3.451 -31.168 1 24.15 187 PRO B N 1
ATOM 3177 C CA . PRO B 1 108 ? 18.986 2.075 -30.67 1 23.59 187 PRO B CA 1
ATOM 3178 C C . PRO B 1 108 ? 20.436 1.739 -30.297 1 25.36 187 PRO B C 1
ATOM 3179 O O . PRO B 1 108 ? 20.641 0.998 -29.343 1 24.46 187 PRO B O 1
ATOM 3183 N N . GLU B 1 109 ? 21.444 2.266 -31.035 1 23.71 188 GLU B N 1
ATOM 3184 C CA . GLU B 1 109 ? 22.858 1.98 -30.727 1 23.92 188 GLU B CA 1
ATOM 3185 C C . GLU B 1 109 ? 23.276 2.652 -29.42 1 25.75 188 GLU B C 1
ATOM 3186 O O . GLU B 1 109 ? 24.097 2.094 -28.692 1 26.06 188 GLU B O 1
ATOM 3192 N N . ILE B 1 110 ? 22.697 3.839 -29.111 1 23.34 189 ILE B N 1
ATOM 3193 C CA . ILE B 1 110 ? 22.964 4.549 -27.849 1 23.21 189 ILE B CA 1
ATOM 3194 C C . ILE B 1 110 ? 22.233 3.809 -26.724 1 24.05 189 ILE B C 1
ATOM 3195 O O . ILE B 1 110 ? 22.797 3.612 -25.647 1 22.92 189 ILE B O 1
ATOM 3200 N N . ALA B 1 111 ? 20.997 3.372 -27 1 22.95 190 ALA B N 1
ATOM 3201 C CA . ALA B 1 111 ? 20.209 2.588 -26.038 1 23.93 190 ALA B CA 1
ATOM 3202 C C . ALA B 1 111 ? 20.94 1.292 -25.684 1 25.83 190 ALA B C 1
ATOM 3203 O O . ALA B 1 111 ? 20.899 0.845 -24.526 1 23.97 190 ALA B O 1
ATOM 3205 N N . ALA B 1 112 ? 21.619 0.693 -26.671 1 21.71 191 ALA B N 1
ATOM 3206 C CA . ALA B 1 112 ? 22.385 -0.547 -26.457 1 22.63 191 ALA B CA 1
ATOM 3207 C C . ALA B 1 112 ? 23.552 -0.277 -25.489 1 24.65 191 ALA B C 1
ATOM 3208 O O . ALA B 1 112 ? 23.768 -1.034 -24.557 1 22.43 191 ALA B O 1
ATOM 3210 N N . VAL B 1 113 ? 24.261 0.839 -25.679 1 21.38 192 VAL B N 1
ATOM 3211 C CA . VAL B 1 113 ? 25.367 1.218 -24.783 1 20.01 192 VAL B CA 1
ATOM 3212 C C . VAL B 1 113 ? 24.787 1.474 -23.382 1 22.74 192 VAL B C 1
ATOM 3213 O O . VAL B 1 113 ? 25.331 0.982 -22.388 1 22.47 192 VAL B O 1
ATOM 3217 N N . GLY B 1 114 ? 23.726 2.277 -23.314 1 21.82 193 GLY B N 1
ATOM 3218 C CA . GLY B 1 114 ? 23.09 2.622 -22.028 1 21.55 193 GLY B CA 1
ATOM 3219 C C . GLY B 1 114 ? 22.709 1.399 -21.212 1 25.94 193 GLY B C 1
ATOM 3220 O O . GLY B 1 114 ? 23.006 1.317 -20.009 1 24.27 193 GLY B O 1
ATOM 3221 N N . ALA B 1 115 ? 22.071 0.404 -21.869 1 22.36 194 ALA B N 1
ATOM 3222 C CA . ALA B 1 115 ? 21.676 -0.813 -21.144 1 21.74 194 ALA B CA 1
ATOM 3223 C C . ALA B 1 115 ? 22.925 -1.613 -20.712 1 23.35 194 ALA B C 1
ATOM 3224 O O . ALA B 1 115 ? 22.973 -2.169 -19.607 1 21.93 194 ALA B O 1
ATOM 3226 N N . THR B 1 116 ? 23.963 -1.668 -21.595 1 21.64 195 THR B N 1
ATOM 3227 C CA . THR B 1 116 ? 25.19 -2.394 -21.26 1 20.56 195 THR B CA 1
ATOM 3228 C C . THR B 1 116 ? 25.885 -1.733 -20.046 1 23.69 195 THR B C 1
ATOM 3229 O O . THR B 1 116 ? 26.359 -2.429 -19.15 1 24.57 195 THR B O 1
ATOM 3233 N N . PHE B 1 117 ? 25.892 -0.39 -20.009 1 21.4 196 PHE B N 1
ATOM 3234 C CA . PHE B 1 117 ? 26.479 0.371 -18.896 1 19.96 196 PHE B CA 1
ATOM 3235 C C . PHE B 1 117 ? 25.65 0.187 -17.625 1 22.64 196 PHE B C 1
ATOM 3236 O O . PHE B 1 117 ? 26.235 0.023 -16.555 1 22.25 196 PHE B O 1
ATOM 3244 N N . ALA B 1 118 ? 24.31 0.249 -17.726 1 22.98 197 ALA B N 1
ATOM 3245 C CA . ALA B 1 118 ? 23.434 0.111 -16.538 1 22.53 197 ALA B CA 1
ATOM 3246 C C . ALA B 1 118 ? 23.699 -1.248 -15.876 1 25.46 197 ALA B C 1
ATOM 3247 O O . ALA B 1 118 ? 23.846 -1.326 -14.655 1 23.56 197 ALA B O 1
ATOM 3249 N N . GLU B 1 119 ? 23.822 -2.321 -16.685 1 23.07 198 GLU B N 1
ATOM 3250 C CA . GLU B 1 119 ? 24.089 -3.645 -16.119 1 22.47 198 GLU B CA 1
ATOM 3251 C C . GLU B 1 119 ? 25.467 -3.676 -15.445 1 24.82 198 GLU B C 1
ATOM 3252 O O . GLU B 1 119 ? 25.612 -4.293 -14.381 1 23.88 198 GLU B O 1
ATOM 3258 N N . SER B 1 120 ? 26.478 -2.985 -16.032 1 22.49 199 SER B N 1
ATOM 3259 C CA . SER B 1 120 ? 27.784 -2.967 -15.353 1 21.72 199 SER B CA 1
ATOM 3260 C C . SER B 1 120 ? 27.692 -2.309 -13.961 1 24.34 199 SER B C 1
ATOM 3261 O O . SER B 1 120 ? 28.367 -2.761 -13.041 1 23.7 199 SER B O 1
ATOM 3264 N N . GLU B 1 121 ? 26.816 -1.282 -13.794 1 23.79 200 GLU B N 1
ATOM 3265 C CA . GLU B 1 121 ? 26.644 -0.649 -12.475 1 24.42 200 GLU B CA 1
ATOM 3266 C C . GLU B 1 121 ? 26.051 -1.617 -11.468 1 25.11 200 GLU B C 1
ATOM 3267 O O . GLU B 1 121 ? 26.369 -1.531 -10.281 1 25.3 200 GLU B O 1
ATOM 3273 N N . VAL B 1 122 ? 25.187 -2.538 -11.918 1 22.05 201 VAL B N 1
ATOM 3274 C CA . VAL B 1 122 ? 24.603 -3.554 -11.007 1 22.53 201 VAL B CA 1
ATOM 3275 C C . VAL B 1 122 ? 25.711 -4.498 -10.524 1 27.23 201 VAL B C 1
ATOM 3276 O O . VAL B 1 122 ? 25.786 -4.798 -9.334 1 25.86 201 VAL B O 1
ATOM 3280 N N . ARG B 1 123 ? 26.592 -4.956 -11.445 1 24.37 202 ARG B N 1
ATOM 3281 C CA . ARG B 1 123 ? 27.714 -5.81 -11.055 1 22.99 202 ARG B CA 1
ATOM 3282 C C . ARG B 1 123 ? 28.586 -5.072 -10.001 1 27.04 202 ARG B C 1
ATOM 3283 O O . ARG B 1 123 ? 28.963 -5.662 -8.981 1 27.36 202 ARG B O 1
ATOM 3291 N N . HIS B 1 124 ? 28.771 -3.761 -10.2 1 24.72 203 HIS B N 1
ATOM 3292 C CA . HIS B 1 124 ? 29.549 -2.953 -9.249 1 24.18 203 HIS B CA 1
ATOM 3293 C C . HIS B 1 124 ? 28.829 -2.832 -7.901 1 27 203 HIS B C 1
ATOM 3294 O O . HIS B 1 124 ? 29.458 -3.137 -6.878 1 26.43 203 HIS B O 1
ATOM 3301 N N . HIS B 1 125 ? 27.538 -2.419 -7.879 1 25.11 204 HIS B N 1
ATOM 3302 C CA . HIS B 1 125 ? 26.893 -2.236 -6.565 1 24.3 204 HIS B CA 1
ATOM 3303 C C . HIS B 1 125 ? 26.745 -3.552 -5.817 1 29.32 204 HIS B C 1
ATOM 3304 O O . HIS B 1 125 ? 26.848 -3.559 -4.579 1 29.04 204 HIS B O 1
ATOM 3311 N N . ASP B 1 126 ? 26.587 -4.665 -6.541 1 25.86 205 ASP B N 1
ATOM 3312 C CA . ASP B 1 126 ? 26.591 -6.006 -5.929 1 25.73 205 ASP B CA 1
ATOM 3313 C C . ASP B 1 126 ? 27.936 -6.316 -5.285 1 29.46 205 ASP B C 1
ATOM 3314 O O . ASP B 1 126 ? 27.957 -6.896 -4.198 1 30.42 205 ASP B O 1
ATOM 3319 N N . ALA B 1 127 ? 29.059 -5.938 -5.947 1 26.3 206 ALA B N 1
ATOM 3320 C CA . ALA B 1 127 ? 30.401 -6.16 -5.401 1 26.8 206 ALA B CA 1
ATOM 3321 C C . ALA B 1 127 ? 30.586 -5.413 -4.08 1 31.85 206 ALA B C 1
ATOM 3322 O O . ALA B 1 127 ? 30.983 -6.023 -3.096 1 33.55 206 ALA B O 1
ATOM 3324 N N . TYR B 1 128 ? 30.264 -4.114 -4.035 1 27.74 207 TYR B N 1
ATOM 3325 C CA . TYR B 1 128 ? 30.496 -3.322 -2.811 1 27.93 207 TYR B CA 1
ATOM 3326 C C . TYR B 1 128 ? 29.5 -3.626 -1.707 1 31.54 207 TYR B C 1
ATOM 3327 O O . TYR B 1 128 ? 29.917 -3.618 -0.543 1 31.57 207 TYR B O 1
ATOM 3336 N N . SER B 1 129 ? 28.227 -3.961 -2.035 1 28.26 208 SER B N 1
ATOM 3337 C CA . SER B 1 129 ? 27.285 -4.344 -0.972 1 28.28 208 SER B CA 1
ATOM 3338 C C . SER B 1 129 ? 27.719 -5.712 -0.39 1 33.83 208 SER B C 1
ATOM 3339 O O . SER B 1 129 ? 27.615 -5.915 0.825 1 32.81 208 SER B O 1
ATOM 3342 N N . HIS B 1 130 ? 28.254 -6.628 -1.249 1 29.96 209 HIS B N 1
ATOM 3343 C CA . HIS B 1 130 ? 28.781 -7.934 -0.8 1 30.3 209 HIS B CA 1
ATOM 3344 C C . HIS B 1 130 ? 29.942 -7.686 0.193 1 33.24 209 HIS B C 1
ATOM 3345 O O . HIS B 1 130 ? 29.973 -8.316 1.258 1 32.86 209 HIS B O 1
ATOM 3352 N N . LEU B 1 131 ? 30.874 -6.769 -0.155 1 30.13 210 LEU B N 1
ATOM 3353 C CA . LEU B 1 131 ? 32.039 -6.453 0.688 1 30.09 210 LEU B CA 1
ATOM 3354 C C . LEU B 1 131 ? 31.599 -5.899 2.015 1 35.2 210 LEU B C 1
ATOM 3355 O O . LEU B 1 131 ? 32.083 -6.357 3.054 1 36.09 210 LEU B O 1
ATOM 3360 N N . LEU B 1 132 ? 30.625 -4.96 2.004 1 30.13 211 LEU B N 1
ATOM 3361 C CA . LEU B 1 132 ? 30.092 -4.45 3.26 1 29.9 211 LEU B CA 1
ATOM 3362 C C . LEU B 1 132 ? 29.503 -5.575 4.1 1 38.19 211 LEU B C 1
ATOM 3363 O O . LEU B 1 132 ? 29.771 -5.631 5.296 1 39.21 211 LEU B O 1
ATOM 3368 N N . GLU B 1 133 ? 28.741 -6.485 3.468 1 36.69 212 GLU B N 1
ATOM 3369 C CA . GLU B 1 133 ? 28.124 -7.62 4.152 1 37.3 212 GLU B CA 1
ATOM 3370 C C . GLU B 1 133 ? 29.161 -8.551 4.809 1 41.68 212 GLU B C 1
ATOM 3371 O O . GLU B 1 133 ? 29.02 -8.866 5.995 1 42.31 212 GLU B O 1
ATOM 3377 N N . ILE B 1 134 ? 30.205 -8.964 4.055 1 38.64 213 ILE B N 1
ATOM 3378 C CA . ILE B 1 134 ? 31.228 -9.894 4.575 1 38.49 213 ILE B CA 1
ATOM 3379 C C . ILE B 1 134 ? 32.085 -9.236 5.677 1 44.05 213 ILE B C 1
ATOM 3380 O O . ILE B 1 134 ? 32.591 -9.949 6.553 1 44.68 213 ILE B O 1
ATOM 3385 N N . LEU B 1 135 ? 32.189 -7.891 5.677 1 38.98 214 LEU B N 1
ATOM 3386 C CA . LEU B 1 135 ? 32.922 -7.17 6.723 1 37.75 214 LEU B CA 1
ATOM 3387 C C . LEU B 1 135 ? 32.036 -6.849 7.94 1 42.49 214 LEU B C 1
ATOM 3388 O O . LEU B 1 135 ? 32.481 -6.176 8.863 1 41.93 214 LEU B O 1
ATOM 3393 N N . GLY B 1 136 ? 30.811 -7.379 7.952 1 41.87 215 GLY B N 1
ATOM 3394 C CA . GLY B 1 136 ? 29.854 -7.176 9.04 1 42.39 215 GLY B CA 1
ATOM 3395 C C . GLY B 1 136 ? 29.327 -5.756 9.133 1 47.43 215 GLY B C 1
ATOM 3396 O O . GLY B 1 136 ? 28.985 -5.286 10.221 1 47.95 215 GLY B O 1
ATOM 3397 N N . LEU B 1 137 ? 29.236 -5.058 7.983 1 42.31 216 LEU B N 1
ATOM 3398 C CA . LEU B 1 137 ? 28.775 -3.662 7.925 1 41.54 216 LEU B CA 1
ATOM 3399 C C . LEU B 1 137 ? 27.391 -3.459 7.235 1 46.36 216 LEU B C 1
ATOM 3400 O O . LEU B 1 137 ? 27.116 -2.362 6.753 1 43.89 216 LEU B O 1
ATOM 3405 N N . ASN B 1 138 ? 26.51 -4.483 7.241 1 46.69 217 ASN B N 1
ATOM 3406 C CA . ASN B 1 138 ? 25.176 -4.44 6.615 1 48.03 217 ASN B CA 1
ATOM 3407 C C . ASN B 1 138 ? 24.254 -3.294 7.083 1 51.25 217 ASN B C 1
ATOM 3408 O O . ASN B 1 138 ? 23.55 -2.709 6.248 1 50.87 217 ASN B O 1
ATOM 3413 N N . GLU B 1 139 ? 24.271 -2.975 8.4 1 46.03 218 GLU B N 1
ATOM 3414 C CA . GLU B 1 139 ? 23.462 -1.929 9.052 1 46.2 218 GLU B CA 1
ATOM 3415 C C . GLU B 1 139 ? 23.678 -0.499 8.473 1 46.76 218 GLU B C 1
ATOM 3416 O O . GLU B 1 139 ? 22.829 0.377 8.667 1 47.88 218 GLU B O 1
ATOM 3422 N N . GLU B 1 140 ? 24.792 -0.273 7.753 1 39.76 219 GLU B N 1
ATOM 3423 C CA . GLU B 1 140 ? 25.107 1.022 7.158 1 39.24 219 GLU B CA 1
ATOM 3424 C C . GLU B 1 140 ? 24.018 1.532 6.207 1 40.71 219 GLU B C 1
ATOM 3425 O O . GLU B 1 140 ? 23.699 2.721 6.247 1 40.39 219 GLU B O 1
ATOM 3431 N N . PHE B 1 141 ? 23.437 0.639 5.371 1 36.5 220 PHE B N 1
ATOM 3432 C CA . PHE B 1 141 ? 22.381 1.035 4.441 1 34.89 220 PHE B CA 1
ATOM 3433 C C . PHE B 1 141 ? 21.098 1.459 5.159 1 40.03 220 PHE B C 1
ATOM 3434 O O . PHE B 1 141 ? 20.449 2.416 4.721 1 38.09 220 PHE B O 1
ATOM 3442 N N . LYS B 1 142 ? 20.752 0.764 6.265 1 37.75 221 LYS B N 1
ATOM 3443 C CA . LYS B 1 142 ? 19.572 1.049 7.095 1 37.63 221 LYS B CA 1
ATOM 3444 C C . LYS B 1 142 ? 19.648 2.444 7.724 1 41.04 221 LYS B C 1
ATOM 3445 O O . LYS B 1 142 ? 18.615 3.078 7.923 1 40.84 221 LYS B O 1
ATOM 3451 N N . GLU B 1 143 ? 20.867 2.913 8.032 1 36.23 222 GLU B N 1
ATOM 3452 C CA . GLU B 1 143 ? 21.106 4.192 8.702 1 35.38 222 GLU B CA 1
ATOM 3453 C C . GLU B 1 143 ? 21.437 5.361 7.764 1 38.42 222 GLU B C 1
ATOM 3454 O O . GLU B 1 143 ? 21.79 6.441 8.247 1 35.66 222 GLU B O 1
ATOM 3460 N N . LEU B 1 144 ? 21.272 5.179 6.432 1 35.19 223 LEU B N 1
ATOM 3461 C CA . LEU B 1 144 ? 21.575 6.2 5.429 1 35.95 223 LEU B CA 1
ATOM 3462 C C . LEU B 1 144 ? 20.901 7.527 5.724 1 37.21 223 LEU B C 1
ATOM 3463 O O . LEU B 1 144 ? 21.557 8.558 5.684 1 35.55 223 LEU B O 1
ATOM 3468 N N . LYS B 1 145 ? 19.605 7.482 6.05 1 34.65 224 LYS B N 1
ATOM 3469 C CA . LYS B 1 145 ? 18.778 8.65 6.375 1 34.79 224 LYS B CA 1
ATOM 3470 C C . LYS B 1 145 ? 19.391 9.476 7.508 1 36.57 224 LYS B C 1
ATOM 3471 O O . LYS B 1 145 ? 19.092 10.653 7.613 1 36.73 224 LYS B O 1
ATOM 3477 N N . LYS B 1 146 ? 20.176 8.836 8.4 1 32.97 225 LYS B N 1
ATOM 3478 C CA . LYS B 1 146 ? 20.814 9.471 9.558 1 33.56 225 LYS B CA 1
ATOM 3479 C C . LYS B 1 146 ? 22.237 9.979 9.274 1 39.68 225 LYS B C 1
ATOM 3480 O O . LYS B 1 146 ? 22.951 10.36 10.206 1 40.37 225 LYS B O 1
ATOM 3486 N N . LYS B 1 147 ? 22.662 9.941 8.005 1 34.74 226 LYS B N 1
ATOM 3487 C CA . LYS B 1 147 ? 24.002 10.388 7.588 1 33.56 226 LYS B CA 1
ATOM 3488 C C . LYS B 1 147 ? 23.736 11.531 6.609 1 35.67 226 LYS B C 1
ATOM 3489 O O . LYS B 1 147 ? 23.694 11.299 5.392 1 34.74 226 LYS B O 1
ATOM 3495 N N . PRO B 1 148 ? 23.492 12.763 7.119 1 32.2 227 PRO B N 1
ATOM 3496 C CA . PRO B 1 148 ? 23.103 13.856 6.225 1 32.18 227 PRO B CA 1
ATOM 3497 C C . PRO B 1 148 ? 24.068 14.185 5.096 1 33.02 227 PRO B C 1
ATOM 3498 O O . PRO B 1 148 ? 23.593 14.574 4.049 1 30.18 227 PRO B O 1
ATOM 3502 N N . VAL B 1 149 ? 25.397 14.005 5.28 1 30.56 228 VAL B N 1
ATOM 3503 C CA . VAL B 1 149 ? 26.308 14.389 4.199 1 29.96 228 VAL B CA 1
ATOM 3504 C C . VAL B 1 149 ? 26.167 13.46 3.001 1 31.28 228 VAL B C 1
ATOM 3505 O O . VAL B 1 149 ? 25.971 13.938 1.882 1 30.93 228 VAL B O 1
ATOM 3509 N N . ILE B 1 150 ? 26.253 12.143 3.237 1 28.71 229 ILE B N 1
ATOM 3510 C CA . ILE B 1 150 ? 26.127 11.2 2.126 1 28.34 229 ILE B CA 1
ATOM 3511 C C . ILE B 1 150 ? 24.701 11.162 1.602 1 30.53 229 ILE B C 1
ATOM 3512 O O . ILE B 1 150 ? 24.507 11.083 0.385 1 27.78 229 ILE B O 1
ATOM 3517 N N . MET B 1 151 ? 23.688 11.287 2.501 1 27.41 230 MET B N 1
ATOM 3518 C CA . MET B 1 151 ? 22.293 11.276 2.035 1 27.12 230 MET B CA 1
ATOM 3519 C C . MET B 1 151 ? 21.982 12.488 1.17 1 28.49 230 MET B C 1
ATOM 3520 O O . MET B 1 151 ? 21.207 12.369 0.229 1 27.67 230 MET B O 1
ATOM 3525 N N . LYS B 1 152 ? 22.631 13.634 1.433 1 26.32 231 LYS B N 1
ATOM 3526 C CA . LYS B 1 152 ? 22.452 14.831 0.613 1 26.1 231 LYS B CA 1
ATOM 3527 C C . LYS B 1 152 ? 22.929 14.541 -0.811 1 29.39 231 LYS B C 1
ATOM 3528 O O . LYS B 1 152 ? 22.249 14.918 -1.769 1 29.05 231 LYS B O 1
ATOM 3534 N N . ARG B 1 153 ? 24.077 13.837 -0.949 1 27.73 232 ARG B N 1
ATOM 3535 C CA . ARG B 1 153 ? 24.604 13.427 -2.26 1 26.42 232 ARG B CA 1
ATOM 3536 C C . ARG B 1 153 ? 23.595 12.471 -2.916 1 27.11 232 ARG B C 1
ATOM 3537 O O . ARG B 1 153 ? 23.313 12.613 -4.104 1 26.99 232 ARG B O 1
ATOM 3545 N N . VAL B 1 154 ? 23.044 11.533 -2.148 1 26.67 233 VAL B N 1
ATOM 3546 C CA . VAL B 1 154 ? 22.039 10.581 -2.643 1 25.84 233 VAL B CA 1
ATOM 3547 C C . VAL B 1 154 ? 20.846 11.356 -3.2 1 29.94 233 VAL B C 1
ATOM 3548 O O . VAL B 1 154 ? 20.452 11.138 -4.341 1 27.55 233 VAL B O 1
ATOM 3552 N N . HIS B 1 155 ? 20.295 12.31 -2.418 1 26.44 234 HIS B N 1
ATOM 3553 C CA . HIS B 1 155 ? 19.167 13.105 -2.904 1 25.41 234 HIS B CA 1
ATOM 3554 C C . HIS B 1 155 ? 19.524 13.978 -4.084 1 28.69 234 HIS B C 1
ATOM 3555 O O . HIS B 1 155 ? 18.691 14.154 -4.968 1 29.29 234 HIS B O 1
ATOM 3562 N N . TYR B 1 156 ? 20.769 14.499 -4.12 1 27.19 235 TYR B N 1
ATOM 3563 C CA . TYR B 1 156 ? 21.234 15.326 -5.239 1 27.24 235 TYR B CA 1
ATOM 3564 C C . TYR B 1 156 ? 21.151 14.52 -6.55 1 27.45 235 TYR B C 1
ATOM 3565 O O . TYR B 1 156 ? 20.67 15.037 -7.566 1 27.17 235 TYR B O 1
ATOM 3574 N N . LEU B 1 157 ? 21.573 13.257 -6.511 1 26.26 236 LEU B N 1
ATOM 3575 C CA . LEU B 1 157 ? 21.484 12.404 -7.706 1 25.39 236 LEU B CA 1
ATOM 3576 C C . LEU B 1 157 ? 20.048 12.029 -8.05 1 28.28 236 LEU B C 1
ATOM 3577 O O . LEU B 1 157 ? 19.714 11.996 -9.225 1 27.3 236 LEU B O 1
ATOM 3582 N N . GLU B 1 158 ? 19.176 11.789 -7.034 1 25.85 237 GLU B N 1
ATOM 3583 C CA . GLU B 1 158 ? 17.756 11.52 -7.312 1 25.47 237 GLU B CA 1
ATOM 3584 C C . GLU B 1 158 ? 17.15 12.744 -8.023 1 28.87 237 GLU B C 1
ATOM 3585 O O . GLU B 1 158 ? 16.477 12.592 -9.043 1 27.12 237 GLU B O 1
ATOM 3591 N N . THR B 1 159 ? 17.453 13.976 -7.522 1 27.95 238 THR B N 1
ATOM 3592 C CA . THR B 1 159 ? 16.957 15.223 -8.126 1 26.79 238 THR B CA 1
ATOM 3593 C C . THR B 1 159 ? 17.481 15.352 -9.558 1 29.87 238 THR B C 1
ATOM 3594 O O . THR B 1 159 ? 16.721 15.66 -10.465 1 31.08 238 THR B O 1
ATOM 3598 N N . SER B 1 160 ? 18.777 15.091 -9.748 1 26.82 239 SER B N 1
ATOM 3599 C CA . SER B 1 160 ? 19.448 15.153 -11.047 1 26.85 239 SER B CA 1
ATOM 3600 C C . SER B 1 160 ? 18.861 14.154 -12.049 1 30.88 239 SER B C 1
ATOM 3601 O O . SER B 1 160 ? 18.77 14.486 -13.228 1 31.78 239 SER B O 1
ATOM 3604 N N . LEU B 1 161 ? 18.441 12.95 -11.591 1 27.77 240 LEU B N 1
ATOM 3605 C CA . LEU B 1 161 ? 17.767 11.973 -12.461 1 27.06 240 LEU B CA 1
ATOM 3606 C C . LEU B 1 161 ? 16.457 12.546 -12.99 1 33.48 240 LEU B C 1
ATOM 3607 O O . LEU B 1 161 ? 16.115 12.303 -14.152 1 32.19 240 LEU B O 1
ATOM 3612 N N . LYS B 1 162 ? 15.711 13.299 -12.134 1 31.94 241 LYS B N 1
ATOM 3613 C CA . LYS B 1 162 ? 14.443 13.952 -12.55 1 32.39 241 LYS B CA 1
ATOM 3614 C C . LYS B 1 162 ? 14.737 15.018 -13.616 1 35.55 241 LYS B C 1
ATOM 3615 O O . LYS B 1 162 ? 14.119 15.019 -14.685 1 34.62 241 LYS B O 1
ATOM 3621 N N . HIS B 1 163 ? 15.751 15.859 -13.373 1 34.04 242 HIS B N 1
ATOM 3622 C CA . HIS B 1 163 ? 16.181 16.883 -14.336 1 34.4 242 HIS B CA 1
ATOM 3623 C C . HIS B 1 163 ? 16.7 16.275 -15.645 1 34.55 242 HIS B C 1
ATOM 3624 O O . HIS B 1 163 ? 16.378 16.799 -16.715 1 33.23 242 HIS B O 1
ATOM 3631 N N . ALA B 1 164 ? 17.45 15.131 -15.565 1 29.68 243 ALA B N 1
ATOM 3632 C CA . ALA B 1 164 ? 17.975 14.444 -16.768 1 28.86 243 ALA B CA 1
ATOM 3633 C C . ALA B 1 164 ? 16.822 13.917 -17.634 1 34.12 243 ALA B C 1
ATOM 3634 O O . ALA B 1 164 ? 16.974 13.765 -18.852 1 33.07 243 ALA B O 1
ATOM 3636 N N . LYS B 1 165 ? 15.66 13.659 -16.999 1 32.38 244 LYS B N 1
ATOM 3637 C CA . LYS B 1 165 ? 14.47 13.18 -17.697 1 33.56 244 LYS B CA 1
ATOM 3638 C C . LYS B 1 165 ? 13.675 14.323 -18.352 1 38.87 244 LYS B C 1
ATOM 3639 O O . LYS B 1 165 ? 13.277 14.206 -19.51 1 38.35 244 LYS B O 1
ATOM 3645 N N . SER B 1 166 ? 13.434 15.41 -17.608 1 37.24 245 SER B N 1
ATOM 3646 C CA . SER B 1 166 ? 12.493 16.466 -17.991 1 37.84 245 SER B CA 1
ATOM 3647 C C . SER B 1 166 ? 13.041 17.814 -18.486 1 40.58 245 SER B C 1
ATOM 3648 O O . SER B 1 166 ? 12.263 18.585 -19.05 1 41.24 245 SER B O 1
ATOM 3651 N N . ASP B 1 167 ? 14.323 18.123 -18.293 1 34.17 246 ASP B N 1
ATOM 3652 C CA . ASP B 1 167 ? 14.803 19.434 -18.708 1 32.71 246 ASP B CA 1
ATOM 3653 C C . ASP B 1 167 ? 14.987 19.545 -20.231 1 35.65 246 ASP B C 1
ATOM 3654 O O . ASP B 1 167 ? 14.749 18.562 -20.95 1 33.88 246 ASP B O 1
ATOM 3659 N N . ASP B 1 168 ? 15.287 20.76 -20.735 1 31.06 247 ASP B N 1
ATOM 3660 C CA . ASP B 1 168 ? 15.414 20.972 -22.173 1 31.1 247 ASP B CA 1
ATOM 3661 C C . ASP B 1 168 ? 16.643 20.269 -22.752 1 33.23 247 ASP B C 1
ATOM 3662 O O . ASP B 1 168 ? 17.624 20.059 -22.029 1 30.97 247 ASP B O 1
ATOM 3667 N N . ASP B 1 169 ? 16.604 19.941 -24.059 1 30.96 248 ASP B N 1
ATOM 3668 C CA . ASP B 1 169 ? 17.733 19.299 -24.76 1 30.23 248 ASP B CA 1
ATOM 3669 C C . ASP B 1 169 ? 18.968 20.166 -24.669 1 36.54 248 ASP B C 1
ATOM 3670 O O . ASP B 1 169 ? 20.066 19.646 -24.494 1 35.75 248 ASP B O 1
ATOM 3675 N N . ARG B 1 170 ? 18.773 21.513 -24.731 1 35.63 249 ARG B N 1
ATOM 3676 C CA . ARG B 1 170 ? 19.818 22.534 -24.625 1 35.89 249 ARG B CA 1
ATOM 3677 C C . ARG B 1 170 ? 20.702 22.328 -23.37 1 37.54 249 ARG B C 1
ATOM 3678 O O . ARG B 1 170 ? 21.9 22.596 -23.412 1 39.46 249 ARG B O 1
ATOM 3686 N N . GLU B 1 171 ? 20.098 21.85 -22.277 1 32.5 250 GLU B N 1
ATOM 3687 C CA . GLU B 1 171 ? 20.738 21.613 -20.984 1 32.59 250 GLU B CA 1
ATOM 3688 C C . GLU B 1 171 ? 21.183 20.151 -20.797 1 34.59 250 GLU B C 1
ATOM 3689 O O . GLU B 1 171 ? 21.753 19.835 -19.742 1 32.94 250 GLU B O 1
ATOM 3695 N N . TYR B 1 172 ? 20.859 19.232 -21.745 1 30.13 251 TYR B N 1
ATOM 3696 C CA . TYR B 1 172 ? 21.147 17.808 -21.498 1 29.08 251 TYR B CA 1
ATOM 3697 C C . TYR B 1 172 ? 22.618 17.49 -21.31 1 29.75 251 TYR B C 1
ATOM 3698 O O . TYR B 1 172 ? 22.912 16.586 -20.529 1 29.4 251 TYR B O 1
ATOM 3707 N N . THR B 1 173 ? 23.539 18.239 -21.952 1 27.37 252 THR B N 1
ATOM 3708 C CA . THR B 1 173 ? 24.985 18.015 -21.753 1 27.66 252 THR B CA 1
ATOM 3709 C C . THR B 1 173 ? 25.357 18.144 -20.283 1 28.75 252 THR B C 1
ATOM 3710 O O . THR B 1 173 ? 26.315 17.499 -19.864 1 28.95 252 THR B O 1
ATOM 3714 N N . GLU B 1 174 ? 24.603 18.958 -19.491 1 27.06 253 GLU B N 1
ATOM 3715 C CA . GLU B 1 174 ? 24.895 19.106 -18.044 1 26.51 253 GLU B CA 1
ATOM 3716 C C . GLU B 1 174 ? 24.552 17.862 -17.258 1 28.05 253 GLU B C 1
ATOM 3717 O O . GLU B 1 174 ? 25.245 17.526 -16.306 1 28.49 253 GLU B O 1
ATOM 3723 N N . SER B 1 175 ? 23.493 17.155 -17.651 1 25.38 254 SER B N 1
ATOM 3724 C CA . SER B 1 175 ? 23.124 15.884 -16.995 1 24.69 254 SER B CA 1
ATOM 3725 C C . SER B 1 175 ? 24.203 14.84 -17.297 1 24.98 254 SER B C 1
ATOM 3726 O O . SER B 1 175 ? 24.629 14.122 -16.404 1 25.09 254 SER B O 1
ATOM 3729 N N . ILE B 1 176 ? 24.656 14.774 -18.56 1 24.01 255 ILE B N 1
ATOM 3730 C CA . ILE B 1 176 ? 25.707 13.82 -18.932 1 22.56 255 ILE B CA 1
ATOM 3731 C C . ILE B 1 176 ? 26.992 14.181 -18.187 1 25.43 255 ILE B C 1
ATOM 3732 O O . ILE B 1 176 ? 27.657 13.299 -17.622 1 24.77 255 ILE B O 1
ATOM 3737 N N . LEU B 1 177 ? 27.315 15.489 -18.141 1 23.53 256 LEU B N 1
ATOM 3738 C CA . LEU B 1 177 ? 28.521 15.933 -17.448 1 24.02 256 LEU B CA 1
ATOM 3739 C C . LEU B 1 177 ? 28.491 15.522 -15.99 1 26.21 256 LEU B C 1
ATOM 3740 O O . LEU B 1 177 ? 29.47 14.974 -15.49 1 24.48 256 LEU B O 1
ATOM 3745 N N . LEU B 1 178 ? 27.35 15.759 -15.319 1 24.01 257 LEU B N 1
ATOM 3746 C CA . LEU B 1 178 ? 27.222 15.377 -13.926 1 24.29 257 LEU B CA 1
ATOM 3747 C C . LEU B 1 178 ? 27.456 13.88 -13.694 1 26.68 257 LEU B C 1
ATOM 3748 O O . LEU B 1 178 ? 28.308 13.51 -12.88 1 24.59 257 LEU B O 1
ATOM 3753 N N . PHE B 1 179 ? 26.672 13.014 -14.364 1 21.95 258 PHE B N 1
ATOM 3754 C CA . PHE B 1 179 ? 26.772 11.589 -14.089 1 21.3 258 PHE B CA 1
ATOM 3755 C C . PHE B 1 179 ? 28.006 10.928 -14.654 1 24.71 258 PHE B C 1
ATOM 3756 O O . PHE B 1 179 ? 28.74 10.271 -13.916 1 23.59 258 PHE B O 1
ATOM 3764 N N . ALA B 1 180 ? 28.202 11.043 -15.958 1 22.85 259 ALA B N 1
ATOM 3765 C CA . ALA B 1 180 ? 29.299 10.35 -16.617 1 22.39 259 ALA B CA 1
ATOM 3766 C C . ALA B 1 180 ? 30.705 10.879 -16.253 1 25.46 259 ALA B C 1
ATOM 3767 O O . ALA B 1 180 ? 31.65 10.09 -16.233 1 24.82 259 ALA B O 1
ATOM 3769 N N . LEU B 1 181 ? 30.833 12.174 -15.962 1 23.96 260 LEU B N 1
ATOM 3770 C CA . LEU B 1 181 ? 32.138 12.767 -15.668 1 23.96 260 LEU B CA 1
ATOM 3771 C C . LEU B 1 181 ? 32.316 13.116 -14.211 1 26.8 260 LEU B C 1
ATOM 3772 O O . LEU B 1 181 ? 33.139 12.502 -13.541 1 26.45 260 LEU B O 1
ATOM 3777 N N . PHE B 1 182 ? 31.503 14.043 -13.688 1 22.55 261 PHE B N 1
ATOM 3778 C CA . PHE B 1 182 ? 31.692 14.475 -12.296 1 22.77 261 PHE B CA 1
ATOM 3779 C C . PHE B 1 182 ? 31.464 13.377 -11.291 1 27.52 261 PHE B C 1
ATOM 3780 O O . PHE B 1 182 ? 32.101 13.388 -10.235 1 28.23 261 PHE B O 1
ATOM 3788 N N . ILE B 1 183 ? 30.584 12.406 -11.594 1 23.15 262 ILE B N 1
ATOM 3789 C CA . ILE B 1 183 ? 30.434 11.291 -10.686 1 22.49 262 ILE B CA 1
ATOM 3790 C C . ILE B 1 183 ? 31.371 10.138 -11.116 1 26.9 262 ILE B C 1
ATOM 3791 O O . ILE B 1 183 ? 32.207 9.7 -10.334 1 27.29 262 ILE B O 1
ATOM 3796 N N . GLU B 1 184 ? 31.201 9.62 -12.343 1 22.14 263 GLU B N 1
ATOM 3797 C CA . GLU B 1 184 ? 31.947 8.411 -12.74 1 22.85 263 GLU B CA 1
ATOM 3798 C C . GLU B 1 184 ? 33.459 8.582 -12.965 1 28.19 263 GLU B C 1
ATOM 3799 O O . GLU B 1 184 ? 34.186 7.617 -12.696 1 29.76 263 GLU B O 1
ATOM 3805 N N . HIS B 1 185 ? 33.923 9.72 -13.51 1 25.46 264 HIS B N 1
ATOM 3806 C CA . HIS B 1 185 ? 35.36 9.915 -13.736 1 25.18 264 HIS B CA 1
ATOM 3807 C C . HIS B 1 185 ? 36.029 10.676 -12.587 1 28.07 264 HIS B C 1
ATOM 3808 O O . HIS B 1 185 ? 37.253 10.658 -12.501 1 27.66 264 HIS B O 1
ATOM 3815 N N . VAL B 1 186 ? 35.237 11.364 -11.736 1 25.02 265 VAL B N 1
ATOM 3816 C CA . VAL B 1 186 ? 35.837 12.208 -10.697 1 24.52 265 VAL B CA 1
ATOM 3817 C C . VAL B 1 186 ? 35.514 11.684 -9.316 1 27.21 265 VAL B C 1
ATOM 3818 O O . VAL B 1 186 ? 36.397 11.075 -8.684 1 25.93 265 VAL B O 1
ATOM 3822 N N . SER B 1 187 ? 34.26 11.864 -8.853 1 23.71 266 SER B N 1
ATOM 3823 C CA . SER B 1 187 ? 33.857 11.403 -7.517 1 23.59 266 SER B CA 1
ATOM 3824 C C . SER B 1 187 ? 34.214 9.94 -7.236 1 26.5 266 SER B C 1
ATOM 3825 O O . SER B 1 187 ? 34.897 9.643 -6.246 1 25.39 266 SER B O 1
ATOM 3828 N N . LEU B 1 188 ? 33.743 9.014 -8.086 1 22.65 267 LEU B N 1
ATOM 3829 C CA . LEU B 1 188 ? 34.012 7.598 -7.837 1 23.9 267 LEU B CA 1
ATOM 3830 C C . LEU B 1 188 ? 35.51 7.258 -7.889 1 25.74 267 LEU B C 1
ATOM 3831 O O . LEU B 1 188 ? 35.964 6.432 -7.095 1 26.02 267 LEU B O 1
ATOM 3836 N N . PHE B 1 189 ? 36.273 7.926 -8.764 1 24.1 268 PHE B N 1
ATOM 3837 C CA . PHE B 1 189 ? 37.722 7.707 -8.834 1 24.38 268 PHE B CA 1
ATOM 3838 C C . PHE B 1 189 ? 38.426 8.098 -7.531 1 28.88 268 PHE B C 1
ATOM 3839 O O . PHE B 1 189 ? 39.336 7.393 -7.111 1 27.52 268 PHE B O 1
ATOM 3847 N N . SER B 1 190 ? 37.965 9.162 -6.849 1 27.63 269 SER B N 1
ATOM 3848 C CA . SER B 1 190 ? 38.567 9.525 -5.551 1 27.35 269 SER B CA 1
ATOM 3849 C C . SER B 1 190 ? 38.297 8.437 -4.522 1 28.34 269 SER B C 1
ATOM 3850 O O . SER B 1 190 ? 39.128 8.17 -3.653 1 27.48 269 SER B O 1
ATOM 3853 N N . GLN B 1 191 ? 37.13 7.787 -4.626 1 23.89 270 GLN B N 1
ATOM 3854 C CA . GLN B 1 191 ? 36.747 6.719 -3.708 1 23.87 270 GLN B CA 1
ATOM 3855 C C . GLN B 1 191 ? 37.545 5.432 -4.019 1 27.77 270 GLN B C 1
ATOM 3856 O O . GLN B 1 191 ? 37.996 4.756 -3.102 1 26.48 270 GLN B O 1
ATOM 3862 N N . PHE B 1 192 ? 37.788 5.149 -5.324 1 23.95 271 PHE B N 1
ATOM 3863 C CA . PHE B 1 192 ? 38.639 4.031 -5.74 1 23.79 271 PHE B CA 1
ATOM 3864 C C . PHE B 1 192 ? 40.069 4.267 -5.226 1 28.76 271 PHE B C 1
ATOM 3865 O O . PHE B 1 192 ? 40.715 3.328 -4.731 1 28.43 271 PHE B O 1
ATOM 3873 N N . LEU B 1 193 ? 40.548 5.531 -5.34 1 26.18 272 LEU B N 1
ATOM 3874 C CA . LEU B 1 193 ? 41.874 5.954 -4.87 1 25.41 272 LEU B CA 1
ATOM 3875 C C . LEU B 1 193 ? 42.008 5.651 -3.381 1 30.49 272 LEU B C 1
ATOM 3876 O O . LEU B 1 193 ? 43.005 5.04 -2.975 1 29.04 272 LEU B O 1
ATOM 3881 N N . ILE B 1 194 ? 40.993 6.036 -2.577 1 26.48 273 ILE B N 1
ATOM 3882 C CA . ILE B 1 194 ? 40.99 5.797 -1.123 1 26.7 273 ILE B CA 1
ATOM 3883 C C . ILE B 1 194 ? 41.225 4.326 -0.794 1 32.09 273 ILE B C 1
ATOM 3884 O O . ILE B 1 194 ? 42.098 3.985 0.027 1 30.29 273 ILE B O 1
ATOM 3889 N N . ILE B 1 195 ? 40.446 3.444 -1.427 1 29.16 274 ILE B N 1
ATOM 3890 C CA . ILE B 1 195 ? 40.567 2.018 -1.161 1 28.19 274 ILE B CA 1
ATOM 3891 C C . ILE B 1 195 ? 41.91 1.476 -1.648 1 31.98 274 ILE B C 1
ATOM 3892 O O . ILE B 1 195 ? 42.593 0.785 -0.896 1 33.12 274 ILE B O 1
ATOM 3897 N N . MET B 1 196 ? 42.283 1.779 -2.893 1 30.26 275 MET B N 1
ATOM 3898 C CA . MET B 1 196 ? 43.54 1.279 -3.466 1 29.95 275 MET B CA 1
ATOM 3899 C C . MET B 1 196 ? 44.793 1.792 -2.737 1 34.4 275 MET B C 1
ATOM 3900 O O . MET B 1 196 ? 45.834 1.121 -2.777 1 33.67 275 MET B O 1
ATOM 3905 N N . ALA B 1 197 ? 44.671 2.921 -2.014 1 30.75 276 ALA B N 1
ATOM 3906 C CA . ALA B 1 197 ? 45.777 3.481 -1.223 1 30.95 276 ALA B CA 1
ATOM 3907 C C . ALA B 1 197 ? 46.172 2.538 -0.103 1 35.19 276 ALA B C 1
ATOM 3908 O O . ALA B 1 197 ? 47.331 2.557 0.315 1 36.88 276 ALA B O 1
ATOM 3910 N N . PHE B 1 198 ? 45.243 1.693 0.383 1 31.21 277 PHE B N 1
ATOM 3911 C CA . PHE B 1 198 ? 45.573 0.711 1.423 1 31.53 277 PHE B CA 1
ATOM 3912 C C . PHE B 1 198 ? 46.51 -0.378 0.891 1 38.26 277 PHE B C 1
ATOM 3913 O O . PHE B 1 198 ? 47.382 -0.859 1.625 1 37.19 277 PHE B O 1
ATOM 3921 N N . ASN B 1 199 ? 46.323 -0.777 -0.373 1 35.38 278 ASN B N 1
ATOM 3922 C CA . ASN B 1 199 ? 47.218 -1.768 -0.972 1 36.01 278 ASN B CA 1
ATOM 3923 C C . ASN B 1 199 ? 48.568 -1.134 -1.29 1 40 278 ASN B C 1
ATOM 3924 O O . ASN B 1 199 ? 49.604 -1.751 -1.042 1 39.8 278 ASN B O 1
ATOM 3929 N N . LYS B 1 200 ? 48.558 0.095 -1.801 1 36.55 279 LYS B N 1
ATOM 3930 C CA . LYS B 1 200 ? 49.775 0.813 -2.149 1 37.87 279 LYS B CA 1
ATOM 3931 C C . LYS B 1 200 ? 50.672 1.087 -0.925 1 43.2 279 LYS B C 1
ATOM 3932 O O . LYS B 1 200 ? 51.871 0.803 -0.976 1 42.26 279 LYS B O 1
ATOM 3938 N N . HIS B 1 201 ? 50.094 1.631 0.158 1 40.38 280 HIS B N 1
ATOM 3939 C CA . HIS B 1 201 ? 50.868 2.075 1.317 1 40.53 280 HIS B CA 1
ATOM 3940 C C . HIS B 1 201 ? 50.977 1.071 2.456 1 46.18 280 HIS B C 1
ATOM 3941 O O . HIS B 1 201 ? 51.978 1.117 3.188 1 46.2 280 HIS B O 1
ATOM 3948 N N . LYS B 1 202 ? 49.982 0.181 2.63 1 42.83 281 LYS B N 1
ATOM 3949 C CA . LYS B 1 202 ? 49.996 -0.791 3.727 1 42.81 281 LYS B CA 1
ATOM 3950 C C . LYS B 1 202 ? 50.04 -2.263 3.27 1 46.44 281 LYS B C 1
ATOM 3951 O O . LYS B 1 202 ? 50.012 -3.157 4.125 1 45.42 281 LYS B O 1
ATOM 3957 N N . ASN B 1 203 ? 50.064 -2.524 1.935 1 43.34 282 ASN B N 1
ATOM 3958 C CA . ASN B 1 203 ? 50.034 -3.877 1.355 1 43.77 282 ASN B CA 1
ATOM 3959 C C . ASN B 1 203 ? 48.822 -4.67 1.897 1 46.91 282 ASN B C 1
ATOM 3960 O O . ASN B 1 203 ? 48.895 -5.884 2.081 1 48.48 282 ASN B O 1
ATOM 3965 N N . MET B 1 204 ? 47.703 -3.96 2.166 1 40.87 283 MET B N 1
ATOM 3966 C CA . MET B 1 204 ? 46.491 -4.564 2.706 1 39.43 283 MET B CA 1
ATOM 3967 C C . MET B 1 204 ? 45.324 -4.4 1.72 1 41.33 283 MET B C 1
ATOM 3968 O O . MET B 1 204 ? 45.441 -3.642 0.765 1 38.74 283 MET B O 1
ATOM 3973 N N . LEU B 1 205 ? 44.233 -5.144 1.936 1 38.46 284 LEU B N 1
ATOM 3974 C CA . LEU B 1 205 ? 43.033 -5.132 1.08 1 38.59 284 LEU B CA 1
ATOM 3975 C C . LEU B 1 205 ? 43.37 -5.412 -0.384 1 41.1 284 LEU B C 1
ATOM 3976 O O . LEU B 1 205 ? 42.88 -4.722 -1.284 1 39.57 284 LEU B O 1
ATOM 3981 N N . LYS B 1 206 ? 44.184 -6.464 -0.618 1 37.65 285 LYS B N 1
ATOM 3982 C CA . LYS B 1 206 ? 44.613 -6.841 -1.965 1 38.5 285 LYS B CA 1
ATOM 3983 C C . LYS B 1 206 ? 43.453 -7.32 -2.866 1 39.24 285 LYS B C 1
ATOM 3984 O O . LYS B 1 206 ? 43.403 -6.916 -4.026 1 37.89 285 LYS B O 1
ATOM 3990 N N . GLY B 1 207 ? 42.555 -8.153 -2.334 1 37.02 286 GLY B N 1
ATOM 3991 C CA . GLY B 1 207 ? 41.399 -8.673 -3.073 1 37.79 286 GLY B CA 1
ATOM 3992 C C . GLY B 1 207 ? 40.448 -7.549 -3.451 1 40.89 286 GLY B C 1
ATOM 3993 O O . GLY B 1 207 ? 40.044 -7.426 -4.613 1 39.75 286 GLY B O 1
ATOM 3994 N N . ILE B 1 208 ? 40.132 -6.677 -2.464 1 36.06 287 ILE B N 1
ATOM 3995 C CA . ILE B 1 208 ? 39.282 -5.485 -2.652 1 33.98 287 ILE B CA 1
ATOM 3996 C C . ILE B 1 208 ? 39.927 -4.573 -3.697 1 34.97 287 ILE B C 1
ATOM 3997 O O . ILE B 1 208 ? 39.232 -4.112 -4.601 1 31.7 287 ILE B O 1
ATOM 4002 N N . SER B 1 209 ? 41.261 -4.365 -3.618 1 32.62 288 SER B N 1
ATOM 4003 C CA . SER B 1 209 ? 41.995 -3.536 -4.586 1 32.91 288 SER B CA 1
ATOM 4004 C C . SER B 1 209 ? 41.842 -4.088 -6.013 1 35.07 288 SER B C 1
ATOM 4005 O O . SER B 1 209 ? 41.683 -3.296 -6.944 1 34.45 288 SER B O 1
ATOM 4008 N N . ASN B 1 210 ? 41.838 -5.435 -6.175 1 32.1 289 ASN B N 1
ATOM 4009 C CA . ASN B 1 210 ? 41.624 -6.049 -7.491 1 31.57 289 ASN B CA 1
ATOM 4010 C C . ASN B 1 210 ? 40.216 -5.734 -8.021 1 32.78 289 ASN B C 1
ATOM 4011 O O . ASN B 1 210 ? 40.07 -5.401 -9.2 1 32.26 289 ASN B O 1
ATOM 4016 N N . ALA B 1 211 ? 39.201 -5.832 -7.158 1 29.6 290 ALA B N 1
ATOM 4017 C CA . ALA B 1 211 ? 37.807 -5.524 -7.518 1 28.63 290 ALA B CA 1
ATOM 4018 C C . ALA B 1 211 ? 37.685 -4.027 -7.859 1 30.78 290 ALA B C 1
ATOM 4019 O O . ALA B 1 211 ? 37.029 -3.679 -8.84 1 29.1 290 ALA B O 1
ATOM 4021 N N . VAL B 1 212 ? 38.389 -3.155 -7.105 1 27.9 291 VAL B N 1
ATOM 4022 C CA . VAL B 1 212 ? 38.367 -1.699 -7.363 1 27.11 291 VAL B CA 1
ATOM 4023 C C . VAL B 1 212 ? 39.007 -1.407 -8.709 1 29.54 291 VAL B C 1
ATOM 4024 O O . VAL B 1 212 ? 38.47 -0.61 -9.477 1 26.36 291 VAL B O 1
ATOM 4028 N N . GLU B 1 213 ? 40.119 -2.108 -9.034 1 25.69 292 GLU B N 1
ATOM 4029 C CA . GLU B 1 213 ? 40.759 -1.919 -10.326 1 27.1 292 GLU B CA 1
ATOM 4030 C C . GLU B 1 213 ? 39.791 -2.306 -11.464 1 28.97 292 GLU B C 1
ATOM 4031 O O . GLU B 1 213 ? 39.682 -1.58 -12.449 1 28.78 292 GLU B O 1
ATOM 4037 N N . ALA B 1 214 ? 39.082 -3.427 -11.305 1 27.85 293 ALA B N 1
ATOM 4038 C CA . ALA B 1 214 ? 38.123 -3.905 -12.319 1 27.25 293 ALA B CA 1
ATOM 4039 C C . ALA B 1 214 ? 36.971 -2.886 -12.454 1 28.48 293 ALA B C 1
ATOM 4040 O O . ALA B 1 214 ? 36.52 -2.607 -13.57 1 27.43 293 ALA B O 1
ATOM 4042 N N . THR B 1 215 ? 36.534 -2.307 -11.317 1 24.75 294 THR B N 1
ATOM 4043 C CA . THR B 1 215 ? 35.473 -1.277 -11.349 1 24.51 294 THR B CA 1
ATOM 4044 C C . THR B 1 215 ? 35.955 -0.053 -12.107 1 26.39 294 THR B C 1
ATOM 4045 O O . THR B 1 215 ? 35.234 0.468 -12.968 1 25.09 294 THR B O 1
ATOM 4049 N N . SER B 1 216 ? 37.179 0.438 -11.775 1 24.84 295 SER B N 1
ATOM 4050 C CA . SER B 1 216 ? 37.727 1.652 -12.36 1 23.2 295 SER B CA 1
ATOM 4051 C C . SER B 1 216 ? 37.816 1.574 -13.877 1 27.3 295 SER B C 1
ATOM 4052 O O . SER B 1 216 ? 37.577 2.577 -14.542 1 27.23 295 SER B O 1
ATOM 4055 N N . LYS B 1 217 ? 38.183 0.396 -14.42 1 24.12 296 LYS B N 1
ATOM 4056 C CA . LYS B 1 217 ? 38.291 0.198 -15.879 1 25.08 296 LYS B CA 1
ATOM 4057 C C . LYS B 1 217 ? 36.933 0.428 -16.55 1 27.57 296 LYS B C 1
ATOM 4058 O O . LYS B 1 217 ? 36.861 1.07 -17.604 1 26.01 296 LYS B O 1
ATOM 4064 N N . GLU B 1 218 ? 35.848 -0.046 -15.9 1 24.04 297 GLU B N 1
ATOM 4065 C CA . GLU B 1 218 ? 34.505 0.141 -16.447 1 23.6 297 GLU B CA 1
ATOM 4066 C C . GLU B 1 218 ? 34.042 1.574 -16.277 1 26.17 297 GLU B C 1
ATOM 4067 O O . GLU B 1 218 ? 33.46 2.12 -17.207 1 25.15 297 GLU B O 1
ATOM 4073 N N . GLU B 1 219 ? 34.357 2.229 -15.122 1 23.63 298 GLU B N 1
ATOM 4074 C CA . GLU B 1 219 ? 33.967 3.64 -14.939 1 21.53 298 GLU B CA 1
ATOM 4075 C C . GLU B 1 219 ? 34.719 4.543 -15.913 1 24.75 298 GLU B C 1
ATOM 4076 O O . GLU B 1 219 ? 34.16 5.521 -16.405 1 24.35 298 GLU B O 1
ATOM 4082 N N . GLN B 1 220 ? 35.965 4.171 -16.259 1 23.25 299 GLN B N 1
ATOM 4083 C CA . GLN B 1 220 ? 36.758 4.925 -17.232 1 22.81 299 GLN B CA 1
ATOM 4084 C C . GLN B 1 220 ? 36.009 4.901 -18.571 1 25.16 299 GLN B C 1
ATOM 4085 O O . GLN B 1 220 ? 35.791 5.96 -19.182 1 24.94 299 GLN B O 1
ATOM 4091 N N . ILE B 1 221 ? 35.592 3.685 -19.009 1 23.3 300 ILE B N 1
ATOM 4092 C CA . ILE B 1 221 ? 34.867 3.504 -20.288 1 22.61 300 ILE B CA 1
ATOM 4093 C C . ILE B 1 221 ? 33.576 4.369 -20.274 1 23.59 300 ILE B C 1
ATOM 4094 O O . ILE B 1 221 ? 33.253 5.036 -21.274 1 22.35 300 ILE B O 1
ATOM 4099 N N . HIS B 1 222 ? 32.821 4.325 -19.158 1 21.16 301 HIS B N 1
ATOM 4100 C CA . HIS B 1 222 ? 31.582 5.091 -19.041 1 21.21 301 HIS B CA 1
ATOM 4101 C C . HIS B 1 222 ? 31.759 6.584 -19.282 1 25.6 301 HIS B C 1
ATOM 4102 O O . HIS B 1 222 ? 31.033 7.171 -20.082 1 25.03 301 HIS B O 1
ATOM 4109 N N . GLY B 1 223 ? 32.736 7.174 -18.598 1 23.52 302 GLY B N 1
ATOM 4110 C CA . GLY B 1 223 ? 33.05 8.589 -18.756 1 23.05 302 GLY B CA 1
ATOM 4111 C C . GLY B 1 223 ? 33.51 8.923 -20.152 1 24.92 302 GLY B C 1
ATOM 4112 O O . GLY B 1 223 ? 33.129 9.965 -20.703 1 23.77 302 GLY B O 1
ATOM 4113 N N . ASP B 1 224 ? 34.297 8.01 -20.761 1 23.13 303 ASP B N 1
ATOM 4114 C CA . ASP B 1 224 ? 34.781 8.221 -22.128 1 23.36 303 ASP B CA 1
ATOM 4115 C C . ASP B 1 224 ? 33.604 8.341 -23.097 1 24.79 303 ASP B C 1
ATOM 4116 O O . ASP B 1 224 ? 33.597 9.206 -23.97 1 24.11 303 ASP B O 1
ATOM 4121 N N . PHE B 1 225 ? 32.587 7.499 -22.899 1 23.55 304 PHE B N 1
ATOM 4122 C CA . PHE B 1 225 ? 31.364 7.552 -23.712 1 22.42 304 PHE B CA 1
ATOM 4123 C C . PHE B 1 225 ? 30.623 8.864 -23.474 1 23.44 304 PHE B C 1
ATOM 4124 O O . PHE B 1 225 ? 30.176 9.493 -24.428 1 23.56 304 PHE B O 1
ATOM 4132 N N . GLY B 1 226 ? 30.518 9.262 -22.214 1 22.26 305 GLY B N 1
ATOM 4133 C CA . GLY B 1 226 ? 29.915 10.533 -21.824 1 22.14 305 GLY B CA 1
ATOM 4134 C C . GLY B 1 226 ? 30.563 11.703 -22.547 1 22.73 305 GLY B C 1
ATOM 4135 O O . GLY B 1 226 ? 29.862 12.581 -23.059 1 23.51 305 GLY B O 1
ATOM 4136 N N . VAL B 1 227 ? 31.914 11.708 -22.628 1 21.46 306 VAL B N 1
ATOM 4137 C CA . VAL B 1 227 ? 32.681 12.736 -23.355 1 21.36 306 VAL B CA 1
ATOM 4138 C C . VAL B 1 227 ? 32.248 12.721 -24.825 1 23.25 306 VAL B C 1
ATOM 4139 O O . VAL B 1 227 ? 31.922 13.776 -25.366 1 23.9 306 VAL B O 1
ATOM 4143 N N . ASP B 1 228 ? 32.222 11.531 -25.447 1 23.38 307 ASP B N 1
ATOM 4144 C CA . ASP B 1 228 ? 31.848 11.413 -26.86 1 22.67 307 ASP B CA 1
ATOM 4145 C C . ASP B 1 228 ? 30.458 11.936 -27.17 1 25.01 307 ASP B C 1
ATOM 4146 O O . ASP B 1 228 ? 30.294 12.662 -28.15 1 24.48 307 ASP B O 1
ATOM 4151 N N . ILE B 1 229 ? 29.45 11.6 -26.336 1 23.37 308 ILE B N 1
ATOM 4152 C CA . ILE B 1 229 ? 28.093 12.065 -26.625 1 22.68 308 ILE B CA 1
ATOM 4153 C C . ILE B 1 229 ? 27.942 13.556 -26.338 1 24.43 308 ILE B C 1
ATOM 4154 O O . ILE B 1 229 ? 27.22 14.23 -27.066 1 24.38 308 ILE B O 1
ATOM 4159 N N . ILE B 1 230 ? 28.657 14.104 -25.326 1 22.81 309 ILE B N 1
ATOM 4160 C CA . ILE B 1 230 ? 28.611 15.553 -25.092 1 21.88 309 ILE B CA 1
ATOM 4161 C C . ILE B 1 230 ? 29.195 16.258 -26.325 1 25.3 309 ILE B C 1
ATOM 4162 O O . ILE B 1 230 ? 28.604 17.215 -26.826 1 25.08 309 ILE B O 1
ATOM 4167 N N . ASN B 1 231 ? 30.322 15.755 -26.827 1 24.1 310 ASN B N 1
ATOM 4168 C CA . ASN B 1 231 ? 30.999 16.35 -27.982 1 24.98 310 ASN B CA 1
ATOM 4169 C C . ASN B 1 231 ? 30.14 16.278 -29.238 1 28.77 310 ASN B C 1
ATOM 4170 O O . ASN B 1 231 ? 30.136 17.242 -30.001 1 27.53 310 ASN B O 1
ATOM 4175 N N . ILE B 1 232 ? 29.363 15.178 -29.414 1 25.12 311 ILE B N 1
ATOM 4176 C CA . ILE B 1 232 ? 28.442 15.062 -30.553 1 23.05 311 ILE B CA 1
ATOM 4177 C C . ILE B 1 232 ? 27.365 16.159 -30.428 1 26.31 311 ILE B C 1
ATOM 4178 O O . ILE B 1 232 ? 27.088 16.856 -31.404 1 25.74 311 ILE B O 1
ATOM 4183 N N . ILE B 1 233 ? 26.752 16.286 -29.244 1 24.21 312 ILE B N 1
ATOM 4184 C CA . ILE B 1 233 ? 25.707 17.296 -28.995 1 23.97 312 ILE B CA 1
ATOM 4185 C C . ILE B 1 233 ? 26.237 18.708 -29.321 1 28.46 312 ILE B C 1
ATOM 4186 O O . ILE B 1 233 ? 25.564 19.474 -30.022 1 28.99 312 ILE B O 1
ATOM 4191 N N . LYS B 1 234 ? 27.447 19.02 -28.833 1 25.69 313 LYS B N 1
ATOM 4192 C CA . LYS B 1 234 ? 28.096 20.313 -29.095 1 25.04 313 LYS B CA 1
ATOM 4193 C C . LYS B 1 234 ? 28.338 20.547 -30.589 1 29.73 313 LYS B C 1
ATOM 4194 O O . LYS B 1 234 ? 28.104 21.655 -31.081 1 30.62 313 LYS B O 1
ATOM 4200 N N . LYS B 1 235 ? 28.802 19.539 -31.293 1 27.59 314 LYS B N 1
ATOM 4201 C CA . LYS B 1 235 ? 29.068 19.626 -32.735 1 28.44 314 LYS B CA 1
ATOM 4202 C C . LYS B 1 235 ? 27.764 19.816 -33.534 1 32.21 314 LYS B C 1
ATOM 4203 O O . LYS B 1 235 ? 27.747 20.547 -34.522 1 33.04 314 LYS B O 1
ATOM 4209 N N . GLU B 1 236 ? 26.688 19.125 -33.137 1 26.81 315 GLU B N 1
ATOM 4210 C CA . GLU B 1 236 ? 25.398 19.207 -33.834 1 25.97 315 GLU B CA 1
ATOM 4211 C C . GLU B 1 236 ? 24.586 20.453 -33.459 1 31.07 315 GLU B C 1
ATOM 4212 O O . GLU B 1 236 ? 23.681 20.827 -34.204 1 31.45 315 GLU B O 1
ATOM 4218 N N . ASN B 1 237 ? 24.858 21.063 -32.284 1 27.29 316 ASN B N 1
ATOM 4219 C CA . ASN B 1 237 ? 24.105 22.223 -31.795 1 27.47 316 ASN B CA 1
ATOM 4220 C C . ASN B 1 237 ? 25.094 23.316 -31.321 1 31.95 316 ASN B C 1
ATOM 4221 O O . ASN B 1 237 ? 25.056 23.714 -30.153 1 30.59 316 ASN B O 1
ATOM 4226 N N . PRO B 1 238 ? 25.995 23.797 -32.208 1 32.46 317 PRO B N 1
ATOM 4227 C CA . PRO B 1 238 ? 27.021 24.761 -31.767 1 33.01 317 PRO B CA 1
ATOM 4228 C C . PRO B 1 238 ? 26.495 26.039 -31.132 1 37.52 317 PRO B C 1
ATOM 4229 O O . PRO B 1 238 ? 27.141 26.55 -30.217 1 37.5 317 PRO B O 1
ATOM 4233 N N . GLU B 1 239 ? 25.319 26.519 -31.567 1 34.94 318 GLU B N 1
ATOM 4234 C CA . GLU B 1 239 ? 24.704 27.759 -31.074 1 35.75 318 GLU B CA 1
ATOM 4235 C C . GLU B 1 239 ? 24.361 27.731 -29.58 1 39.49 318 GLU B C 1
ATOM 4236 O O . GLU B 1 239 ? 24.302 28.792 -28.954 1 39.92 318 GLU B O 1
ATOM 4242 N N . TRP B 1 240 ? 24.176 26.523 -28.996 1 34.59 319 TRP B N 1
ATOM 4243 C CA . TRP B 1 240 ? 23.864 26.394 -27.572 1 33.6 319 TRP B CA 1
ATOM 4244 C C . TRP B 1 240 ? 25.071 26.659 -26.682 1 36.74 319 TRP B C 1
ATOM 4245 O O . TRP B 1 240 ? 24.901 26.965 -25.501 1 37.6 319 TRP B O 1
ATOM 4256 N N . PHE B 1 241 ? 26.286 26.449 -27.215 1 32.6 320 PHE B N 1
ATOM 4257 C CA . PHE B 1 241 ? 27.503 26.479 -26.409 1 31.69 320 PHE B CA 1
ATOM 4258 C C . PHE B 1 241 ? 28.311 27.762 -26.596 1 39.45 320 PHE B C 1
ATOM 4259 O O . PHE B 1 241 ? 29.382 27.761 -27.202 1 39.85 320 PHE B O 1
ATOM 4267 N N . ASP B 1 242 ? 27.764 28.848 -26.061 1 37.94 321 ASP B N 1
ATOM 4268 C CA . ASP B 1 242 ? 28.362 30.185 -26.106 1 38.04 321 ASP B CA 1
ATOM 4269 C C . ASP B 1 242 ? 29.163 30.442 -24.835 1 42.63 321 ASP B C 1
ATOM 4270 O O . ASP B 1 242 ? 29.262 29.555 -23.977 1 40.54 321 ASP B O 1
ATOM 4275 N N . GLU B 1 243 ? 29.734 31.644 -24.704 1 40.8 322 GLU B N 1
ATOM 4276 C CA . GLU B 1 243 ? 30.539 32.006 -23.539 1 41.65 322 GLU B CA 1
ATOM 4277 C C . GLU B 1 243 ? 29.737 31.909 -22.245 1 44.41 322 GLU B C 1
ATOM 4278 O O . GLU B 1 243 ? 30.281 31.43 -21.25 1 45.41 322 GLU B O 1
ATOM 4284 N N . GLU B 1 244 ? 28.446 32.315 -22.261 1 39.55 323 GLU B N 1
ATOM 4285 C CA . GLU B 1 244 ? 27.539 32.24 -21.108 1 39.15 323 GLU B CA 1
ATOM 4286 C C . GLU B 1 244 ? 27.362 30.771 -20.658 1 42.65 323 GLU B C 1
ATOM 4287 O O . GLU B 1 244 ? 27.392 30.487 -19.458 1 41.26 323 GLU B O 1
ATOM 4293 N N . HIS B 1 245 ? 27.163 29.855 -21.628 1 38.81 324 HIS B N 1
ATOM 4294 C CA . HIS B 1 245 ? 26.989 28.44 -21.304 1 39.32 324 HIS B CA 1
ATOM 4295 C C . HIS B 1 245 ? 28.273 27.854 -20.709 1 39.51 324 HIS B C 1
ATOM 4296 O O . HIS B 1 245 ? 28.198 27.178 -19.69 1 39.28 324 HIS B O 1
ATOM 4303 N N . ASN B 1 246 ? 29.443 28.141 -21.316 1 36 325 ASN B N 1
ATOM 4304 C CA . ASN B 1 246 ? 30.749 27.684 -20.815 1 35.97 325 ASN B CA 1
ATOM 4305 C C . ASN B 1 246 ? 31.003 28.15 -19.376 1 41.36 325 ASN B C 1
ATOM 4306 O O . ASN B 1 246 ? 31.501 27.365 -18.569 1 40.08 325 ASN B O 1
ATOM 4311 N N . ASN B 1 247 ? 30.595 29.406 -19.033 1 39.04 326 ASN B N 1
ATOM 4312 C CA . ASN B 1 247 ? 30.717 29.93 -17.671 1 38 326 ASN B CA 1
ATOM 4313 C C . ASN B 1 247 ? 29.791 29.181 -16.708 1 39.06 326 ASN B C 1
ATOM 4314 O O . ASN B 1 247 ? 30.198 28.914 -15.576 1 38.51 326 ASN B O 1
ATOM 4319 N N . LEU B 1 248 ? 28.564 28.822 -17.154 1 35.19 327 LEU B N 1
ATOM 4320 C CA . LEU B 1 248 ? 27.601 28.045 -16.354 1 34.93 327 LEU B CA 1
ATOM 4321 C C . LEU B 1 248 ? 28.241 26.666 -16.018 1 35.52 327 LEU B C 1
ATOM 4322 O O . LEU B 1 248 ? 28.145 26.207 -14.877 1 33.18 327 LEU B O 1
ATOM 4327 N N . ILE B 1 249 ? 28.915 26.032 -17.007 1 31.15 328 ILE B N 1
ATOM 4328 C CA . ILE B 1 249 ? 29.58 24.733 -16.75 1 29.95 328 ILE B CA 1
ATOM 4329 C C . ILE B 1 249 ? 30.711 24.885 -15.727 1 33.2 328 ILE B C 1
ATOM 4330 O O . ILE B 1 249 ? 30.852 24.048 -14.838 1 32.37 328 ILE B O 1
ATOM 4335 N N . LYS B 1 250 ? 31.498 25.966 -15.842 1 31.77 329 LYS B N 1
ATOM 4336 C CA . LYS B 1 250 ? 32.595 26.223 -14.897 1 31.64 329 LYS B CA 1
ATOM 4337 C C . LYS B 1 250 ? 32.054 26.407 -13.477 1 34.88 329 LYS B C 1
ATOM 4338 O O . LYS B 1 250 ? 32.611 25.842 -12.535 1 32.97 329 LYS B O 1
ATOM 4344 N N . GLU B 1 251 ? 30.94 27.159 -13.326 1 33.1 330 GLU B N 1
ATOM 4345 C CA . GLU B 1 251 ? 30.302 27.361 -12.015 1 33.24 330 GLU B CA 1
ATOM 4346 C C . GLU B 1 251 ? 29.789 26.025 -11.471 1 35.5 330 GLU B C 1
ATOM 4347 O O . GLU B 1 251 ? 29.919 25.739 -10.277 1 34.81 330 GLU B O 1
ATOM 4353 N N . MET B 1 252 ? 29.199 25.2 -12.354 1 30.94 331 MET B N 1
ATOM 4354 C CA . MET B 1 252 ? 28.69 23.881 -11.964 1 28.67 331 MET B CA 1
ATOM 4355 C C . MET B 1 252 ? 29.869 23.012 -11.454 1 30.36 331 MET B C 1
ATOM 4356 O O . MET B 1 252 ? 29.734 22.29 -10.459 1 29.92 331 MET B O 1
ATOM 4361 N N . CYS B 1 253 ? 31.006 23.093 -12.138 1 28.44 332 CYS B N 1
ATOM 4362 C CA . CYS B 1 253 ? 32.207 22.338 -11.759 1 27.87 332 CYS B CA 1
ATOM 4363 C C . CYS B 1 253 ? 32.711 22.798 -10.372 1 31.61 332 CYS B C 1
ATOM 4364 O O . CYS B 1 253 ? 32.977 21.955 -9.508 1 28.42 332 CYS B O 1
ATOM 4367 N N . LEU B 1 254 ? 32.786 24.131 -10.135 1 30.22 333 LEU B N 1
ATOM 4368 C CA . LEU B 1 254 ? 33.213 24.66 -8.827 1 31.68 333 LEU B CA 1
ATOM 4369 C C . LEU B 1 254 ? 32.271 24.143 -7.754 1 32.52 333 LEU B C 1
ATOM 4370 O O . LEU B 1 254 ? 32.739 23.64 -6.73 1 31.49 333 LEU B O 1
ATOM 4375 N N . ASN B 1 255 ? 30.939 24.213 -8.014 1 30.06 334 ASN B N 1
ATOM 4376 C CA . ASN B 1 255 ? 29.912 23.717 -7.083 1 29.55 334 ASN B CA 1
ATOM 4377 C C . ASN B 1 255 ? 30.103 22.236 -6.81 1 31.95 334 ASN B C 1
ATOM 4378 O O . ASN B 1 255 ? 30.042 21.823 -5.662 1 30.04 334 ASN B O 1
ATOM 4383 N N . SER B 1 256 ? 30.378 21.44 -7.863 1 28.54 335 SER B N 1
ATOM 4384 C CA . SER B 1 256 ? 30.598 19.997 -7.728 1 27.98 335 SER B CA 1
ATOM 4385 C C . SER B 1 256 ? 31.808 19.695 -6.862 1 28.41 335 SER B C 1
ATOM 4386 O O . SER B 1 256 ? 31.739 18.819 -6.007 1 29.41 335 SER B O 1
ATOM 4389 N N . PHE B 1 257 ? 32.887 20.461 -7.042 1 25.34 336 PHE B N 1
ATOM 4390 C CA . PHE B 1 257 ? 34.105 20.292 -6.249 1 25.72 336 PHE B CA 1
ATOM 4391 C C . PHE B 1 257 ? 33.827 20.574 -4.775 1 28.75 336 PHE B C 1
ATOM 4392 O O . PHE B 1 257 ? 34.245 19.798 -3.927 1 26.51 336 PHE B O 1
ATOM 4400 N N . GLU B 1 258 ? 33.151 21.695 -4.483 1 27.94 337 GLU B N 1
ATOM 4401 C CA . GLU B 1 258 ? 32.805 22.069 -3.101 1 27.99 337 GLU B CA 1
ATOM 4402 C C . GLU B 1 258 ? 31.941 20.97 -2.44 1 30.11 337 GLU B C 1
ATOM 4403 O O . GLU B 1 258 ? 32.18 20.581 -1.272 1 29.67 337 GLU B O 1
ATOM 4409 N N . ALA B 1 259 ? 30.974 20.419 -3.209 1 27.51 338 ALA B N 1
ATOM 4410 C CA . ALA B 1 259 ? 30.118 19.348 -2.711 1 27.53 338 ALA B CA 1
ATOM 4411 C C . ALA B 1 259 ? 30.959 18.084 -2.464 1 29.36 338 ALA B C 1
ATOM 4412 O O . ALA B 1 259 ? 30.798 17.444 -1.433 1 29.2 338 ALA B O 1
ATOM 4414 N N . GLU B 1 260 ? 31.877 17.742 -3.407 1 24.74 339 GLU B N 1
ATOM 4415 C CA . GLU B 1 260 ? 32.733 16.552 -3.267 1 24.45 339 GLU B CA 1
ATOM 4416 C C . GLU B 1 260 ? 33.662 16.651 -2.053 1 27.29 339 GLU B C 1
ATOM 4417 O O . GLU B 1 260 ? 33.858 15.653 -1.358 1 28.74 339 GLU B O 1
ATOM 4423 N N . SER B 1 261 ? 34.241 17.851 -1.807 1 27.62 340 SER B N 1
ATOM 4424 C CA A SER B 1 261 ? 35.129 18.053 -0.659 0.25 27.3 340 SER B CA 1
ATOM 4425 C CA B SER B 1 261 ? 35.137 18.059 -0.669 0.25 27.84 340 SER B CA 1
ATOM 4426 C CA C SER B 1 261 ? 35.135 18.061 -0.667 0.5 28.14 340 SER B CA 1
ATOM 4427 C C . SER B 1 261 ? 34.405 17.74 0.644 1 31.26 340 SER B C 1
ATOM 4428 O O . SER B 1 261 ? 35.012 17.192 1.575 1 31.61 340 SER B O 1
ATOM 4435 N N . LYS B 1 262 ? 33.1 18.056 0.708 1 28.48 341 LYS B N 1
ATOM 4436 C CA . LYS B 1 262 ? 32.261 17.783 1.881 1 28.36 341 LYS B CA 1
ATOM 4437 C C . LYS B 1 262 ? 32.025 16.272 2.022 1 31.31 341 LYS B C 1
ATOM 4438 O O . LYS B 1 262 ? 32.016 15.762 3.136 1 28.67 341 LYS B O 1
ATOM 4444 N N . VAL B 1 263 ? 31.877 15.543 0.88 1 27.02 342 VAL B N 1
ATOM 4445 C CA . VAL B 1 263 ? 31.747 14.078 0.913 1 26.84 342 VAL B CA 1
ATOM 4446 C C . VAL B 1 263 ? 33.061 13.463 1.463 1 28.08 342 VAL B C 1
ATOM 4447 O O . VAL B 1 263 ? 33.014 12.58 2.301 1 26.79 342 VAL B O 1
ATOM 4451 N N . VAL B 1 264 ? 34.226 13.969 1.016 1 26.79 343 VAL B N 1
ATOM 4452 C CA . VAL B 1 264 ? 35.535 13.51 1.489 1 26.23 343 VAL B CA 1
ATOM 4453 C C . VAL B 1 264 ? 35.655 13.747 3.027 1 29.74 343 VAL B C 1
ATOM 4454 O O . VAL B 1 264 ? 36.066 12.832 3.748 1 27.85 343 VAL B O 1
ATOM 4458 N N . ASP B 1 265 ? 35.222 14.922 3.516 1 29.1 344 ASP B N 1
ATOM 4459 C CA . ASP B 1 265 ? 35.218 15.225 4.967 1 29.51 344 ASP B CA 1
ATOM 4460 C C . ASP B 1 265 ? 34.407 14.187 5.714 1 31.51 344 ASP B C 1
ATOM 4461 O O . ASP B 1 265 ? 34.856 13.687 6.745 1 31.22 344 ASP B O 1
ATOM 4466 N N . TRP B 1 266 ? 33.224 13.829 5.191 1 28.33 345 TRP B N 1
ATOM 4467 C CA . TRP B 1 266 ? 32.381 12.804 5.81 1 28.88 345 TRP B CA 1
ATOM 4468 C C . TRP B 1 266 ? 33.04 11.419 5.779 1 30.24 345 TRP B C 1
ATOM 4469 O O . TRP B 1 266 ? 33.008 10.721 6.782 1 29.26 345 TRP B O 1
ATOM 4480 N N . ILE B 1 267 ? 33.621 11 4.627 1 25.65 346 ILE B N 1
ATOM 4481 C CA . ILE B 1 267 ? 34.296 9.696 4.567 1 25.64 346 ILE B CA 1
ATOM 4482 C C . ILE B 1 267 ? 35.285 9.596 5.752 1 31.39 346 ILE B C 1
ATOM 4483 O O . ILE B 1 267 ? 35.332 8.571 6.436 1 30.01 346 ILE B O 1
ATOM 4488 N N . PHE B 1 268 ? 36.019 10.693 5.995 1 28.53 347 PHE B N 1
ATOM 4489 C CA . PHE B 1 268 ? 37.042 10.774 7.045 1 27.59 347 PHE B CA 1
ATOM 4490 C C . PHE B 1 268 ? 36.546 11.426 8.322 1 33.41 347 PHE B C 1
ATOM 4491 O O . PHE B 1 268 ? 37.345 12.031 9.051 1 33.69 347 PHE B O 1
ATOM 4499 N N . GLU B 1 269 ? 35.255 11.247 8.635 1 30.95 348 GLU B N 1
ATOM 4500 C CA . GLU B 1 269 ? 34.652 11.826 9.854 1 31.02 348 GLU B CA 1
ATOM 4501 C C . GLU B 1 269 ? 35.393 11.419 11.133 1 37.37 348 GLU B C 1
ATOM 4502 O O . GLU B 1 269 ? 35.52 12.244 12.045 1 38.42 348 GLU B O 1
ATOM 4508 N N . LYS B 1 270 ? 35.918 10.182 11.185 1 34.77 349 LYS B N 1
ATOM 4509 C CA . LYS B 1 270 ? 36.683 9.708 12.361 1 35.16 349 LYS B CA 1
ATOM 4510 C C . LYS B 1 270 ? 38.147 10.149 12.361 1 40.56 349 LYS B C 1
ATOM 4511 O O . LYS B 1 270 ? 38.849 9.957 13.359 1 40.85 349 LYS B O 1
ATOM 4517 N N . GLY B 1 271 ? 38.603 10.722 11.252 1 35.82 350 GLY B N 1
ATOM 4518 C CA . GLY B 1 271 ? 39.967 11.195 11.131 1 35.44 350 GLY B CA 1
ATOM 4519 C C . GLY B 1 271 ? 40.579 10.929 9.776 1 36.77 350 GLY B C 1
ATOM 4520 O O . GLY B 1 271 ? 40.146 10.024 9.058 1 34.02 350 GLY B O 1
ATOM 4521 N N . GLU B 1 272 ? 41.593 11.724 9.421 1 32.93 351 GLU B N 1
ATOM 4522 C CA . GLU B 1 272 ? 42.3 11.571 8.149 1 32.76 351 GLU B CA 1
ATOM 4523 C C . GLU B 1 272 ? 43.253 10.385 8.159 1 35.84 351 GLU B C 1
ATOM 4524 O O . GLU B 1 272 ? 43.732 9.98 9.219 1 34.39 351 GLU B O 1
ATOM 4530 N N . LEU B 1 273 ? 43.62 9.911 6.959 1 33.49 352 LEU B N 1
ATOM 4531 C CA . LEU B 1 273 ? 44.633 8.873 6.771 1 33.61 352 LEU B CA 1
ATOM 4532 C C . LEU B 1 273 ? 45.957 9.621 6.611 1 38.03 352 LEU B C 1
ATOM 4533 O O . LEU B 1 273 ? 46.084 10.462 5.718 1 36.28 352 LEU B O 1
ATOM 4538 N N . ASP B 1 274 ? 46.951 9.336 7.475 1 38.11 353 ASP B N 1
ATOM 4539 C CA . ASP B 1 274 ? 48.246 10.007 7.352 1 37.55 353 ASP B CA 1
ATOM 4540 C C . ASP B 1 274 ? 48.905 9.706 6.008 1 37.84 353 ASP B C 1
ATOM 4541 O O . ASP B 1 274 ? 49.541 10.589 5.444 1 37.7 353 ASP B O 1
ATOM 4546 N N . PHE B 1 275 ? 48.665 8.508 5.453 1 32.14 354 PHE B N 1
ATOM 4547 C CA . PHE B 1 275 ? 49.247 8.104 4.169 1 32.5 354 PHE B CA 1
ATOM 4548 C C . PHE B 1 275 ? 48.489 8.637 2.951 1 35.34 354 PHE B C 1
ATOM 4549 O O . PHE B 1 275 ? 48.987 8.514 1.828 1 37.54 354 PHE B O 1
ATOM 4557 N N . LEU B 1 276 ? 47.294 9.22 3.157 1 31.56 355 LEU B N 1
ATOM 4558 C CA . LEU B 1 276 ? 46.488 9.785 2.061 1 30.1 355 LEU B CA 1
ATOM 4559 C C . LEU B 1 276 ? 45.644 10.929 2.637 1 34.78 355 LEU B C 1
ATOM 4560 O O . LEU B 1 276 ? 44.449 10.736 2.908 1 34.4 355 LEU B O 1
ATOM 4565 N N . PRO B 1 277 ? 46.268 12.106 2.895 1 31.65 356 PRO B N 1
ATOM 4566 C CA . PRO B 1 277 ? 45.503 13.211 3.507 1 31.48 356 PRO B CA 1
ATOM 4567 C C . PRO B 1 277 ? 44.44 13.786 2.602 1 31.81 356 PRO B C 1
ATOM 4568 O O . PRO B 1 277 ? 44.541 13.697 1.373 1 29.22 356 PRO B O 1
ATOM 4572 N N . LYS B 1 278 ? 43.435 14.423 3.215 1 30.35 357 LYS B N 1
ATOM 4573 C CA . LYS B 1 278 ? 42.349 15.065 2.457 1 29.8 357 LYS B CA 1
ATOM 4574 C C . LYS B 1 278 ? 42.853 16.076 1.424 1 32.99 357 LYS B C 1
ATOM 4575 O O . LYS B 1 278 ? 42.317 16.112 0.321 1 32.59 357 LYS B O 1
ATOM 4581 N N . ALA B 1 279 ? 43.925 16.864 1.747 1 29.33 358 ALA B N 1
ATOM 4582 C CA . ALA B 1 279 ? 44.447 17.83 0.775 1 29.79 358 ALA B CA 1
ATOM 4583 C C . ALA B 1 279 ? 44.89 17.137 -0.522 1 29.59 358 ALA B C 1
ATOM 4584 O O . ALA B 1 279 ? 44.713 17.69 -1.608 1 29.79 358 ALA B O 1
ATOM 4586 N N . VAL B 1 280 ? 45.474 15.943 -0.394 1 26.71 359 VAL B N 1
ATOM 4587 C CA . VAL B 1 280 ? 45.967 15.148 -1.526 1 25.28 359 VAL B CA 1
ATOM 4588 C C . VAL B 1 280 ? 44.775 14.604 -2.352 1 26.43 359 VAL B C 1
ATOM 4589 O O . VAL B 1 280 ? 44.807 14.659 -3.585 1 26.73 359 VAL B O 1
ATOM 4593 N N . ILE B 1 281 ? 43.739 14.114 -1.664 1 24.3 360 ILE B N 1
ATOM 4594 C CA . ILE B 1 281 ? 42.526 13.623 -2.351 1 23.9 360 ILE B CA 1
ATOM 4595 C C . ILE B 1 281 ? 41.86 14.78 -3.103 1 29.66 360 ILE B C 1
ATOM 4596 O O . ILE B 1 281 ? 41.483 14.63 -4.275 1 27.3 360 ILE B O 1
ATOM 4601 N N . ASN B 1 282 ? 41.734 15.96 -2.444 1 27.35 361 ASN B N 1
ATOM 4602 C CA . ASN B 1 282 ? 41.135 17.131 -3.068 1 27.23 361 ASN B CA 1
ATOM 4603 C C . ASN B 1 282 ? 41.892 17.578 -4.295 1 28.58 361 ASN B C 1
ATOM 4604 O O . ASN B 1 282 ? 41.257 17.953 -5.267 1 25.73 361 ASN B O 1
ATOM 4609 N N . GLU B 1 283 ? 43.248 17.487 -4.293 1 25.96 362 GLU B N 1
ATOM 4610 C CA . GLU B 1 283 ? 44.014 17.894 -5.48 1 25.5 362 GLU B CA 1
ATOM 4611 C C . GLU B 1 283 ? 43.81 16.903 -6.634 1 28.51 362 GLU B C 1
ATOM 4612 O O . GLU B 1 283 ? 43.678 17.315 -7.781 1 28.47 362 GLU B O 1
ATOM 4618 N N . PHE B 1 284 ? 43.718 15.62 -6.304 1 27.16 363 PHE B N 1
ATOM 4619 C CA . PHE B 1 284 ? 43.417 14.534 -7.242 1 26.09 363 PHE B CA 1
ATOM 4620 C C . PHE B 1 284 ? 42.037 14.837 -7.89 1 27.59 363 PHE B C 1
ATOM 4621 O O . PHE B 1 284 ? 41.904 14.774 -9.117 1 26.05 363 PHE B O 1
ATOM 4629 N N . LEU B 1 285 ? 41.037 15.23 -7.068 1 23.76 364 LEU B N 1
ATOM 4630 C CA . LEU B 1 285 ? 39.704 15.617 -7.581 1 22.74 364 LEU B CA 1
ATOM 4631 C C . LEU B 1 285 ? 39.784 16.798 -8.555 1 26.38 364 LEU B C 1
ATOM 4632 O O . LEU B 1 285 ? 39.297 16.707 -9.682 1 25.64 364 LEU B O 1
ATOM 4637 N N . LYS B 1 286 ? 40.46 17.894 -8.154 1 24.84 365 LYS B N 1
ATOM 4638 C CA . LYS B 1 286 ? 40.598 19.083 -8.994 1 24.58 365 LYS B CA 1
ATOM 4639 C C . LYS B 1 286 ? 41.224 18.721 -10.338 1 25.24 365 LYS B C 1
ATOM 4640 O O . LYS B 1 286 ? 40.761 19.185 -11.391 1 25.89 365 LYS B O 1
ATOM 4646 N N . ASN B 1 287 ? 42.25 17.864 -10.312 1 23.92 366 ASN B N 1
ATOM 4647 C CA . ASN B 1 287 ? 42.917 17.479 -11.562 1 24.32 366 ASN B CA 1
ATOM 4648 C C . ASN B 1 287 ? 41.948 16.7 -12.476 1 26.38 366 ASN B C 1
ATOM 4649 O O . ASN B 1 287 ? 41.948 16.913 -13.686 1 27.4 366 ASN B O 1
ATOM 4654 N N . ARG B 1 288 ? 41.151 15.822 -11.913 1 24.4 367 ARG B N 1
ATOM 4655 C CA . ARG B 1 288 ? 40.196 15.037 -12.715 1 25.89 367 ARG B CA 1
ATOM 4656 C C . ARG B 1 288 ? 39.047 15.89 -13.223 1 28.89 367 ARG B C 1
ATOM 4657 O O . ARG B 1 288 ? 38.604 15.693 -14.363 1 26.73 367 ARG B O 1
ATOM 4665 N N . PHE B 1 289 ? 38.632 16.899 -12.427 1 25.68 368 PHE B N 1
ATOM 4666 C CA . PHE B 1 289 ? 37.613 17.865 -12.884 1 23.93 368 PHE B CA 1
ATOM 4667 C C . PHE B 1 289 ? 38.18 18.606 -14.101 1 28.82 368 PHE B C 1
ATOM 4668 O O . PHE B 1 289 ? 37.502 18.708 -15.121 1 26.75 368 PHE B O 1
ATOM 4676 N N . ASN B 1 290 ? 39.457 19.068 -14.011 1 26 369 ASN B N 1
ATOM 4677 C CA . ASN B 1 290 ? 40.119 19.745 -15.139 1 25.59 369 ASN B CA 1
ATOM 4678 C C . ASN B 1 290 ? 40.112 18.871 -16.396 1 27.52 369 ASN B C 1
ATOM 4679 O O . ASN B 1 290 ? 39.743 19.356 -17.467 1 27.49 369 ASN B O 1
ATOM 4684 N N . LYS B 1 291 ? 40.514 17.597 -16.262 1 26.83 370 LYS B N 1
ATOM 4685 C CA . LYS B 1 291 ? 40.595 16.665 -17.396 1 26.29 370 LYS B CA 1
ATOM 4686 C C . LYS B 1 291 ? 39.224 16.474 -18.037 1 26.69 370 LYS B C 1
ATOM 4687 O O . LYS B 1 291 ? 39.145 16.398 -19.268 1 23.84 370 LYS B O 1
ATOM 4693 N N . SER B 1 292 ? 38.148 16.441 -17.208 1 24.72 371 SER B N 1
ATOM 4694 C CA A SER B 1 292 ? 36.768 16.301 -17.703 0.4 22.77 371 SER B CA 1
ATOM 4695 C CA B SER B 1 292 ? 36.786 16.274 -17.722 0.6 23.83 371 SER B CA 1
ATOM 4696 C C . SER B 1 292 ? 36.369 17.52 -18.53 1 27.71 371 SER B C 1
ATOM 4697 O O . SER B 1 292 ? 35.851 17.381 -19.64 1 26.79 371 SER B O 1
ATOM 4702 N N . LEU B 1 293 ? 36.675 18.74 -18.027 1 26.01 372 LEU B N 1
ATOM 4703 C CA . LEU B 1 293 ? 36.366 19.963 -18.775 1 25.85 372 LEU B CA 1
ATOM 4704 C C . LEU B 1 293 ? 37.133 20.012 -20.085 1 26.7 372 LEU B C 1
ATOM 4705 O O . LEU B 1 293 ? 36.558 20.358 -21.105 1 26.64 372 LEU B O 1
ATOM 4710 N N . GLU B 1 294 ? 38.429 19.649 -20.062 1 24.12 373 GLU B N 1
ATOM 4711 C CA . GLU B 1 294 ? 39.286 19.662 -21.256 1 24.06 373 GLU B CA 1
ATOM 4712 C C . GLU B 1 294 ? 38.793 18.67 -22.299 1 27.31 373 GLU B C 1
ATOM 4713 O O . GLU B 1 294 ? 38.829 18.976 -23.494 1 27.43 373 GLU B O 1
ATOM 4719 N N . ALA B 1 295 ? 38.268 17.53 -21.849 1 24.59 374 ALA B N 1
ATOM 4720 C CA . ALA B 1 295 ? 37.794 16.487 -22.756 1 25.86 374 ALA B CA 1
ATOM 4721 C C . ALA B 1 295 ? 36.637 16.967 -23.616 1 27.48 374 ALA B C 1
ATOM 4722 O O . ALA B 1 295 ? 36.531 16.552 -24.772 1 27.25 374 ALA B O 1
ATOM 4724 N N . ILE B 1 296 ? 35.814 17.894 -23.09 1 23.89 375 ILE B N 1
ATOM 4725 C CA . ILE B 1 296 ? 34.671 18.419 -23.825 1 24.41 375 ILE B CA 1
ATOM 4726 C C . ILE B 1 296 ? 34.969 19.808 -24.438 1 28.64 375 ILE B C 1
ATOM 4727 O O . ILE B 1 296 ? 34.054 20.503 -24.843 1 28.99 375 ILE B O 1
ATOM 4732 N N . GLY B 1 297 ? 36.252 20.158 -24.53 1 28.26 376 GLY B N 1
ATOM 4733 C CA . GLY B 1 297 ? 36.708 21.368 -25.209 1 27.94 376 GLY B CA 1
ATOM 4734 C C . GLY B 1 297 ? 36.784 22.645 -24.414 1 34.39 376 GLY B C 1
ATOM 4735 O O . GLY B 1 297 ? 36.996 23.712 -25.004 1 35.12 376 GLY B O 1
ATOM 4736 N N . LEU B 1 298 ? 36.655 22.55 -23.083 1 29.3 377 LEU B N 1
ATOM 4737 C CA . LEU B 1 298 ? 36.739 23.715 -22.209 1 29.75 377 LEU B CA 1
ATOM 4738 C C . LEU B 1 298 ? 38.146 23.844 -21.609 1 34.13 377 LEU B C 1
ATOM 4739 O O . LEU B 1 298 ? 38.946 22.912 -21.677 1 31.94 377 LEU B O 1
ATOM 4744 N N . GLU B 1 299 ? 38.458 25.022 -21.067 1 33.23 378 GLU B N 1
ATOM 4745 C CA . GLU B 1 299 ? 39.775 25.254 -20.467 1 33.26 378 GLU B CA 1
ATOM 4746 C C . GLU B 1 299 ? 39.76 24.752 -19.034 1 35.2 378 GLU B C 1
ATOM 4747 O O . GLU B 1 299 ? 38.68 24.678 -18.44 1 33.37 378 GLU B O 1
ATOM 4753 N N . LYS B 1 300 ? 40.955 24.418 -18.471 1 32.92 379 LYS B N 1
ATOM 4754 C CA . LYS B 1 300 ? 41.132 23.993 -17.07 1 33.24 379 LYS B CA 1
ATOM 4755 C C . LYS B 1 300 ? 40.531 25.065 -16.154 1 36.91 379 LYS B C 1
ATOM 4756 O O . LYS B 1 300 ? 40.585 26.255 -16.47 1 38.76 379 LYS B O 1
ATOM 4762 N N . LEU B 1 301 ? 40.022 24.645 -15.004 1 32.37 380 LEU B N 1
ATOM 4763 C CA . LEU B 1 301 ? 39.432 25.538 -14.033 1 31.12 380 LEU B CA 1
ATOM 4764 C C . LEU B 1 301 ? 40.344 25.72 -12.839 1 35.69 380 LEU B C 1
ATOM 4765 O O . LEU B 1 301 ? 40.488 26.846 -12.352 1 37.07 380 LEU B O 1
ATOM 4770 N N . PHE B 1 302 ? 40.961 24.619 -12.378 1 30.38 381 PHE B N 1
ATOM 4771 C CA . PHE B 1 302 ? 41.804 24.628 -11.184 1 30.6 381 PHE B CA 1
ATOM 4772 C C . PHE B 1 302 ? 43.273 24.791 -11.503 1 33.48 381 PHE B C 1
ATOM 4773 O O . PHE B 1 302 ? 43.792 24.151 -12.415 1 29.87 381 PHE B O 1
ATOM 4781 N N . ASP B 1 303 ? 43.943 25.631 -10.704 1 32.85 382 ASP B N 1
ATOM 4782 C CA . ASP B 1 303 ? 45.372 25.909 -10.781 1 33.48 382 ASP B CA 1
ATOM 4783 C C . ASP B 1 303 ? 45.993 24.882 -9.846 1 35.69 382 ASP B C 1
ATOM 4784 O O . ASP B 1 303 ? 45.872 25.002 -8.636 1 37.09 382 ASP B O 1
ATOM 4789 N N . ILE B 1 304 ? 46.568 23.826 -10.414 1 30.51 383 ILE B N 1
ATOM 4790 C CA . ILE B 1 304 ? 47.019 22.652 -9.68 1 29.3 383 ILE B CA 1
ATOM 4791 C C . ILE B 1 304 ? 48.299 22.859 -8.863 1 33.44 383 ILE B C 1
ATOM 4792 O O . ILE B 1 304 ? 49.282 23.433 -9.353 1 33.29 383 ILE B O 1
ATOM 4797 N N . ASP B 1 305 ? 48.267 22.346 -7.631 1 27.69 384 ASP B N 1
ATOM 4798 C CA . ASP B 1 305 ? 49.42 22.249 -6.743 1 26.97 384 ASP B CA 1
ATOM 4799 C C . ASP B 1 305 ? 50.115 20.95 -7.134 1 30.1 384 ASP B C 1
ATOM 4800 O O . ASP B 1 305 ? 49.627 19.85 -6.836 1 29.52 384 ASP B O 1
ATOM 4805 N N . GLU B 1 306 ? 51.263 21.072 -7.814 1 28.41 385 GLU B N 1
ATOM 4806 C CA . GLU B 1 306 ? 51.992 19.903 -8.309 1 27.91 385 GLU B CA 1
ATOM 4807 C C . GLU B 1 306 ? 52.528 18.975 -7.219 1 32.27 385 GLU B C 1
ATOM 4808 O O . GLU B 1 306 ? 52.618 17.778 -7.458 1 30.75 385 GLU B O 1
ATOM 4814 N N . ALA B 1 307 ? 52.86 19.495 -6.013 1 30.79 386 ALA B N 1
ATOM 4815 C CA . ALA B 1 307 ? 53.338 18.624 -4.935 1 30.02 386 ALA B CA 1
ATOM 4816 C C . ALA B 1 307 ? 52.197 17.722 -4.454 1 30.29 386 ALA B C 1
ATOM 4817 O O . ALA B 1 307 ? 52.377 16.512 -4.27 1 28.66 386 ALA B O 1
ATOM 4819 N N . LEU B 1 308 ? 51.017 18.321 -4.243 1 26.18 387 LEU B N 1
ATOM 4820 C CA . LEU B 1 308 ? 49.867 17.549 -3.784 1 26.17 387 LEU B CA 1
ATOM 4821 C C . LEU B 1 308 ? 49.428 16.544 -4.857 1 28.7 387 LEU B C 1
ATOM 4822 O O . LEU B 1 308 ? 49.124 15.402 -4.536 1 29.87 387 LEU B O 1
ATOM 4827 N N . LEU B 1 309 ? 49.454 16.952 -6.118 1 28.78 388 LEU B N 1
ATOM 4828 C CA . LEU B 1 309 ? 49.074 16.042 -7.208 1 28.99 388 LEU B CA 1
ATOM 4829 C C . LEU B 1 309 ? 50.062 14.87 -7.344 1 32.16 388 LEU B C 1
ATOM 4830 O O . LEU B 1 309 ? 49.626 13.736 -7.518 1 30.5 388 LEU B O 1
ATOM 4835 N N . GLN B 1 310 ? 51.396 15.147 -7.234 1 29.63 389 GLN B N 1
ATOM 4836 C CA . GLN B 1 310 ? 52.44 14.108 -7.357 1 28.93 389 GLN B CA 1
ATOM 4837 C C . GLN B 1 310 ? 52.226 12.943 -6.414 1 33.45 389 GLN B C 1
ATOM 4838 O O . GLN B 1 310 ? 52.586 11.811 -6.749 1 35.76 389 GLN B O 1
ATOM 4844 N N . GLU B 1 311 ? 51.619 13.204 -5.238 1 29.74 390 GLU B N 1
ATOM 4845 C CA . GLU B 1 311 ? 51.363 12.173 -4.243 1 29.63 390 GLU B CA 1
ATOM 4846 C C . GLU B 1 311 ? 50.47 11.038 -4.75 1 33.96 390 GLU B C 1
ATOM 4847 O O . GLU B 1 311 ? 50.565 9.933 -4.233 1 33.32 390 GLU B O 1
ATOM 4853 N N . THR B 1 312 ? 49.622 11.306 -5.768 1 29.97 391 THR B N 1
ATOM 4854 C CA . THR B 1 312 ? 48.74 10.251 -6.297 1 30.91 391 THR B CA 1
ATOM 4855 C C . THR B 1 312 ? 49.125 9.772 -7.701 1 36.74 391 THR B C 1
ATOM 4856 O O . THR B 1 312 ? 48.334 9.075 -8.338 1 36.33 391 THR B O 1
ATOM 4860 N N . GLU B 1 313 ? 50.325 10.127 -8.181 1 35.38 392 GLU B N 1
ATOM 4861 C CA . GLU B 1 313 ? 50.818 9.679 -9.492 1 35.36 392 GLU B CA 1
ATOM 4862 C C . GLU B 1 313 ? 50.798 8.139 -9.623 1 39.88 392 GLU B C 1
ATOM 4863 O O . GLU B 1 313 ? 50.521 7.627 -10.708 1 39.87 392 GLU B O 1
ATOM 4869 N N . TRP B 1 314 ? 51.023 7.412 -8.51 1 35.41 393 TRP B N 1
ATOM 4870 C CA . TRP B 1 314 ? 51.008 5.947 -8.468 1 36.02 393 TRP B CA 1
ATOM 4871 C C . TRP B 1 314 ? 49.694 5.348 -8.942 1 40.4 393 TRP B C 1
ATOM 4872 O O . TRP B 1 314 ? 49.69 4.271 -9.542 1 39.58 393 TRP B O 1
ATOM 4883 N N . PHE B 1 315 ? 48.568 6.035 -8.647 1 35.44 394 PHE B N 1
ATOM 4884 C CA . PHE B 1 315 ? 47.234 5.547 -8.976 1 34.96 394 PHE B CA 1
ATOM 4885 C C . PHE B 1 315 ? 47.042 5.361 -10.466 1 42.11 394 PHE B C 1
ATOM 4886 O O . PHE B 1 315 ? 46.563 4.313 -10.883 1 42.34 394 PHE B O 1
ATOM 4894 N N . ASP B 1 316 ? 47.439 6.347 -11.263 1 43.62 395 ASP B N 1
ATOM 4895 C CA . ASP B 1 316 ? 47.353 6.25 -12.719 1 47.09 395 ASP B CA 1
ATOM 4896 C C . ASP B 1 316 ? 48.345 5.192 -13.229 1 56.18 395 ASP B C 1
ATOM 4897 O O . ASP B 1 316 ? 48.027 4.485 -14.182 1 56.69 395 ASP B O 1
ATOM 4902 N N . ASP B 1 317 ? 49.52 5.054 -12.555 1 55.24 396 ASP B N 1
ATOM 4903 C CA . ASP B 1 317 ? 50.562 4.068 -12.879 1 55.96 396 ASP B CA 1
ATOM 4904 C C . ASP B 1 317 ? 50.081 2.639 -12.62 1 62.12 396 ASP B C 1
ATOM 4905 O O . ASP B 1 317 ? 50.481 1.723 -13.335 1 62.77 396 ASP B O 1
ATOM 4910 N N . GLU B 1 318 ? 49.22 2.455 -11.607 1 60.06 397 GLU B N 1
ATOM 4911 C CA . GLU B 1 318 ? 48.625 1.171 -11.238 1 60.72 397 GLU B CA 1
ATOM 4912 C C . GLU B 1 318 ? 47.55 0.799 -12.275 1 65.41 397 GLU B C 1
ATOM 4913 O O . GLU B 1 318 ? 47.55 -0.329 -12.763 1 66.02 397 GLU B O 1
ATOM 4919 N N . ILE B 1 319 ? 46.667 1.752 -12.634 1 61.52 398 ILE B N 1
ATOM 4920 C CA . ILE B 1 319 ? 45.61 1.548 -13.634 1 92 398 ILE B CA 1
ATOM 4921 C C . ILE B 1 319 ? 46.067 2.077 -15 1 123.06 398 ILE B C 1
ATOM 4922 O O . ILE B 1 319 ? 46.585 1.318 -15.817 1 85.09 398 ILE B O 1
#

Nearest PDB structures (foldseek):
  6sf4-assembly1_B  TM=1.003E+00  e=2.177E-41  Leeuwenhoekiella blandensis MED217
  5olk-assembly1_D  TM=9.430E-01  e=2.017E-35  Leeuwenhoekiella blandensis MED217
  6cwp-assembly1_A  TM=9.378E-01  e=1.600E-22  Flavobacterium johnsoniae UW101
  8dq4-assembly1_A  TM=9.418E-01  e=5.807E-22  Flavobacterium johnsoniae
  6cwo-assembly1_B  TM=9.374E-01  e=4.861E-22  Flavobacterium johnsoniae UW101

CATH classification: 1.10.620.20

Sequence (591 aa):
KTNIFEKRINLKPYEYPELNEYVAAIRHSYWIHTEFNFTSDIQDFKTGLSEVERSAIKNTMLAISQIEVAVKTFWGDVHHRLPKPEIAAVGATFAESEVRHHDAYSHLLEILGLNEEFKELKKKPVIMKRVHYLETSLKHAKSDDDREYTESILLFALFIEHVSLFSQFLIIMAFNKHKNMLKGISNAVEATSSKEEQIHGDFGVDIINIIKKENPEWFDEEHNNLIKEMCLNSFEAESSKVVDWIFEKGELDFLPKAVINEFLKNRFNKSLEAIGLEKLFDIDEALLQETEWFDDEITNIFEKRINLKPYEYPELNEYVAAIRHSYWIHTEFNFTSDIQDFKTGLSEVERSAIKNTMLAISSQIEVAVKTFWGDVHHHHRLPKPEIAAVGATFAESEVRHHDAYSHLLEILGLNEEFKELKKKPVIMKRVHYLETSLKHAKSDDDREYTESILLFALFIEHVSLFSQFLIIMAFNKHKNMLKGISNAVEATSKEEQIHGDFGVDIINIIKKENPEWFDEEHNNLIKEMCLNSFEAESSSKVVDWIFEKGELDFLPKAVINEFLKNRFNKSSLEAIGLEKLFDIDEALLQETEWFDDEI

Organism: Leeuwenhoekiella blandensis (strain CECT 7118 / CCUG 51940 / KCTC 22103 / MED217) (NCBI:txid398720)

Solvent-accessible surface area: 23145 Å² total; per-residue (Å²): 249,67,59,0,27,104,108,31,43,35,0,31,64,34,67,12,78,85,2,50,120,34,3,62,35,2,45,171,24,49,6,25,24,107,109,50,113,14,98,69,0,36,107,29,7,114,116,35,8,55,99,50,15,80,4,1,0,36,0,0,0,0,0,0,0,6,7,0,15,8,0,6,19,3,1,13,22,1,26,65,24,0,28,1,7,0,0,8,1,0,2,7,2,0,3,4,0,0,0,2,0,0,16,0,0,3,52,0,0,84,45,6,63,28,62,89,18,1,104,68,2,147,152,30,101,57,0,16,152,15,6,86,92,0,30,63,12,20,140,90,8,110,83,52,98,58,114,80,4,3,22,16,0,1,7,0,0,0,3,4,0,25,0,2,1,4,0,5,0,0,0,0,4,0,0,35,106,84,83,101,46,0,97,6,0,5,74,0,0,44,16,0,0,95,0,0,68,30,0,0,53,0,0,20,54,0,2,58,24,0,42,169,47,21,89,120,35,28,70,136,144,18,41,69,93,5,49,118,32,0,82,102,13,18,83,41,2,18,114,5,1,69,15,0,8,103,103,27,83,4,145,49,3,48,52,52,5,0,32,6,2,0,50,26,36,1,3,128,4,0,71,43,3,67,13,141,133,60,25,145,35,65,119,72,55,34,120,104,2,96,28,0,69,118,88,59,120,66,0,29,106,107,30,42,34,0,30,62,35,65,12,78,88,2,50,121,34,3,62,34,2,43,169,23,50,6,24,25,108,110,53,110,14,98,61,0,40,105,31,11,136,116,29,7,57,102,51,17,78,4,1,0,34,0,0,0,0,0,0,0,6,7,0,16,8,0,6,19,3,1,14,20,1,28,61,23,0,27,2,7,1,0,8,1,0,2,7,2,0,2,4,0,0,0,1,0,0,17,0,0,4,56,0,0,84,51,12,68,27,61,89,18,1,107,70,4,147,154,30,103,57,1,16,149,14,6,83,92,1,32,62,12,22,136,88,9,107,85,52,95,56,112,80,4,4,23,16,0,2,8,0,0,0,3,3,0,26,0,2,0,3,0,6,0,0,0,0,3,0,0,30,106,83,67,102,38,0,94,5,0,4,75,0,0,44,15,0,0,91,0,0,69,30,0,0,51,0,0,20,53,0,1,53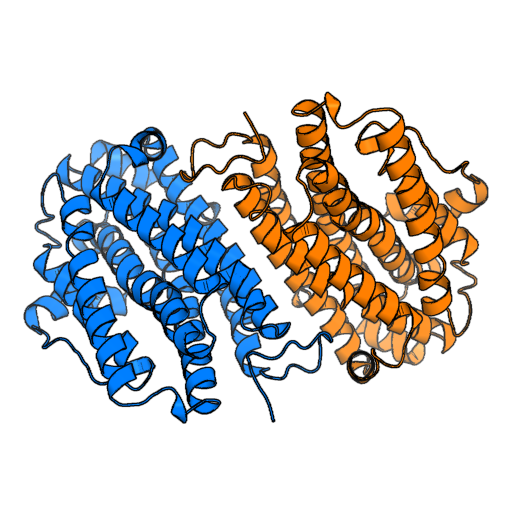,28,0,37,176,55,20,88,121,37,26,69,138,142,18,39,68,91,4,47,111,32,0,80,104,12,19,99,43,3,20,112,5,1,68,16,0,8,102,105,26,85,3,146,48,3,47,55,52,5,0,33,6,2,0,49,28,36,1,3,125,4,0,71,43,4,66,14,141,134,49,26,146,34,65,120,71,52,34,119,104,3,100,24,2,81,119,81,70

Radius of gyration: 25.6 Å; Cα contacts (8 Å, |Δi|>4): 756; chains: 2; bounding box: 68×66×66 Å

B-factor: mean 35.15, std 12.98, range [16.22, 123.06]

=== Feature glossary ===
Key to the feature types in this record:

Secondary structure (8-state, DSSP). Secondary structure is the local, repeating backbone conformation. DSSP classifies it into eight states by reading the hydrogen-bond network: three helix types (H, G, I), two β types (E, B), two non-regular types (T, S), and unstructured coil (-).

Backbone torsions (φ/ψ). Backbone dihedral angles. Every residue except chain termini has a φ (preceding-C → N → Cα → C) and a ψ (N → Cα → C → next-N). They are reported in degrees following the IUPAC sign convention. Secondary structure is essentially a statement about which (φ, ψ) basin each residue occupies.

Predicted aligned error. Predicted Aligned Error (PAE) is an AlphaFold confidence matrix: entry (i, j) is the expected error in the position of residue j, in ångströms, when the prediction is superimposed on the true structure at residue i. Low PAE within a block of residues means that block is internally rigid and well-predicted; high PAE between two blocks means their relative placement is uncertain even if each block individually is confident.

B-factor. B-factor (Debye–Waller factor) reflects atomic displacement in the crystal lattice. It is an experimental observable (units Å²), not a prediction; low values mean the atom is pinned down, high values mean it moves or is heterogeneous across the crystal.

Secondary structure (3-state, P-SEA). Three-state secondary structure (P-SEA) collapses the eight DSSP classes into helix (a), strand (b), and coil (c). P-SEA assigns these from Cα geometry alone — distances and angles — without requiring backbone oxygens, so it works on any Cα trace.

Sequence. Primary structure: the covalent order of the twenty standard amino acids along the backbone. Two proteins with the same sequence will (almost always) fold to the same structure; two with 30% identity often share a fold but not the details.

pLDDT. pLDDT is the predicted lDDT-Cα score: AlphaFold's confidence that the local environment of each residue (all inter-atomic distances within 15 Å) is correctly placed. It is a per-residue number between 0 and 100, with higher meaning more reliable.

InterPro / GO / CATH / organism. Functional annotations link the protein to curated databases. InterPro entries identify conserved domains and families by matching the sequence against member-database signatures (Pfam, PROSITE, CDD, …). Gene Ontology (GO) terms describe molecular function, biological process, and cellular component in a controlled vocabulary. CATH places the structure in a hierarchical fold classification (Class/Architecture/Topology/Homologous-superfamily). The organism is the source species.

Contact-map, Ramachandran, and PAE plots. Three diagnostic plots accompany the record. The Cα contact map visualizes the tertiary structure as a 2D adjacency matrix (8 Å cutoff, sequence-local contacts suppressed). The Ramachandran plot shows the distribution of backbone (φ, ψ) torsions, with points in the α and β basins reflecting secondary structure content. The PAE plot shows AlphaFold's inter-residue confidence as a color matrix.

mmCIF coordinates. The mmCIF table is the protein's shape written out atom by atom. For each backbone N, Cα, C, and carbonyl O, it records an (x, y, z) coordinate triple in Å plus the residue type, chain letter, and residue number.

Radius of gyration, Cα contacts, bounding box. Three whole-structure scalars: the radius of gyration (RMS distance of Cα from centroid, in Å), the count of Cα–Cα contacts (pairs closer than 8 Å and separated by more than four residues in sequence — i.e. tertiary, not local, contacts), and the bounding-box dimensions. Together they distinguish compact globular folds from extended fibres or disordered chains.

Foldseek 3Di. The Foldseek 3Di string encodes local tertiary geometry as a 20-letter alphabet — one character per residue — derived from the relative positions of nearby Cα atoms. Unlike the amino-acid sequence, 3Di is a direct function of the 3D structure, so two proteins with the same fold have similar 3Di strings even at low sequence identity.

Rendered structure images. Six rendered views show the 3D structure from the faces of a cube — i.e. along ±x, ±y, ±z. Rendering representation is drawn randomly per protein from cartoon (secondary-structure ribbons), sticks (backbone bonds), or molecular surface; coloring is either N→C rainbow (blue at the N-terminus through red at the C-terminus) or one color per chain.

Nearest PDB structures. The Foldseek neighbor list gives the closest experimentally determined structures in the PDB, ranked by structural alignment. TM-score near 1 means near-identical fold; near 0.3 means only rough topology match. This is how one finds what a novel AlphaFold prediction most resembles in the solved-structure universe.

Solvent-accessible surface area. SASA measures how much of the protein is reachable by solvent. It is computed by rolling a water-sized probe over the atomic surface and summing the exposed area (Å²). Per-residue SASA distinguishes core (buried, low SASA) from surface (exposed, high SASA) residues; total SASA is a whole-molecule size measure.